Protein AF-0000000080770010 (afdb_homodimer)

pLDDT: mean 90.07, std 11.76, range [33.62, 98.44]

Sequence (430 aa):
MRSVLIANPKGGSGKSTLATNLAAYYAASGKKVMLGDVDRQQTSLHWLARRDHALPGISGWEVAANEPRRPPRGTEVVVLDSPASLHGKKLTALLSQVEHVIVPIQPSPFDMWASEAFFEQMLEEKAIRKNKAYMAVVGMRVDPRTRSARELEQFLARHEVPVLSWLRDTQLYVQAASAGMSLFDLPASRTARDREAWLPILRWLGEDPAAWCDKMRSVLIANPKGGSGKSTLATNLAAYYAASGKKVMLGDVDRQQTSLHWLARRDHALPGISGWEVAANEPRRPPRGTEVVVLDSPASLHGKKLTALLSQVEHVIVPIQPSPFDMWASEAFFEQMLEEKAIRKNKAYMAVVGMRVDPRTRSARELEQFLARHEVPVLSWLRDTQLYVQAASAGMSLFDLPASRTARDREAWLPILRWLGEDPAAWCDK

Structure (mmCIF, N/CA/C/O backbone):
data_AF-0000000080770010-model_v1
#
loop_
_entity.id
_entity.type
_entity.pdbx_description
1 polymer 'Probable partition-related protein'
#
loop_
_atom_site.group_PDB
_atom_site.id
_atom_site.type_symbol
_atom_site.label_atom_id
_atom_site.label_alt_id
_atom_site.label_comp_id
_atom_site.label_asym_id
_atom_site.label_entity_id
_atom_site.label_seq_id
_atom_site.pdbx_PDB_ins_code
_atom_site.Cartn_x
_atom_site.Cartn_y
_atom_site.Cartn_z
_atom_site.occupancy
_atom_site.B_iso_or_equiv
_atom_site.auth_seq_id
_atom_site.auth_comp_id
_atom_site.auth_asym_id
_atom_site.auth_atom_id
_atom_site.pdbx_PDB_model_num
ATOM 1 N N . MET A 1 1 ? -2.803 22.625 20.812 1 88.56 1 MET A N 1
ATOM 2 C CA . MET A 1 1 ? -2.002 21.688 20.016 1 88.56 1 MET A CA 1
ATOM 3 C C . MET A 1 1 ? -2.887 20.859 19.094 1 88.56 1 MET A C 1
ATOM 5 O O . MET A 1 1 ? -3.91 20.328 19.516 1 88.56 1 MET A O 1
ATOM 9 N N . ARG A 1 2 ? -2.596 20.938 17.844 1 92.69 2 ARG A N 1
ATOM 10 C CA . ARG A 1 2 ? -3.318 20.125 16.875 1 92.69 2 ARG A CA 1
ATOM 11 C C . ARG A 1 2 ? -2.664 18.766 16.703 1 92.69 2 ARG A C 1
ATOM 13 O O . ARG A 1 2 ? -1.438 18.656 16.641 1 92.69 2 ARG A O 1
ATOM 20 N N . SER A 1 3 ? -3.504 17.719 16.703 1 94.88 3 SER A N 1
ATOM 21 C CA . SER A 1 3 ? -2.99 16.359 16.562 1 94.88 3 SER A CA 1
ATOM 22 C C . SER A 1 3 ? -3.779 15.562 15.523 1 94.88 3 SER A C 1
ATOM 24 O O . SER A 1 3 ? -5.008 15.492 15.594 1 94.88 3 SER A O 1
ATOM 26 N N . VAL A 1 4 ? -3.057 15 14.555 1 96.94 4 VAL A N 1
ATOM 27 C CA . VAL A 1 4 ? -3.678 14.281 13.445 1 96.94 4 VAL A CA 1
ATOM 28 C C . VAL A 1 4 ? -3.059 12.898 13.32 1 96.94 4 VAL A C 1
ATOM 30 O O . VAL A 1 4 ? -1.834 12.758 13.273 1 96.94 4 VAL A O 1
ATOM 33 N N . LEU A 1 5 ? -3.863 11.914 13.32 1 95.88 5 LEU A N 1
ATOM 34 C CA . LEU A 1 5 ? -3.447 10.539 13.039 1 95.88 5 LEU A CA 1
ATOM 35 C C . LEU A 1 5 ? -3.836 10.133 11.625 1 95.88 5 LEU A C 1
ATOM 37 O O . LEU A 1 5 ? -4.996 10.258 11.234 1 95.88 5 LEU A O 1
ATOM 41 N N . ILE A 1 6 ? -2.814 9.766 10.844 1 97.06 6 ILE A N 1
ATOM 42 C CA . ILE A 1 6 ? -3.098 9.125 9.57 1 97.06 6 ILE A CA 1
ATOM 43 C C . ILE A 1 6 ? -3.189 7.609 9.758 1 97.06 6 ILE A C 1
ATOM 45 O O . ILE A 1 6 ? -2.199 6.957 10.086 1 97.06 6 ILE A O 1
ATOM 49 N N . ALA A 1 7 ? -4.395 7.094 9.484 1 93 7 ALA A N 1
ATOM 50 C CA . ALA A 1 7 ? -4.59 5.684 9.82 1 93 7 ALA A CA 1
ATOM 51 C C . ALA A 1 7 ? -5.363 4.965 8.719 1 93 7 ALA A C 1
ATOM 53 O O . ALA A 1 7 ? -6.336 5.504 8.18 1 93 7 ALA A O 1
ATOM 54 N N . ASN A 1 8 ? -4.93 3.83 8.43 1 87.62 8 ASN A N 1
ATOM 55 C CA . ASN A 1 8 ? -5.559 2.875 7.527 1 87.62 8 ASN A CA 1
ATOM 56 C C . ASN A 1 8 ? -4.988 1.472 7.707 1 87.62 8 ASN A C 1
ATOM 58 O O . ASN A 1 8 ? -3.777 1.302 7.844 1 87.62 8 ASN A O 1
ATOM 62 N N . PRO A 1 9 ? -5.875 0.522 7.777 1 80.81 9 PRO A N 1
ATOM 63 C CA . PRO A 1 9 ? -5.367 -0.838 7.965 1 80.81 9 PRO A CA 1
ATOM 64 C C . PRO A 1 9 ? -4.633 -1.368 6.734 1 80.81 9 PRO A C 1
ATOM 66 O O . PRO A 1 9 ? -3.812 -2.281 6.848 1 80.81 9 PRO A O 1
ATOM 69 N N . LYS A 1 10 ? -5.016 -0.87 5.633 1 79.31 10 LYS A N 1
ATOM 70 C CA . LYS A 1 10 ? -4.422 -1.365 4.395 1 79.31 10 LYS A CA 1
ATOM 71 C C . LYS A 1 10 ? -3.062 -0.723 4.141 1 79.31 10 LYS A C 1
ATOM 73 O O . LYS A 1 10 ? -2.908 0.493 4.277 1 79.31 10 LYS A O 1
ATOM 78 N N . GLY A 1 11 ? -2.121 -1.562 3.824 1 76 11 GLY A N 1
ATOM 79 C CA . GLY A 1 11 ? -0.823 -1.058 3.404 1 76 11 GLY A CA 1
ATOM 80 C C . GLY A 1 11 ? -0.854 -0.392 2.041 1 76 11 GLY A C 1
ATOM 81 O O . GLY A 1 11 ? -1.624 -0.792 1.166 1 76 11 GLY A O 1
ATOM 82 N N . GLY A 1 12 ? -0.073 0.684 1.887 1 78.19 12 GLY A N 1
ATOM 83 C CA . GLY A 1 12 ? 0.065 1.325 0.589 1 78.19 12 GLY A CA 1
ATOM 84 C C . GLY A 1 12 ? -1.075 2.273 0.268 1 78.19 12 GLY A C 1
ATOM 85 O O . GLY A 1 12 ? -1.205 2.734 -0.868 1 78.19 12 GLY A O 1
ATOM 86 N N . SER A 1 13 ? -1.826 2.578 1.206 1 81.12 13 SER A N 1
ATOM 87 C CA . SER A 1 13 ? -3.004 3.418 1.014 1 81.12 13 SER A CA 1
ATOM 88 C C . SER A 1 13 ? -2.619 4.887 0.863 1 81.12 13 SER A C 1
ATOM 90 O O . SER A 1 13 ? -3.445 5.711 0.47 1 81.12 13 SER A O 1
ATOM 92 N N . GLY A 1 14 ? -1.357 5.195 1.241 1 90.31 14 GLY A N 1
ATOM 93 C CA . GLY A 1 14 ? -0.924 6.578 1.135 1 90.31 14 GLY A CA 1
ATOM 94 C C . GLY A 1 14 ? -0.738 7.25 2.482 1 90.31 14 GLY A C 1
ATOM 95 O O . GLY A 1 14 ? -0.692 8.477 2.566 1 90.31 14 GLY A O 1
ATOM 96 N N . LYS A 1 15 ? -0.66 6.5 3.527 1 94.06 15 LYS A N 1
ATOM 97 C CA . LYS A 1 15 ? -0.523 7.039 4.879 1 94.06 15 LYS A CA 1
ATOM 98 C C . LYS A 1 15 ? 0.712 7.926 4.992 1 94.06 15 LYS A C 1
ATOM 100 O O . LYS A 1 15 ? 0.611 9.094 5.387 1 94.06 15 LYS A O 1
ATOM 105 N N . SER A 1 16 ? 1.866 7.418 4.578 1 95 16 SER A N 1
ATOM 106 C CA . SER A 1 16 ? 3.111 8.164 4.719 1 95 16 SER A CA 1
ATOM 107 C C . SER A 1 16 ? 3.129 9.383 3.801 1 95 16 SER A C 1
ATOM 109 O O . SER A 1 16 ? 3.646 10.438 4.172 1 95 16 SER A O 1
ATOM 111 N N . THR A 1 17 ? 2.547 9.203 2.625 1 95.94 17 THR A N 1
ATOM 112 C CA . THR A 1 17 ? 2.453 10.336 1.712 1 95.94 17 THR A CA 1
ATOM 113 C C . THR A 1 17 ? 1.636 11.469 2.336 1 95.94 17 THR A C 1
ATOM 115 O O . THR A 1 17 ? 2.068 12.617 2.344 1 95.94 17 THR A O 1
ATOM 118 N N . LEU A 1 18 ? 0.527 11.148 2.914 1 97.38 18 LEU A N 1
ATOM 119 C CA . LEU A 1 18 ? -0.34 12.148 3.529 1 97.38 18 LEU A CA 1
ATOM 120 C C . LEU A 1 18 ? 0.322 12.758 4.762 1 97.38 18 LEU A C 1
ATOM 122 O O . LEU A 1 18 ? 0.293 13.977 4.945 1 97.38 18 LEU A O 1
ATOM 126 N N . ALA A 1 19 ? 0.917 11.938 5.555 1 97.5 19 ALA A N 1
ATOM 127 C CA . ALA A 1 19 ? 1.522 12.383 6.805 1 97.5 19 ALA A CA 1
ATOM 128 C C . ALA A 1 19 ? 2.664 13.367 6.543 1 97.5 19 ALA A C 1
ATOM 130 O O . ALA A 1 19 ? 2.727 14.43 7.156 1 97.5 19 ALA A O 1
ATOM 131 N N . THR A 1 20 ? 3.531 13.047 5.629 1 97.94 20 THR A N 1
ATOM 132 C CA . THR A 1 20 ? 4.707 13.875 5.367 1 97.94 20 THR A CA 1
ATOM 133 C C . THR A 1 20 ? 4.309 15.188 4.707 1 97.94 20 THR A C 1
ATOM 135 O O . THR A 1 20 ? 4.848 16.25 5.043 1 97.94 20 THR A O 1
ATOM 138 N N . ASN A 1 21 ? 3.371 15.141 3.814 1 98.38 21 ASN A N 1
ATOM 139 C CA . ASN A 1 21 ? 2.936 16.375 3.164 1 98.38 21 ASN A CA 1
ATOM 140 C C . ASN A 1 21 ? 2.193 17.297 4.133 1 98.38 21 ASN A C 1
ATOM 142 O O . ASN A 1 21 ? 2.369 18.516 4.105 1 98.38 21 ASN A O 1
ATOM 146 N N . LEU A 1 22 ? 1.397 16.688 5.004 1 98.12 22 LEU A N 1
ATOM 147 C CA . LEU A 1 22 ? 0.697 17.484 6.012 1 98.12 22 LEU A CA 1
ATOM 148 C C . LEU A 1 22 ? 1.685 18.141 6.965 1 98.12 22 LEU A C 1
ATOM 150 O O . LEU A 1 22 ? 1.568 19.344 7.254 1 98.12 22 LEU A O 1
ATOM 154 N N . ALA A 1 23 ? 2.627 17.375 7.41 1 97.81 23 ALA A N 1
ATOM 155 C CA . ALA A 1 23 ? 3.66 17.906 8.289 1 97.81 23 ALA A CA 1
ATOM 156 C C . ALA A 1 23 ? 4.406 19.062 7.621 1 97.81 23 ALA A C 1
ATOM 158 O O . ALA A 1 23 ? 4.637 20.109 8.242 1 97.81 23 ALA A O 1
ATOM 159 N N . ALA A 1 24 ? 4.746 18.875 6.391 1 97.81 24 ALA A N 1
ATOM 160 C CA . ALA A 1 24 ? 5.488 19.891 5.648 1 97.81 24 ALA A CA 1
ATOM 161 C C . ALA A 1 24 ? 4.656 21.141 5.461 1 97.81 24 ALA A C 1
ATOM 163 O O . ALA A 1 24 ? 5.184 22.266 5.52 1 97.81 24 ALA A O 1
ATOM 164 N N . TYR A 1 25 ? 3.395 20.969 5.215 1 97.38 25 TYR A N 1
ATOM 165 C CA . TYR A 1 25 ? 2.518 22.125 5.094 1 97.38 25 TYR A CA 1
ATOM 166 C C . TYR A 1 25 ? 2.547 22.969 6.363 1 97.38 25 TYR A C 1
ATOM 168 O O . TYR A 1 25 ? 2.736 24.188 6.301 1 97.38 25 TYR A O 1
ATOM 176 N N . TYR A 1 26 ? 2.354 22.344 7.477 1 97.25 26 TYR A N 1
ATOM 177 C CA . TYR A 1 26 ? 2.318 23.062 8.742 1 97.25 26 TYR A CA 1
ATOM 178 C C . TYR A 1 26 ? 3.664 23.719 9.031 1 97.25 26 TYR A C 1
ATOM 180 O O . TYR A 1 26 ? 3.721 24.844 9.531 1 97.25 26 TYR A O 1
ATOM 188 N N . ALA A 1 27 ? 4.699 23 8.727 1 97 27 ALA A N 1
ATOM 189 C CA . ALA A 1 27 ? 6.027 23.578 8.898 1 97 27 ALA A CA 1
ATOM 190 C C . ALA A 1 27 ? 6.195 24.828 8.047 1 97 27 ALA A C 1
ATOM 192 O O . ALA A 1 27 ? 6.684 25.859 8.516 1 97 27 ALA A O 1
ATOM 193 N N . ALA A 1 28 ? 5.801 24.703 6.836 1 95.25 28 ALA A N 1
ATOM 194 C CA . ALA A 1 28 ? 5.898 25.828 5.906 1 95.25 28 ALA A CA 1
ATOM 195 C C . ALA A 1 28 ? 5.047 27 6.375 1 95.25 28 ALA A C 1
ATOM 197 O O . ALA A 1 28 ? 5.34 28.156 6.055 1 95.25 28 ALA A O 1
ATOM 198 N N . SER A 1 29 ? 4.035 26.719 7.141 1 94.31 29 SER A N 1
ATOM 199 C CA . SER A 1 29 ? 3.143 27.75 7.668 1 94.31 29 SER A CA 1
ATOM 200 C C . SER A 1 29 ? 3.697 28.344 8.953 1 94.31 29 SER A C 1
ATOM 202 O O . SER A 1 29 ? 3.002 29.094 9.648 1 94.31 29 SER A O 1
ATOM 204 N N . GLY A 1 30 ? 4.828 27.906 9.391 1 94.25 30 GLY A N 1
ATOM 205 C CA . GLY A 1 30 ? 5.52 28.531 10.508 1 94.25 30 GLY A CA 1
ATOM 206 C C . GLY A 1 30 ? 5.227 27.844 11.836 1 94.25 30 GLY A C 1
ATOM 207 O O . GLY A 1 30 ? 5.582 28.359 12.898 1 94.25 30 GLY A O 1
ATOM 208 N N . LYS A 1 31 ? 4.602 26.734 11.734 1 95.88 31 LYS A N 1
ATOM 209 C CA . LYS A 1 31 ? 4.242 26.031 12.961 1 95.88 31 LYS A CA 1
ATOM 210 C C . LYS A 1 31 ? 5.363 25.109 13.414 1 95.88 31 LYS A C 1
ATOM 212 O O . LYS A 1 31 ? 6.152 24.625 12.594 1 95.88 31 LYS A O 1
ATOM 217 N N . LYS A 1 32 ? 5.418 24.906 14.727 1 96.5 32 LYS A N 1
ATOM 218 C CA . LYS A 1 32 ? 6.293 23.875 15.281 1 96.5 32 LYS A CA 1
ATOM 219 C C . LYS A 1 32 ? 5.66 22.484 15.164 1 96.5 32 LYS A C 1
ATOM 221 O O . LYS A 1 32 ? 4.727 22.172 15.891 1 96.5 32 LYS A O 1
ATOM 226 N N . VAL A 1 33 ? 6.246 21.719 14.258 1 96.75 33 VAL A N 1
ATOM 227 C CA . VAL A 1 33 ? 5.598 20.469 13.875 1 96.75 33 VAL A CA 1
ATOM 228 C C . VAL A 1 33 ? 6.441 19.281 14.336 1 96.75 33 VAL A C 1
ATOM 230 O O . VAL A 1 33 ? 7.668 19.297 14.234 1 96.75 33 VAL A O 1
ATOM 233 N N . MET A 1 34 ? 5.754 18.297 14.867 1 95.88 34 MET A N 1
ATOM 234 C CA . MET A 1 34 ? 6.352 17 15.148 1 95.88 34 MET A CA 1
ATOM 235 C C . MET A 1 34 ? 5.719 15.906 14.297 1 95.88 34 MET A C 1
ATOM 237 O O . MET A 1 34 ? 4.492 15.789 14.234 1 95.88 34 MET A O 1
ATOM 241 N N . LEU A 1 35 ? 6.586 15.203 13.609 1 95.88 35 LEU A N 1
ATOM 242 C CA . LEU A 1 35 ? 6.168 14.055 12.805 1 95.88 35 LEU A CA 1
ATOM 243 C C . LEU A 1 35 ? 6.52 12.75 13.508 1 95.88 35 LEU A C 1
ATOM 245 O O . LEU A 1 35 ? 7.699 12.438 13.688 1 95.88 35 LEU A O 1
ATOM 249 N N . GLY A 1 36 ? 5.477 12.047 13.93 1 92.81 36 GLY A N 1
ATOM 250 C CA . GLY A 1 36 ? 5.656 10.766 14.586 1 92.81 36 GLY A CA 1
ATOM 251 C C . GLY A 1 36 ? 5.477 9.578 13.656 1 92.81 36 GLY A C 1
ATOM 252 O O . GLY A 1 36 ? 4.543 9.555 12.852 1 92.81 36 GLY A O 1
ATOM 253 N N . ASP A 1 37 ? 6.363 8.688 13.766 1 90.94 37 ASP A N 1
ATOM 254 C CA . ASP A 1 37 ? 6.316 7.457 12.977 1 90.94 37 ASP A CA 1
ATOM 255 C C . ASP A 1 37 ? 6.117 6.238 13.867 1 90.94 37 ASP A C 1
ATOM 257 O O . ASP A 1 37 ? 7.027 5.848 14.609 1 90.94 37 ASP A O 1
ATOM 261 N N . VAL A 1 38 ? 4.91 5.672 13.734 1 86.56 38 VAL A N 1
ATOM 262 C CA . VAL A 1 38 ? 4.547 4.539 14.586 1 86.56 38 VAL A CA 1
ATOM 263 C C . VAL A 1 38 ? 4.895 3.232 13.875 1 86.56 38 VAL A C 1
ATOM 265 O O . VAL A 1 38 ? 4.926 2.17 14.5 1 86.56 38 VAL A O 1
ATOM 268 N N . ASP A 1 39 ? 5.211 3.281 12.633 1 81.62 39 ASP A N 1
ATOM 269 C CA . ASP A 1 39 ? 5.516 2.104 11.828 1 81.62 39 ASP A CA 1
ATOM 270 C C . ASP A 1 39 ? 6.93 1.6 12.102 1 81.62 39 ASP A C 1
ATOM 272 O O . ASP A 1 39 ? 7.855 2.395 12.273 1 81.62 39 ASP A O 1
ATOM 276 N N . ARG A 1 40 ? 7.094 0.295 12.055 1 77.06 40 ARG A N 1
ATOM 277 C CA . ARG A 1 40 ? 8.398 -0.324 12.266 1 77.06 40 ARG A CA 1
ATOM 278 C C . ARG A 1 40 ? 9.398 0.129 11.203 1 77.06 40 ARG A C 1
ATOM 280 O O . ARG A 1 40 ? 10.586 0.288 11.492 1 77.06 40 ARG A O 1
ATOM 287 N N . GLN A 1 41 ? 8.945 0.333 10.023 1 78.25 41 GLN A N 1
ATOM 288 C CA . GLN A 1 41 ? 9.812 0.688 8.906 1 78.25 41 GLN A CA 1
ATOM 289 C C . GLN A 1 41 ? 10.273 2.139 9.008 1 78.25 41 GLN A C 1
ATOM 291 O O . GLN A 1 41 ? 11.234 2.539 8.344 1 78.25 41 GLN A O 1
ATOM 296 N N . GLN A 1 42 ? 9.586 2.912 9.758 1 86.06 42 GLN A N 1
ATOM 297 C CA . GLN A 1 42 ? 9.914 4.312 10.008 1 86.06 42 GLN A CA 1
ATOM 298 C C . GLN A 1 42 ? 10.109 5.074 8.703 1 86.06 42 GLN A C 1
ATOM 300 O O . GLN A 1 42 ? 11.086 5.805 8.539 1 86.06 42 GLN A O 1
ATOM 305 N N . THR A 1 43 ? 9.195 4.945 7.84 1 89.31 43 THR A N 1
ATOM 306 C CA . THR A 1 43 ? 9.242 5.527 6.5 1 89.31 43 THR A CA 1
ATOM 307 C C . THR A 1 43 ? 9.242 7.051 6.574 1 89.31 43 THR A C 1
ATOM 309 O O . THR A 1 43 ? 10.031 7.707 5.898 1 89.31 43 THR A O 1
ATOM 312 N N . SER A 1 44 ? 8.414 7.594 7.41 1 93.44 44 SER A N 1
ATOM 313 C CA . SER A 1 44 ? 8.305 9.047 7.516 1 93.44 44 SER A CA 1
ATOM 314 C C . SER A 1 44 ? 9.562 9.648 8.133 1 93.44 44 SER A C 1
ATOM 316 O O . SER A 1 44 ? 9.969 10.75 7.766 1 93.44 44 SER A O 1
ATOM 318 N N . LEU A 1 45 ? 10.141 8.938 9.031 1 92.44 45 LEU A N 1
ATOM 319 C CA . LEU A 1 45 ? 11.375 9.438 9.633 1 92.44 45 LEU A CA 1
ATOM 320 C C . LEU A 1 45 ? 12.531 9.367 8.641 1 92.44 45 LEU A C 1
ATOM 322 O O . LEU A 1 45 ? 13.414 10.227 8.648 1 92.44 45 LEU A O 1
ATOM 326 N N . HIS A 1 46 ? 12.539 8.352 7.812 1 92.75 46 HIS A N 1
ATOM 327 C CA . HIS A 1 46 ? 13.523 8.289 6.738 1 92.75 46 HIS A CA 1
ATOM 328 C C . HIS A 1 46 ? 13.375 9.469 5.781 1 92.75 46 HIS A C 1
ATOM 330 O O . HIS A 1 46 ? 14.367 10.062 5.359 1 92.75 46 HIS A O 1
ATOM 336 N N . TRP A 1 47 ? 12.172 9.727 5.5 1 96.69 47 TRP A N 1
ATOM 337 C CA . TRP A 1 47 ? 11.859 10.898 4.684 1 96.69 47 TRP A CA 1
ATOM 338 C C . TRP A 1 47 ? 12.406 12.172 5.324 1 96.69 47 TRP A C 1
ATOM 340 O O . TRP A 1 47 ? 13.062 12.977 4.664 1 96.69 47 TRP A O 1
ATOM 350 N N . LEU A 1 48 ? 12.18 12.305 6.59 1 96.75 48 LEU A N 1
ATOM 351 C CA . LEU A 1 48 ? 12.609 13.484 7.336 1 96.75 48 LEU A CA 1
ATOM 352 C C . LEU A 1 48 ? 14.133 13.602 7.328 1 96.75 48 LEU A C 1
ATOM 354 O O . LEU A 1 48 ? 14.672 14.703 7.23 1 96.75 48 LEU A O 1
ATOM 358 N N . ALA A 1 49 ? 14.773 12.5 7.398 1 94.94 49 ALA A N 1
ATOM 359 C CA . ALA A 1 49 ? 16.234 12.477 7.422 1 94.94 49 ALA A CA 1
ATOM 360 C C . ALA A 1 49 ? 16.812 13 6.105 1 94.94 49 ALA A C 1
ATOM 362 O O . ALA A 1 49 ? 17.953 13.461 6.062 1 94.94 49 ALA A O 1
ATOM 363 N N . ARG A 1 50 ? 16.062 12.961 5.066 1 95.81 50 ARG A N 1
ATOM 364 C CA . ARG A 1 50 ? 16.5 13.398 3.746 1 95.81 50 ARG A CA 1
ATOM 365 C C . ARG A 1 50 ? 16.156 14.867 3.508 1 95.81 50 ARG A C 1
ATOM 367 O O . ARG A 1 50 ? 16.625 15.469 2.539 1 95.81 50 ARG A O 1
ATOM 374 N N . ARG A 1 51 ? 15.352 15.406 4.387 1 97.44 51 ARG A N 1
ATOM 375 C CA . ARG A 1 51 ? 14.844 16.766 4.203 1 97.44 51 ARG A CA 1
ATOM 376 C C . ARG A 1 51 ? 15.953 17.781 4.406 1 97.44 51 ARG A C 1
ATOM 378 O O . ARG A 1 51 ? 16.625 17.781 5.434 1 97.44 51 ARG A O 1
ATOM 385 N N . ASP A 1 52 ? 16.109 18.625 3.412 1 96.88 52 ASP A N 1
ATOM 386 C CA . ASP A 1 52 ? 17.141 19.656 3.443 1 96.88 52 ASP A CA 1
ATOM 387 C C . ASP A 1 52 ? 16.891 20.641 4.598 1 96.88 52 ASP A C 1
ATOM 389 O O . ASP A 1 52 ? 15.758 21.016 4.871 1 96.88 52 ASP A O 1
ATOM 393 N N . HIS A 1 53 ? 17.922 21.078 5.227 1 94.69 53 HIS A N 1
ATOM 394 C CA 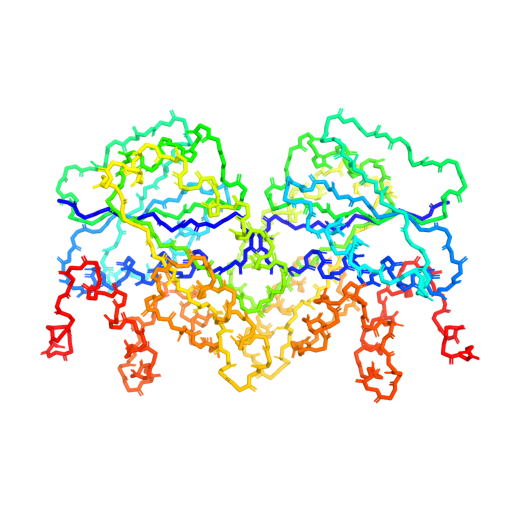. HIS A 1 53 ? 17.844 21.969 6.375 1 94.69 53 HIS A CA 1
ATOM 395 C C . HIS A 1 53 ? 17.359 23.359 5.957 1 94.69 53 HIS A C 1
ATOM 397 O O . HIS A 1 53 ? 16.953 24.156 6.801 1 94.69 53 HIS A O 1
ATOM 403 N N . ALA A 1 54 ? 17.422 23.625 4.68 1 96.44 54 ALA A N 1
ATOM 404 C CA . ALA A 1 54 ? 16.984 24.922 4.18 1 96.44 54 ALA A CA 1
ATOM 405 C C . ALA A 1 54 ? 15.461 25 4.133 1 96.44 54 ALA A C 1
ATOM 407 O O . ALA A 1 54 ? 14.898 26.094 4.012 1 96.44 54 ALA A O 1
ATOM 408 N N . LEU A 1 55 ? 14.859 23.891 4.211 1 97.31 55 LEU A N 1
ATOM 409 C CA . LEU A 1 55 ? 13.398 23.844 4.199 1 97.31 55 LEU A CA 1
ATOM 410 C C . LEU A 1 55 ? 12.844 24.016 5.605 1 97.31 55 LEU A C 1
ATOM 412 O O . LEU A 1 55 ? 13.555 23.828 6.59 1 97.31 55 LEU A O 1
ATOM 416 N N . PRO A 1 56 ? 11.586 24.391 5.699 1 96.62 56 PRO A N 1
ATOM 417 C CA . PRO A 1 56 ? 11 24.531 7.035 1 96.62 56 PRO A CA 1
ATOM 418 C C . PRO A 1 56 ? 11.164 23.266 7.887 1 96.62 56 PRO A C 1
ATOM 420 O O . PRO A 1 56 ? 10.883 22.172 7.422 1 96.62 56 PRO A O 1
ATOM 423 N N . GLY A 1 57 ? 11.547 23.438 9.109 1 96 57 GLY A N 1
ATOM 424 C CA . GLY A 1 57 ? 11.953 22.328 9.953 1 96 57 GLY A CA 1
ATOM 425 C C . GLY A 1 57 ? 10.781 21.531 10.5 1 96 57 GLY A C 1
ATOM 426 O O . GLY A 1 57 ? 9.742 22.094 10.836 1 96 57 GLY A O 1
ATOM 427 N N . ILE A 1 58 ? 10.93 20.266 10.523 1 97.12 58 ILE A N 1
ATOM 428 C CA . ILE A 1 58 ? 10.016 19.328 11.148 1 97.12 58 ILE A CA 1
ATOM 429 C C . ILE A 1 58 ? 10.781 18.422 12.125 1 97.12 58 ILE A C 1
ATOM 431 O O . ILE A 1 58 ? 11.844 17.906 11.789 1 97.12 58 ILE A O 1
ATOM 435 N N . SER A 1 59 ? 10.281 18.312 13.328 1 95.44 59 SER A N 1
ATOM 436 C CA . SER A 1 59 ? 10.938 17.438 14.289 1 95.44 59 SER A CA 1
ATOM 437 C C . SER A 1 59 ? 10.398 16.016 14.203 1 95.44 59 SER A C 1
ATOM 439 O O . SER A 1 59 ? 9.195 15.812 14.016 1 95.44 59 SER A O 1
ATOM 441 N N . GLY A 1 60 ? 11.32 15.094 14.258 1 93.62 60 GLY A N 1
ATOM 442 C CA . GLY A 1 60 ? 10.93 13.695 14.25 1 93.62 60 GLY A CA 1
ATOM 443 C C . GLY A 1 60 ? 10.625 13.156 15.633 1 93.62 60 GLY A C 1
ATOM 444 O O . GLY A 1 60 ? 11.25 13.555 16.609 1 93.62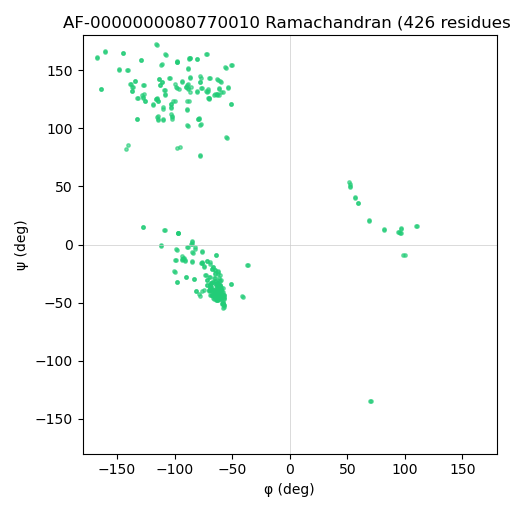 60 GLY A O 1
ATOM 445 N N . TRP A 1 61 ? 9.664 12.305 15.641 1 86.31 61 TRP A N 1
ATOM 446 C CA . TRP A 1 61 ? 9.258 11.656 16.891 1 86.31 61 TRP A CA 1
ATOM 447 C C . TRP A 1 61 ? 9.102 10.156 16.688 1 86.31 61 TRP A C 1
ATOM 449 O O . TRP A 1 61 ? 8.203 9.703 15.969 1 86.31 61 TRP A O 1
ATOM 459 N N . GLU A 1 62 ? 10.078 9.375 17.266 1 79 62 GLU A N 1
ATOM 460 C CA . GLU A 1 62 ? 9.922 7.926 17.25 1 79 62 GLU A CA 1
ATOM 461 C C . GLU A 1 62 ? 8.922 7.457 18.297 1 79 62 GLU A C 1
ATOM 463 O O . GLU A 1 62 ? 9.211 7.508 19.5 1 79 62 GLU A O 1
ATOM 468 N N . VAL A 1 63 ? 7.797 7.141 17.859 1 70.69 63 VAL A N 1
ATOM 469 C CA . VAL A 1 63 ? 6.746 6.773 18.797 1 70.69 63 VAL A CA 1
ATOM 470 C C . VAL A 1 63 ? 6.805 5.273 19.078 1 70.69 63 VAL A C 1
ATOM 472 O O . VAL A 1 63 ? 6.688 4.461 18.156 1 70.69 63 VAL A O 1
ATOM 475 N N . ALA A 1 64 ? 7.34 4.965 20.234 1 62.62 64 ALA A N 1
ATOM 476 C CA . ALA A 1 64 ? 7.27 3.549 20.578 1 62.62 64 ALA A CA 1
ATOM 477 C C . ALA A 1 64 ? 5.82 3.104 20.781 1 62.62 64 ALA A C 1
ATOM 479 O O . ALA A 1 64 ? 4.984 3.881 21.25 1 62.62 64 ALA A O 1
ATOM 480 N N . ALA A 1 65 ? 5.438 2.037 20.125 1 54.31 65 ALA A N 1
ATOM 481 C CA . ALA A 1 65 ? 4.078 1.505 20.141 1 54.31 65 ALA A CA 1
ATOM 482 C C . ALA A 1 65 ? 3.48 1.556 21.531 1 54.31 65 ALA A C 1
ATOM 484 O O . ALA A 1 65 ? 2.283 1.798 21.703 1 54.31 65 ALA A O 1
ATOM 485 N N . ASN A 1 66 ? 4.16 1.195 22.5 1 53.94 66 ASN A N 1
ATOM 486 C CA . ASN A 1 66 ? 3.629 0.954 23.828 1 53.94 66 ASN A CA 1
ATOM 487 C C . ASN A 1 66 ? 3.818 2.166 24.734 1 53.94 66 ASN A C 1
ATOM 489 O O . ASN A 1 66 ? 3.604 2.08 25.953 1 53.94 66 ASN A O 1
ATOM 493 N N . GLU A 1 67 ? 4.234 3.312 24.141 1 56.62 67 GLU A N 1
ATOM 494 C CA . GLU A 1 67 ? 4.465 4.414 25.062 1 56.62 67 GLU A CA 1
ATOM 495 C C . GLU A 1 67 ? 3.996 5.742 24.484 1 56.62 67 GLU A C 1
ATOM 497 O O . GLU A 1 67 ? 4.738 6.402 23.75 1 56.62 67 GLU A O 1
ATOM 502 N N . PRO A 1 68 ? 2.738 5.91 24.719 1 55.16 68 PRO A N 1
ATOM 503 C CA . PRO A 1 68 ? 2.328 7.258 24.312 1 55.16 68 PRO A CA 1
ATOM 504 C C . PRO A 1 68 ? 3.176 8.352 24.969 1 55.16 68 PRO A C 1
ATOM 506 O O . PRO A 1 68 ? 3.316 8.383 26.188 1 55.16 68 PRO A O 1
ATOM 509 N N . ARG A 1 69 ? 4.18 8.703 24.297 1 63.66 69 ARG A N 1
ATOM 510 C CA . ARG A 1 69 ? 4.922 9.812 24.891 1 63.66 69 ARG A CA 1
ATOM 511 C C . ARG A 1 69 ? 4.344 11.148 24.453 1 63.66 69 ARG A C 1
ATOM 513 O O . ARG A 1 69 ? 3.729 11.25 23.375 1 63.66 69 ARG A O 1
ATOM 520 N N . ARG A 1 70 ? 4.121 12.008 25.406 1 72.69 70 ARG A N 1
ATOM 521 C CA . ARG A 1 70 ? 3.725 13.383 25.125 1 72.69 70 ARG A CA 1
ATOM 522 C C . ARG A 1 70 ? 4.766 14.078 24.25 1 72.69 70 ARG A C 1
ATOM 524 O O . ARG A 1 70 ? 5.969 13.867 24.422 1 72.69 70 ARG A O 1
ATOM 531 N N . PRO A 1 71 ? 4.145 14.734 23.141 1 77.69 71 PRO A N 1
ATOM 532 C CA . PRO A 1 71 ? 5.09 15.508 22.328 1 77.69 71 PRO A CA 1
ATOM 533 C C . PRO A 1 71 ? 5.852 16.547 23.156 1 77.69 71 PRO A C 1
ATOM 535 O O . PRO A 1 71 ? 5.398 16.938 24.234 1 77.69 71 PRO A O 1
ATOM 538 N N . PRO A 1 72 ? 7.02 16.875 22.719 1 76.56 72 PRO A N 1
ATOM 539 C CA . PRO A 1 72 ? 7.797 17.906 23.406 1 76.56 72 PRO A CA 1
ATOM 540 C C . PRO A 1 72 ? 6.996 19.188 23.641 1 76.56 72 PRO A C 1
ATOM 542 O O . PRO A 1 72 ? 6.07 19.484 22.891 1 76.56 72 PRO A O 1
ATOM 545 N N . ARG A 1 73 ? 7.449 19.859 24.672 1 84.06 73 ARG A N 1
ATOM 546 C CA . ARG A 1 73 ? 6.824 21.141 24.984 1 84.06 73 ARG A CA 1
ATOM 547 C C . ARG A 1 73 ? 6.996 22.125 23.828 1 84.06 73 ARG A C 1
ATOM 549 O O . ARG A 1 73 ? 8.062 22.203 23.219 1 84.06 73 ARG A O 1
ATOM 556 N N . GLY A 1 74 ? 5.906 22.781 23.516 1 89.81 74 GLY A N 1
ATOM 557 C CA . GLY A 1 74 ? 5.973 23.797 22.469 1 89.81 74 GLY A CA 1
ATOM 558 C C . GLY A 1 74 ? 5.496 23.312 21.125 1 89.81 74 GLY A C 1
ATOM 559 O O . GLY A 1 74 ? 5.305 24.109 20.203 1 89.81 74 GLY A O 1
ATOM 560 N N . THR A 1 75 ? 5.277 22.031 21.031 1 93.31 75 THR A N 1
ATOM 561 C CA . THR A 1 75 ? 4.754 21.5 19.781 1 93.31 75 THR A CA 1
ATOM 562 C C . THR A 1 75 ? 3.365 22.062 19.484 1 93.31 75 THR A C 1
ATOM 564 O O . THR A 1 75 ? 2.504 22.078 20.359 1 93.31 75 THR A O 1
ATOM 567 N N . GLU A 1 76 ? 3.24 22.562 18.266 1 95.75 76 GLU A N 1
ATOM 568 C CA . GLU A 1 76 ? 1.953 23.125 17.875 1 95.75 76 GLU A CA 1
ATOM 569 C C . GLU A 1 76 ? 1.121 22.125 17.078 1 95.75 76 GLU A C 1
ATOM 571 O O . GLU A 1 76 ? -0.11 22.172 17.125 1 95.75 76 GLU A O 1
ATOM 576 N N . VAL A 1 77 ? 1.808 21.312 16.344 1 96.44 77 VAL A N 1
ATOM 577 C CA . VAL A 1 77 ? 1.112 20.328 15.516 1 96.44 77 VAL A CA 1
ATOM 578 C C . VAL A 1 77 ? 1.825 18.984 15.609 1 96.44 77 VAL A C 1
ATOM 580 O O . VAL A 1 77 ? 3.053 18.906 15.508 1 96.44 77 VAL A O 1
ATOM 583 N N . VAL A 1 78 ? 1.047 17.906 15.836 1 95.88 78 VAL A N 1
ATOM 584 C CA . VAL A 1 78 ? 1.553 16.547 15.781 1 95.88 78 VAL A CA 1
ATOM 585 C C . VAL A 1 78 ? 0.863 15.781 14.656 1 95.88 78 VAL A C 1
ATOM 587 O O . VAL A 1 78 ? -0.367 15.773 14.562 1 95.88 78 VAL A O 1
ATOM 590 N N . VAL A 1 79 ? 1.676 15.227 13.797 1 96.69 79 VAL A N 1
ATOM 591 C CA . VAL A 1 79 ? 1.188 14.32 12.758 1 96.69 79 VAL A CA 1
ATOM 592 C C . VAL A 1 79 ? 1.734 12.914 13.008 1 96.69 79 VAL A C 1
ATOM 594 O O . VAL A 1 79 ? 2.949 12.719 13.078 1 96.69 79 VAL A O 1
ATOM 597 N N . LEU A 1 80 ? 0.847 11.945 13.125 1 94.81 80 LEU A N 1
ATOM 598 C CA . LEU A 1 80 ? 1.246 10.57 13.406 1 94.81 80 LEU A CA 1
ATOM 599 C C . LEU A 1 80 ? 1.013 9.68 12.195 1 94.81 80 LEU A C 1
ATOM 601 O O . LEU A 1 80 ? -0.119 9.547 11.719 1 94.81 80 LEU A O 1
ATOM 605 N N . ASP A 1 81 ? 2.066 9.117 11.672 1 94.12 81 ASP A N 1
ATOM 606 C CA . ASP A 1 81 ? 2.027 8.094 10.633 1 94.12 81 ASP A CA 1
ATOM 607 C C . ASP A 1 81 ? 1.94 6.699 11.242 1 94.12 81 ASP A C 1
ATOM 609 O O . ASP A 1 81 ? 2.801 6.305 12.031 1 94.12 81 ASP A O 1
ATOM 613 N N . SER A 1 82 ? 0.951 5.953 10.898 1 91.19 82 SER A N 1
ATOM 614 C CA . SER A 1 82 ? 0.698 4.684 11.57 1 91.19 82 SER A CA 1
ATOM 615 C C . SER A 1 82 ? 0.966 3.502 10.648 1 91.19 82 SER A C 1
ATOM 617 O O . SER A 1 82 ? 0.979 3.656 9.422 1 91.19 82 SER A O 1
ATOM 619 N N . PRO A 1 83 ? 1.272 2.334 11.18 1 86.81 83 PRO A N 1
ATOM 620 C CA . PRO A 1 83 ? 1.533 1.145 10.367 1 86.81 83 PRO A CA 1
ATOM 621 C C . PRO A 1 83 ? 0.265 0.568 9.742 1 86.81 83 PRO A C 1
ATOM 623 O O . PRO A 1 83 ? -0.844 0.896 10.172 1 86.81 83 PRO A O 1
ATOM 626 N N . ALA A 1 84 ? 0.786 -0.322 8.703 1 80.56 84 ALA A N 1
ATOM 627 C CA . ALA A 1 84 ? -0.294 -1.155 8.18 1 80.56 84 ALA A CA 1
ATOM 628 C C . ALA A 1 84 ? -0.726 -2.199 9.203 1 80.56 84 ALA A C 1
ATOM 630 O O . ALA A 1 84 ? 0.016 -2.504 10.141 1 80.56 84 ALA A O 1
ATOM 631 N N . SER A 1 85 ? -1.961 -2.469 9.555 1 75.81 85 SER A N 1
ATOM 632 C CA . SER A 1 85 ? -2.504 -3.48 10.453 1 75.81 85 SER A CA 1
ATOM 633 C C . SER A 1 85 ? -2.752 -2.908 11.844 1 75.81 85 SER A C 1
ATOM 635 O O . SER A 1 85 ? -2.742 -3.645 12.836 1 75.81 85 SER A O 1
ATOM 637 N N . LEU A 1 86 ? -2.639 -1.606 11.953 1 80.12 86 LEU A N 1
ATOM 638 C CA . LEU A 1 86 ? -2.996 -0.974 13.219 1 80.12 86 LEU A CA 1
ATOM 639 C C . LEU A 1 86 ? -4.379 -1.422 13.68 1 80.12 86 LEU A C 1
ATOM 641 O O . LEU A 1 86 ? -5.363 -1.26 12.953 1 80.12 86 LEU A O 1
ATOM 645 N N . HIS A 1 87 ? -4.379 -2.006 14.859 1 81.88 87 HIS A N 1
ATOM 646 C CA . HIS A 1 87 ? -5.648 -2.496 15.383 1 81.88 87 HIS A CA 1
ATOM 647 C C . HIS A 1 87 ? -5.582 -2.689 16.891 1 81.88 87 HIS A C 1
ATOM 649 O O . HIS A 1 87 ? -4.527 -2.49 17.5 1 81.88 87 HIS A O 1
ATOM 655 N N . GLY A 1 88 ? -6.758 -2.857 17.5 1 85.62 88 GLY A N 1
ATOM 656 C CA . GLY A 1 88 ? -6.855 -3.232 18.891 1 85.62 88 GLY A CA 1
ATOM 657 C C . GLY A 1 88 ? -6.426 -2.129 19.844 1 85.62 88 GLY A C 1
ATOM 658 O O . GLY A 1 88 ? -6.805 -0.969 19.672 1 85.62 88 GLY A O 1
ATOM 659 N N . LYS A 1 89 ? -5.613 -2.568 20.828 1 86.06 89 LYS A N 1
ATOM 660 C CA . LYS A 1 89 ? -5.234 -1.668 21.906 1 86.06 89 LYS A CA 1
ATOM 661 C C . LYS A 1 89 ? -4.355 -0.532 21.406 1 86.06 89 LYS A C 1
ATOM 663 O O . LYS A 1 89 ? -4.445 0.598 21.891 1 86.06 89 LYS A O 1
ATOM 668 N N . LYS A 1 90 ? -3.611 -0.842 20.453 1 86.12 90 LYS A N 1
ATOM 669 C CA . LYS A 1 90 ? -2.721 0.18 19.906 1 86.12 90 LYS A CA 1
ATOM 670 C C . LYS A 1 90 ? -3.51 1.27 19.188 1 86.12 90 LYS A C 1
ATOM 672 O O . LYS A 1 90 ? -3.225 2.459 19.344 1 86.12 90 LYS A O 1
ATOM 677 N N . LEU A 1 91 ? -4.418 0.843 18.469 1 89.44 91 LEU A N 1
ATOM 678 C CA . LEU A 1 91 ? -5.289 1.796 17.797 1 89.44 91 LEU A CA 1
ATOM 679 C C . LEU A 1 91 ? -6.051 2.648 18.812 1 89.44 91 LEU A C 1
ATOM 681 O O . LEU A 1 91 ? -6.102 3.873 18.672 1 89.44 91 LEU A O 1
ATOM 685 N N . THR A 1 92 ? -6.574 1.994 19.812 1 91.31 92 THR A N 1
ATOM 686 C CA . THR A 1 92 ? -7.328 2.68 20.844 1 91.31 92 THR A CA 1
ATOM 687 C C . THR A 1 92 ? -6.461 3.73 21.531 1 91.31 92 THR A C 1
ATOM 689 O O . THR A 1 92 ? -6.902 4.863 21.75 1 91.31 92 THR A O 1
ATOM 692 N N . ALA A 1 93 ? -5.297 3.322 21.781 1 89.69 93 ALA A N 1
ATOM 693 C CA . ALA A 1 93 ? -4.375 4.223 22.469 1 89.69 93 ALA A CA 1
ATOM 694 C C . ALA A 1 93 ? -4.059 5.445 21.609 1 89.69 93 ALA A C 1
ATOM 696 O O . ALA A 1 93 ? -4.059 6.574 22.094 1 89.69 93 ALA A O 1
ATOM 697 N N . LEU A 1 94 ? -3.861 5.246 20.391 1 90 94 LEU A N 1
ATOM 698 C CA . LEU A 1 94 ? -3.52 6.34 19.5 1 90 94 LEU A CA 1
ATOM 699 C C . LEU A 1 94 ? -4.711 7.273 19.297 1 90 94 LEU A C 1
ATOM 701 O O . LEU A 1 94 ? -4.551 8.5 19.281 1 90 94 LEU A O 1
ATOM 705 N N . LEU A 1 95 ? -5.848 6.691 19.203 1 91.94 95 LEU A N 1
ATOM 706 C CA . LEU A 1 95 ? -7.062 7.477 18.984 1 91.94 95 LEU A CA 1
ATOM 707 C C . LEU A 1 95 ? -7.348 8.375 20.188 1 91.94 95 LEU A C 1
ATOM 709 O O . LEU A 1 95 ? -7.902 9.461 20.031 1 91.94 95 LEU A O 1
ATOM 713 N N . SER A 1 96 ? -6.934 7.926 21.297 1 90.44 96 SER A N 1
ATOM 714 C CA . SER A 1 96 ? -7.199 8.688 22.516 1 90.44 96 SER A CA 1
ATOM 715 C C . SER A 1 96 ? -6.266 9.891 22.625 1 90.44 96 SER A C 1
ATOM 717 O O . SER A 1 96 ? -6.477 10.773 23.453 1 90.44 96 SER A O 1
ATOM 719 N N . GLN A 1 97 ? -5.324 9.969 21.688 1 89.06 97 GLN A N 1
ATOM 720 C CA . GLN A 1 97 ? -4.301 10.992 21.797 1 89.06 97 GLN A CA 1
ATOM 721 C C . GLN A 1 97 ? -4.449 12.039 20.703 1 89.06 97 GLN A C 1
ATOM 723 O O . GLN A 1 97 ? -3.688 13.008 20.641 1 89.06 97 GLN A O 1
ATOM 728 N N . VAL A 1 98 ? -5.402 11.836 19.891 1 93.31 98 VAL A N 1
ATOM 729 C CA . VAL A 1 98 ? -5.484 12.742 18.75 1 93.31 98 VAL A CA 1
ATOM 730 C C . VAL A 1 98 ? -6.898 13.312 18.641 1 93.31 98 VAL A C 1
ATOM 732 O O . VAL A 1 98 ? -7.852 12.727 19.156 1 93.31 98 VAL A O 1
ATOM 735 N N . GLU A 1 99 ? -6.957 14.477 17.922 1 95 99 GLU A N 1
ATOM 736 C CA . GLU A 1 99 ? -8.242 15.141 17.719 1 95 99 GLU A CA 1
ATOM 737 C C . GLU A 1 99 ? -8.812 14.828 16.344 1 95 99 GLU A C 1
ATOM 739 O O . GLU A 1 99 ? -10.016 14.961 16.125 1 95 99 GLU A O 1
ATOM 744 N N . HIS A 1 100 ? -7.949 14.477 15.461 1 96.62 100 HIS A N 1
ATOM 745 C CA . HIS A 1 100 ? -8.367 14.227 14.086 1 96.62 100 HIS A CA 1
ATOM 746 C C . HIS A 1 100 ? -7.742 12.945 13.547 1 96.62 100 HIS A C 1
ATOM 748 O O . HIS A 1 100 ? -6.586 12.641 13.844 1 96.62 100 HIS A O 1
ATOM 754 N N . VAL A 1 101 ? -8.539 12.242 12.82 1 96.5 101 VAL A N 1
ATOM 755 C CA . VAL A 1 101 ? -8.07 11.055 12.125 1 96.5 101 VAL A CA 1
ATOM 756 C C . VAL A 1 101 ? -8.398 11.164 10.641 1 96.5 101 VAL A C 1
ATOM 758 O O . VAL A 1 101 ? -9.547 11.406 10.266 1 96.5 101 VAL A O 1
ATOM 761 N N . ILE A 1 102 ? -7.375 11.062 9.828 1 97.88 102 ILE A N 1
ATOM 762 C CA . ILE A 1 102 ? -7.578 11.016 8.383 1 97.88 102 ILE A CA 1
ATOM 763 C C . ILE A 1 102 ? -7.289 9.602 7.875 1 97.88 102 ILE A C 1
ATOM 765 O O . ILE A 1 102 ? -6.238 9.031 8.172 1 97.88 102 ILE A O 1
ATOM 769 N N . VAL A 1 103 ? -8.18 9.086 7.152 1 96.94 103 VAL A N 1
ATOM 770 C CA . VAL A 1 103 ? -8.055 7.746 6.586 1 96.94 103 VAL A CA 1
ATOM 771 C C . VAL A 1 103 ? -7.871 7.84 5.07 1 96.94 103 VAL A C 1
ATOM 773 O O . VAL A 1 103 ? -8.82 8.125 4.34 1 96.94 103 VAL A O 1
ATOM 776 N N . PRO A 1 104 ? -6.695 7.582 4.598 1 97.5 104 PRO A N 1
ATOM 777 C CA . PRO A 1 104 ? -6.504 7.516 3.146 1 97.5 104 PRO A CA 1
ATOM 778 C C . PRO A 1 104 ? -7.027 6.219 2.541 1 97.5 104 PRO A C 1
ATOM 780 O O . PRO A 1 104 ? -6.801 5.137 3.09 1 97.5 104 PRO A O 1
ATOM 783 N N . ILE A 1 105 ? -7.734 6.289 1.448 1 96.44 105 ILE A N 1
ATOM 784 C CA . ILE A 1 105 ? -8.273 5.117 0.77 1 96.44 105 ILE A CA 1
ATOM 785 C C . ILE A 1 105 ? -8.062 5.246 -0.736 1 96.44 105 ILE A C 1
ATOM 787 O O . ILE A 1 105 ? -8.273 6.312 -1.311 1 96.44 105 ILE A O 1
ATOM 791 N N . GLN A 1 106 ? -7.633 4.227 -1.372 1 95.88 106 GLN A N 1
ATOM 792 C CA . GLN A 1 106 ? -7.453 4.199 -2.82 1 95.88 106 GLN A CA 1
ATOM 793 C C . GLN A 1 106 ? -8.648 3.549 -3.512 1 95.88 106 GLN A C 1
ATOM 795 O O . GLN A 1 106 ? -9.383 2.773 -2.895 1 95.88 106 GLN A O 1
ATOM 800 N N . PRO A 1 107 ? -8.82 3.9 -4.805 1 95.31 107 PRO A N 1
ATOM 801 C CA . PRO A 1 107 ? -9.922 3.303 -5.559 1 95.31 107 PRO A CA 1
ATOM 802 C C . PRO A 1 107 ? -9.625 1.875 -6.008 1 95.31 107 PRO A C 1
ATOM 804 O O . PRO A 1 107 ? -9.414 1.631 -7.199 1 95.31 107 PRO A O 1
ATOM 807 N N . SER A 1 108 ? -9.711 0.982 -5.113 1 93.81 108 SER A N 1
ATOM 808 C CA . SER A 1 108 ? -9.531 -0.442 -5.379 1 93.81 108 SER A CA 1
ATOM 809 C C . SER A 1 108 ? -10.398 -1.291 -4.449 1 93.81 108 SER A C 1
ATOM 811 O O . SER A 1 108 ? -10.68 -0.89 -3.318 1 93.81 108 SER A O 1
ATOM 813 N N . PRO A 1 109 ? -10.812 -2.477 -4.898 1 94.19 109 PRO A N 1
ATOM 814 C CA . PRO A 1 109 ? -11.625 -3.336 -4.035 1 94.19 109 PRO A CA 1
ATOM 815 C C . PRO A 1 109 ? -10.898 -3.762 -2.766 1 94.19 109 PRO A C 1
ATOM 817 O O . PRO A 1 109 ? -11.5 -3.814 -1.69 1 94.19 109 PRO A O 1
ATOM 820 N N . PHE A 1 110 ? -9.617 -4.055 -2.908 1 92.62 110 PHE A N 1
ATOM 821 C CA . PHE A 1 110 ? -8.844 -4.469 -1.744 1 92.62 110 PHE A CA 1
ATOM 822 C C . PHE A 1 110 ? -8.844 -3.381 -0.677 1 92.62 110 PHE A C 1
ATOM 824 O O . PHE A 1 110 ? -8.984 -3.67 0.513 1 92.62 110 PHE A O 1
ATOM 831 N N . ASP A 1 111 ? -8.703 -2.129 -1.108 1 92.69 111 ASP A N 1
ATOM 832 C CA . ASP A 1 111 ? -8.742 -0.994 -0.191 1 92.69 111 ASP A CA 1
ATOM 833 C C . ASP A 1 111 ? -10.125 -0.854 0.442 1 92.69 111 ASP A C 1
ATOM 835 O O . ASP A 1 111 ? -10.242 -0.616 1.646 1 92.69 111 ASP A O 1
ATOM 839 N N . MET A 1 112 ? -11.109 -0.993 -0.39 1 93.88 112 MET A N 1
ATOM 840 C CA . MET A 1 112 ? -12.484 -0.807 0.084 1 93.88 112 MET A CA 1
ATOM 841 C C . MET A 1 112 ? -12.875 -1.908 1.064 1 93.88 112 MET A C 1
ATOM 843 O O . MET A 1 112 ? -13.5 -1.638 2.092 1 93.88 112 MET A O 1
ATOM 847 N N . TRP A 1 113 ? -12.477 -3.139 0.822 1 92 113 TRP A N 1
ATOM 848 C CA . TRP A 1 113 ? -12.766 -4.242 1.733 1 92 113 TRP A CA 1
ATOM 849 C C . TRP A 1 113 ? -12.078 -4.027 3.078 1 92 113 TRP A C 1
ATOM 851 O O . TRP A 1 113 ? -12.703 -4.188 4.133 1 92 113 TRP A O 1
ATOM 861 N N . ALA A 1 114 ? -10.852 -3.695 3.025 1 89.19 114 ALA A N 1
ATOM 862 C CA . ALA A 1 114 ? -10.094 -3.441 4.246 1 89.19 114 ALA A CA 1
ATOM 863 C C . ALA A 1 114 ? -10.703 -2.291 5.043 1 89.19 114 ALA A C 1
ATOM 865 O O . ALA A 1 114 ? -10.703 -2.311 6.277 1 89.19 114 ALA A O 1
ATOM 866 N N . SER A 1 115 ? -11.227 -1.291 4.332 1 91.88 115 SER A N 1
ATOM 867 C CA . SER A 1 115 ? -11.781 -0.105 4.973 1 91.88 115 SER A CA 1
ATOM 868 C C . SER A 1 115 ? -13.109 -0.419 5.66 1 91.88 115 SER A C 1
ATOM 870 O O . SER A 1 115 ? -13.453 0.203 6.668 1 91.88 115 SER A O 1
ATOM 872 N N . GLU A 1 116 ? -13.805 -1.358 5.094 1 90.56 116 GLU A N 1
ATOM 873 C CA . GLU A 1 116 ? -15.102 -1.71 5.676 1 90.56 116 GLU A CA 1
ATOM 874 C C . GLU A 1 116 ? -14.945 -2.131 7.137 1 90.56 116 GLU A C 1
ATOM 876 O O . GLU A 1 116 ? -15.586 -1.562 8.023 1 90.56 116 GLU A O 1
ATOM 881 N N . ALA A 1 117 ? -14.109 -3.064 7.359 1 85.12 117 ALA A N 1
ATOM 882 C CA . ALA A 1 117 ? -13.859 -3.539 8.719 1 85.12 117 ALA A CA 1
ATOM 883 C C . ALA A 1 117 ? -13.281 -2.43 9.586 1 85.12 117 ALA A C 1
ATOM 885 O O . ALA A 1 117 ? -13.586 -2.346 10.781 1 85.12 117 ALA A O 1
ATOM 886 N N . PHE A 1 118 ? -12.516 -1.673 9.023 1 91 118 PHE A N 1
ATOM 887 C CA . PHE A 1 118 ? -11.867 -0.583 9.75 1 91 118 PHE A CA 1
ATOM 888 C C . PHE A 1 118 ? -12.898 0.433 10.227 1 91 118 PHE A C 1
ATOM 890 O O . PHE A 1 118 ? -12.828 0.908 11.359 1 91 118 PHE A O 1
ATOM 897 N N . PHE A 1 119 ? -13.867 0.81 9.352 1 91.5 119 PHE A N 1
ATOM 898 C CA . PHE A 1 119 ? -14.914 1.754 9.711 1 91.5 119 PHE A CA 1
ATOM 899 C C . PHE A 1 119 ? -15.742 1.22 10.875 1 91.5 119 PHE A C 1
ATOM 901 O O . PHE A 1 119 ? -16.062 1.958 11.812 1 91.5 119 PHE A O 1
ATOM 908 N N . GLU A 1 120 ? -15.992 -0.014 10.836 1 89 120 GLU A N 1
ATOM 909 C CA . GLU A 1 120 ? -16.75 -0.631 11.914 1 89 120 GLU A CA 1
ATOM 910 C C . GLU A 1 120 ? -15.992 -0.546 13.242 1 89 120 GLU A C 1
ATOM 912 O O . GLU A 1 120 ? -16.578 -0.214 14.273 1 89 120 GLU A O 1
ATOM 917 N N . GLN A 1 121 ? -14.789 -0.816 13.148 1 90.12 121 GLN A N 1
ATOM 918 C CA . GLN A 1 121 ? -13.953 -0.729 14.336 1 90.12 121 GLN A CA 1
ATOM 919 C C . GLN A 1 121 ? -13.883 0.704 14.859 1 90.12 121 GLN A C 1
ATOM 921 O O . GLN A 1 121 ? -13.961 0.935 16.062 1 90.12 121 GLN A O 1
ATOM 926 N N . MET A 1 122 ? -13.719 1.623 14 1 91.56 122 MET A N 1
ATOM 927 C CA . MET A 1 122 ? -13.578 3.031 14.359 1 91.56 122 MET A CA 1
ATOM 928 C C . MET A 1 122 ? -14.844 3.541 15.047 1 91.56 122 MET A C 1
ATOM 930 O O . MET A 1 122 ? -14.758 4.301 16.016 1 91.56 122 MET A O 1
ATOM 934 N N . LEU A 1 123 ? -15.977 3.088 14.578 1 87.31 123 LEU A N 1
ATOM 935 C CA . LEU A 1 123 ? -17.25 3.514 15.141 1 87.31 123 LEU A CA 1
ATOM 936 C C . LEU A 1 123 ? -17.406 3.002 16.578 1 87.31 123 LEU A C 1
ATOM 938 O O . LEU A 1 123 ? -18.172 3.57 17.359 1 87.31 123 LEU A O 1
ATOM 942 N N . GLU A 1 124 ? -16.641 2.012 16.891 1 90.62 124 GLU A N 1
ATOM 943 C CA . GLU A 1 124 ? -16.719 1.429 18.219 1 90.62 124 GLU A CA 1
ATOM 944 C C . GLU A 1 124 ? -15.742 2.1 19.188 1 90.62 124 GLU A C 1
ATOM 946 O O . GLU A 1 124 ? -15.852 1.956 20.406 1 90.62 124 GLU A O 1
ATOM 951 N N . GLU A 1 125 ? -14.891 2.803 18.672 1 92.81 125 GLU A N 1
ATOM 952 C CA . GLU A 1 125 ? -13.867 3.445 19.484 1 92.81 125 GLU A CA 1
ATOM 953 C C . GLU A 1 125 ? -14.461 4.582 20.312 1 92.81 125 GLU A C 1
ATOM 955 O O . GLU A 1 125 ? -15.141 5.461 19.781 1 92.81 125 GLU A O 1
ATOM 960 N N . LYS A 1 126 ? -14.164 4.613 21.609 1 90.25 126 LYS A N 1
ATOM 961 C CA . LYS A 1 126 ? -14.695 5.598 22.547 1 90.25 126 LYS A CA 1
ATOM 962 C C . LYS A 1 126 ? -14.375 7.02 22.094 1 90.25 126 LYS A C 1
ATOM 964 O O . LYS A 1 126 ? -15.234 7.906 22.172 1 90.25 126 LYS A O 1
ATOM 969 N N . ALA A 1 127 ? -13.203 7.246 21.656 1 89.94 127 ALA A N 1
ATOM 970 C CA . ALA A 1 127 ? -12.773 8.578 21.25 1 89.94 127 ALA A CA 1
ATOM 971 C C . ALA A 1 127 ? -13.648 9.102 20.109 1 89.94 127 ALA A C 1
ATOM 973 O O . ALA A 1 127 ? -13.977 10.297 20.062 1 89.94 127 ALA A O 1
ATOM 974 N N . ILE A 1 128 ? -14.031 8.227 19.234 1 90.5 128 ILE A N 1
ATOM 975 C CA . ILE A 1 128 ? -14.859 8.594 18.094 1 90.5 128 ILE A CA 1
ATOM 976 C C . ILE A 1 128 ? -16.312 8.75 18.547 1 90.5 128 ILE A C 1
ATOM 978 O O . ILE A 1 128 ? -16.969 9.75 18.234 1 90.5 128 ILE A O 1
ATOM 982 N N . ARG A 1 129 ? -16.766 7.859 19.328 1 89.25 129 ARG A N 1
ATOM 983 C CA . ARG A 1 129 ? -18.141 7.836 19.797 1 89.25 129 ARG A CA 1
ATOM 984 C C . ARG A 1 129 ? -18.453 9.07 20.641 1 89.25 129 ARG A C 1
ATOM 986 O O . ARG A 1 129 ? -19.562 9.602 20.578 1 89.25 129 ARG A O 1
ATOM 993 N N . LYS A 1 130 ? -17.5 9.477 21.328 1 92.38 130 LYS A N 1
ATOM 994 C CA . LYS A 1 130 ? -17.719 10.586 22.266 1 92.38 130 LYS A CA 1
ATOM 995 C C . LYS A 1 130 ? -17.297 11.914 21.641 1 92.38 130 LYS A C 1
ATOM 997 O O . LYS A 1 130 ? -17.141 12.914 22.344 1 92.38 130 LYS A O 1
ATOM 1002 N N . ASN A 1 131 ? -17.016 11.891 20.391 1 89.5 131 ASN A N 1
ATOM 1003 C CA . ASN A 1 131 ? -16.656 13.086 19.625 1 89.5 131 ASN A CA 1
ATOM 1004 C C . ASN A 1 131 ? -15.422 13.758 20.203 1 89.5 131 ASN A C 1
ATOM 1006 O O . ASN A 1 131 ? -15.375 14.984 20.328 1 89.5 131 ASN A O 1
ATOM 1010 N N . LYS A 1 132 ? -14.562 12.93 20.656 1 91.75 132 LYS A N 1
ATOM 1011 C CA . LYS A 1 132 ? -13.25 13.414 21.094 1 91.75 132 LYS A CA 1
ATOM 1012 C C . LYS A 1 132 ? -12.25 13.398 19.938 1 91.75 132 LYS A C 1
ATOM 1014 O O . LYS A 1 132 ? -11.258 14.125 19.953 1 91.75 132 LYS A O 1
ATOM 1019 N N . ALA A 1 133 ? -12.492 12.516 19.047 1 93.12 133 ALA A N 1
ATOM 1020 C CA . ALA A 1 133 ? -11.742 12.445 17.797 1 93.12 133 ALA A CA 1
ATOM 1021 C C . ALA A 1 133 ? -12.68 12.438 16.594 1 93.12 133 ALA A C 1
ATOM 1023 O O . ALA A 1 133 ? -13.719 11.766 16.609 1 93.12 133 ALA A O 1
ATOM 1024 N N . TYR A 1 134 ? -12.297 13.227 15.555 1 94.75 134 TYR A N 1
ATOM 1025 C CA . TYR A 1 134 ? -13.086 13.297 14.328 1 94.75 134 TYR A CA 1
ATOM 1026 C C . TYR A 1 134 ? -12.375 12.594 13.18 1 94.75 134 TYR A C 1
ATOM 1028 O O . TYR A 1 134 ? -11.172 12.781 12.984 1 94.75 134 TYR A O 1
ATOM 1036 N N . MET A 1 135 ? -13.117 11.805 12.516 1 95.31 135 MET A N 1
ATOM 1037 C CA . MET A 1 135 ? -12.531 11.023 11.438 1 95.31 135 MET A CA 1
ATOM 1038 C C . MET A 1 135 ? -13.047 11.492 10.078 1 95.31 135 MET A C 1
ATOM 1040 O O . MET A 1 135 ? -14.234 11.805 9.938 1 95.31 135 MET A O 1
ATOM 1044 N N . ALA A 1 136 ? -12.172 11.555 9.086 1 97 136 ALA A N 1
ATOM 1045 C CA . ALA A 1 136 ? -12.547 11.836 7.699 1 97 136 ALA A CA 1
ATOM 1046 C C . ALA A 1 136 ? -11.664 11.047 6.73 1 97 136 ALA A C 1
ATOM 1048 O O . ALA A 1 136 ? -10.648 10.484 7.125 1 97 136 ALA A O 1
ATOM 1049 N N . VAL A 1 137 ? -12.125 10.992 5.496 1 97.69 137 VAL A N 1
ATOM 1050 C CA . VAL A 1 137 ? -11.461 10.172 4.488 1 97.69 137 VAL A CA 1
ATOM 1051 C C . VAL A 1 137 ? -10.852 11.07 3.414 1 97.69 137 VAL A C 1
ATOM 1053 O O . VAL A 1 137 ? -11.406 12.117 3.08 1 97.69 137 VAL A O 1
ATOM 1056 N N . VAL A 1 138 ? -9.688 10.672 2.949 1 98.38 138 VAL A N 1
ATOM 1057 C CA . VAL A 1 138 ? -9.094 11.242 1.748 1 98.38 138 VAL A CA 1
ATOM 1058 C C . VAL A 1 138 ? -8.906 10.156 0.693 1 98.38 138 VAL A C 1
ATOM 1060 O O . VAL A 1 138 ? -8.266 9.133 0.953 1 98.38 138 VAL A O 1
ATOM 1063 N N . GLY A 1 139 ? -9.555 10.344 -0.51 1 97.88 139 GLY A N 1
ATOM 1064 C CA . GLY A 1 139 ? -9.258 9.461 -1.627 1 97.88 139 GLY A CA 1
ATOM 1065 C C . GLY A 1 139 ? -7.875 9.672 -2.205 1 97.88 139 GLY A C 1
ATOM 1066 O O . GLY A 1 139 ? -7.508 10.797 -2.549 1 97.88 139 GLY A O 1
ATOM 1067 N N . MET A 1 140 ? -7.156 8.609 -2.262 1 97.44 140 MET A N 1
ATOM 1068 C CA . MET A 1 140 ? -5.781 8.68 -2.736 1 97.44 140 MET A CA 1
ATOM 1069 C C . MET A 1 140 ? -5.664 8.125 -4.156 1 97.44 140 MET A C 1
ATOM 1071 O O . MET A 1 140 ? -6.348 7.168 -4.508 1 97.44 140 MET A O 1
ATOM 1075 N N . ARG A 1 141 ? -4.797 8.766 -4.953 1 95.5 141 ARG A N 1
ATOM 1076 C CA . ARG A 1 141 ? -4.492 8.32 -6.309 1 95.5 141 ARG A CA 1
ATOM 1077 C C . ARG A 1 141 ? -5.773 8.109 -7.113 1 95.5 141 ARG A C 1
ATOM 1079 O O . ARG A 1 141 ? -5.961 7.059 -7.727 1 95.5 141 ARG A O 1
ATOM 1086 N N . VAL A 1 142 ? -6.559 9.094 -7.137 1 97.06 142 VAL A N 1
ATOM 1087 C CA . VAL A 1 142 ? -7.867 8.969 -7.773 1 97.06 142 VAL A CA 1
ATOM 1088 C C . VAL A 1 142 ? -7.824 9.602 -9.164 1 97.06 142 VAL A C 1
ATOM 1090 O O . VAL A 1 142 ? -7.402 10.75 -9.32 1 97.06 142 VAL A O 1
ATOM 1093 N N . ASP A 1 143 ? -8.156 8.836 -10.141 1 94.62 143 ASP A N 1
ATOM 1094 C CA . ASP A 1 143 ? -8.523 9.32 -11.469 1 94.62 143 ASP A CA 1
ATOM 1095 C C . ASP A 1 143 ? -10.039 9.289 -11.672 1 94.62 143 ASP A C 1
ATOM 1097 O O . ASP A 1 143 ? -10.625 8.219 -11.828 1 94.62 143 ASP A O 1
ATOM 1101 N N . PRO A 1 144 ? -10.578 10.477 -11.703 1 94.06 144 PRO A N 1
ATOM 1102 C CA . PRO A 1 144 ? -12.047 10.539 -11.68 1 94.06 144 PRO A CA 1
ATOM 1103 C C . PRO A 1 144 ? -12.68 9.906 -12.914 1 94.06 144 PRO A C 1
ATOM 1105 O O . PRO A 1 144 ? -13.891 9.656 -12.938 1 94.06 144 PRO A O 1
ATOM 1108 N N . ARG A 1 145 ? -11.961 9.555 -13.906 1 93.75 145 ARG A N 1
ATOM 1109 C CA . ARG A 1 145 ? -12.5 9 -15.148 1 93.75 145 ARG A CA 1
ATOM 1110 C C . ARG A 1 145 ? -12.625 7.484 -15.062 1 93.75 145 ARG A C 1
ATOM 1112 O O . ARG A 1 145 ? -13.164 6.852 -15.977 1 93.75 145 ARG A O 1
ATOM 1119 N N . THR A 1 146 ? -12.211 6.918 -13.961 1 93.69 146 THR A N 1
ATOM 1120 C CA . THR A 1 146 ? -12.172 5.461 -13.891 1 93.69 146 THR A CA 1
ATOM 1121 C C . THR A 1 146 ? -13.414 4.922 -13.188 1 93.69 146 THR A C 1
ATOM 1123 O O . THR A 1 146 ? -14.039 5.625 -12.391 1 93.69 146 THR A O 1
ATOM 1126 N N . ARG A 1 147 ? -13.711 3.691 -13.461 1 94 147 ARG A N 1
ATOM 1127 C CA . ARG A 1 147 ? -14.797 2.986 -12.789 1 94 147 ARG A CA 1
ATOM 1128 C C . ARG A 1 147 ? -14.5 2.816 -11.297 1 94 147 ARG A C 1
ATOM 1130 O O . ARG A 1 147 ? -15.391 2.943 -10.461 1 94 147 ARG A O 1
ATOM 1137 N N . SER A 1 148 ? -13.281 2.535 -11.023 1 94.38 148 SER A N 1
ATOM 1138 C CA . SER A 1 148 ? -12.891 2.311 -9.641 1 94.38 148 SER A CA 1
ATOM 1139 C C . SER A 1 148 ? -13.086 3.566 -8.797 1 94.38 148 SER A C 1
ATOM 1141 O O . SER A 1 148 ? -13.406 3.48 -7.609 1 94.38 148 SER A O 1
ATOM 1143 N N . ALA A 1 149 ? -12.891 4.719 -9.422 1 96.5 149 ALA A N 1
ATOM 1144 C CA . ALA A 1 149 ? -13.148 5.969 -8.711 1 96.5 149 ALA A CA 1
ATOM 1145 C C . ALA A 1 149 ? -14.625 6.094 -8.344 1 96.5 149 ALA A C 1
ATOM 1147 O O . ALA A 1 149 ? -14.961 6.465 -7.215 1 96.5 149 ALA A O 1
ATOM 1148 N N . ARG A 1 150 ? -15.438 5.758 -9.273 1 96.69 150 ARG A N 1
ATOM 1149 C CA . ARG A 1 150 ? -16.875 5.801 -9.031 1 96.69 150 ARG A CA 1
ATOM 1150 C C . ARG A 1 150 ? -17.281 4.801 -7.957 1 96.69 150 ARG A C 1
ATOM 1152 O O . ARG A 1 150 ? -18.109 5.109 -7.094 1 96.69 150 ARG A O 1
ATOM 1159 N N . GLU A 1 151 ? -16.734 3.691 -8.023 1 96.44 151 GLU A N 1
ATOM 1160 C CA . GLU A 1 151 ? -17 2.66 -7.031 1 96.44 151 GLU A CA 1
ATOM 1161 C C . GLU A 1 151 ? -16.594 3.111 -5.633 1 96.44 151 GLU A C 1
ATOM 1163 O O . GLU A 1 151 ? -17.297 2.859 -4.656 1 96.44 151 GLU A O 1
ATOM 1168 N N . LEU A 1 152 ? -15.469 3.699 -5.594 1 96.69 152 LEU A N 1
ATOM 1169 C CA . LEU A 1 152 ? -15.008 4.207 -4.305 1 96.69 152 LEU A CA 1
ATOM 1170 C C . LEU A 1 152 ? -15.961 5.266 -3.768 1 96.69 152 LEU A C 1
ATOM 1172 O O . LEU A 1 152 ? -16.297 5.262 -2.58 1 96.69 152 LEU A O 1
ATOM 1176 N N . GLU A 1 153 ? -16.375 6.18 -4.637 1 97.31 153 GLU A N 1
ATOM 1177 C CA . GLU A 1 153 ? -17.312 7.211 -4.234 1 97.31 153 GLU A CA 1
ATOM 1178 C C . GLU A 1 153 ? -18.609 6.598 -3.682 1 97.31 153 GLU A C 1
ATOM 1180 O O . GLU A 1 153 ? -19.109 7.027 -2.641 1 97.31 153 GLU A O 1
ATOM 1185 N N . GLN A 1 154 ? -19.094 5.613 -4.34 1 96.81 154 GLN A N 1
ATOM 1186 C CA . GLN A 1 154 ? -20.312 4.934 -3.912 1 96.81 154 GLN A CA 1
ATOM 1187 C C . GLN A 1 154 ? -20.109 4.211 -2.584 1 96.81 154 GLN A C 1
ATOM 1189 O O . GLN A 1 154 ? -20.969 4.25 -1.704 1 96.81 154 GLN A O 1
ATOM 1194 N N . PHE A 1 155 ? -19.047 3.604 -2.479 1 96.31 155 PHE A N 1
ATOM 1195 C CA . PHE A 1 155 ? -18.688 2.893 -1.256 1 96.31 155 PHE A CA 1
ATOM 1196 C C . PHE A 1 155 ? -18.672 3.842 -0.064 1 96.31 155 PHE A C 1
ATOM 1198 O O . PHE A 1 155 ? -19.266 3.557 0.976 1 96.31 155 PHE A O 1
ATOM 1205 N N . LEU A 1 156 ? -17.969 4.953 -0.209 1 97 156 LEU A N 1
ATOM 1206 C CA . LEU A 1 156 ? -17.828 5.902 0.887 1 97 156 LEU A CA 1
ATOM 1207 C C . LEU A 1 156 ? -19.156 6.582 1.207 1 97 156 LEU A C 1
ATOM 1209 O O . LEU A 1 156 ? -19.422 6.895 2.367 1 97 156 LEU A O 1
ATOM 1213 N N . ALA A 1 157 ? -20 6.797 0.188 1 95.69 157 ALA A N 1
ATOM 1214 C CA . ALA A 1 157 ? -21.328 7.371 0.39 1 95.69 157 ALA A CA 1
ATOM 1215 C C . ALA A 1 157 ? -22.188 6.461 1.258 1 95.69 157 ALA A C 1
ATOM 1217 O O . ALA A 1 157 ? -22.969 6.941 2.09 1 95.69 157 ALA A O 1
ATOM 1218 N N . ARG A 1 158 ? -22.016 5.23 1.162 1 94.25 158 ARG A N 1
ATOM 1219 C CA . ARG A 1 158 ? -22.797 4.238 1.895 1 94.25 158 ARG A CA 1
ATOM 1220 C C . ARG A 1 158 ? -22.406 4.211 3.367 1 94.25 158 ARG A C 1
ATOM 1222 O O . ARG A 1 158 ? -23.219 3.848 4.223 1 94.25 158 ARG A O 1
ATOM 1229 N N . HIS A 1 159 ? -21.281 4.57 3.66 1 91.94 159 HIS A N 1
ATOM 1230 C CA . HIS A 1 159 ? -20.797 4.492 5.035 1 91.94 159 HIS A CA 1
ATOM 1231 C C . HIS A 1 159 ? -20.906 5.844 5.734 1 91.94 159 HIS A C 1
ATOM 1233 O O . HIS A 1 159 ? -20.562 5.969 6.91 1 91.94 159 HIS A O 1
ATOM 1239 N N . GLU A 1 160 ? -21.312 6.859 5.051 1 88.31 160 GLU A N 1
ATOM 1240 C CA . GLU A 1 160 ? -21.594 8.188 5.594 1 88.31 160 GLU A CA 1
ATOM 1241 C C . GLU A 1 160 ? -20.391 8.766 6.305 1 88.31 160 GLU A C 1
ATOM 1243 O O . GLU A 1 160 ? -20.5 9.297 7.414 1 88.31 160 GLU A O 1
ATOM 1248 N N . VAL A 1 161 ? -19.297 8.562 5.754 1 90.12 161 VAL A N 1
ATOM 1249 C CA . VAL A 1 161 ? -18.062 9.164 6.27 1 90.12 161 VAL A CA 1
ATOM 1250 C C . VAL A 1 161 ? -17.719 10.406 5.457 1 90.12 161 VAL A C 1
ATOM 1252 O O . VAL A 1 161 ? -17.922 10.438 4.242 1 90.12 161 VAL A O 1
ATOM 1255 N N . PRO A 1 162 ? -17.344 11.477 6.137 1 94.94 162 PRO A N 1
ATOM 1256 C CA . PRO A 1 162 ? -16.938 12.656 5.375 1 94.94 162 PRO A CA 1
ATOM 1257 C C . PRO A 1 162 ? -15.719 12.406 4.488 1 94.94 162 PRO A C 1
ATOM 1259 O O . PRO A 1 162 ? -14.734 11.828 4.945 1 94.94 162 PRO A O 1
ATOM 1262 N N . VAL A 1 163 ? -15.859 12.758 3.242 1 97.56 163 VAL A N 1
ATOM 1263 C CA . VAL A 1 163 ? -14.742 12.711 2.307 1 97.56 163 VAL A CA 1
ATOM 1264 C C . VAL A 1 163 ? -14.203 14.125 2.08 1 97.56 163 VAL A C 1
ATOM 1266 O O . VAL A 1 163 ? -14.914 14.992 1.561 1 97.56 163 VAL A O 1
ATOM 1269 N N . LEU A 1 164 ? -12.945 14.281 2.465 1 97.94 164 LEU A N 1
ATOM 1270 C CA . LEU A 1 164 ? -12.391 15.625 2.453 1 97.94 164 LEU A CA 1
ATOM 1271 C C . LEU A 1 164 ? -11.93 16.016 1.051 1 97.94 164 LEU A C 1
ATOM 1273 O O . LEU A 1 164 ? -12.031 17.172 0.655 1 97.94 164 LEU A O 1
ATOM 1277 N N . SER A 1 165 ? -11.344 15.102 0.358 1 98.19 165 SER A N 1
ATOM 1278 C CA . SER A 1 165 ? -10.75 15.414 -0.94 1 98.19 165 SER A CA 1
ATOM 1279 C C . SER A 1 165 ? -10.391 14.148 -1.705 1 98.19 165 SER A C 1
ATOM 1281 O O . SER A 1 165 ? -10.367 13.055 -1.134 1 98.19 165 SER A O 1
ATOM 1283 N N . TRP A 1 166 ? -10.234 14.305 -2.982 1 98.19 166 TRP A N 1
ATOM 1284 C CA . TRP A 1 166 ? -9.711 13.297 -3.898 1 98.19 166 TRP A CA 1
ATOM 1285 C C . TRP A 1 166 ? -8.375 13.742 -4.496 1 98.19 166 TRP A C 1
ATOM 1287 O O . TRP A 1 166 ? -8.336 14.648 -5.328 1 98.19 166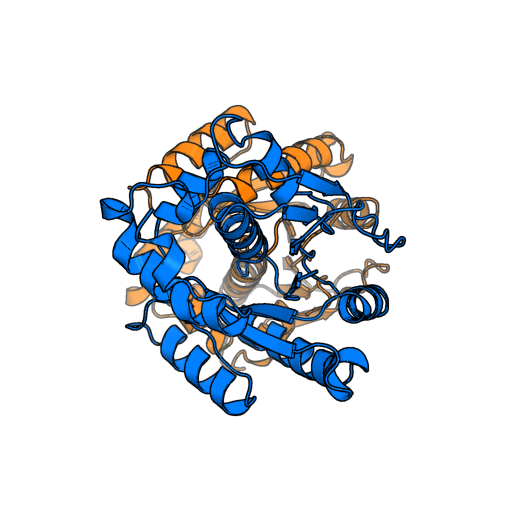 TRP A O 1
ATOM 1297 N N . LEU A 1 167 ? -7.316 13.102 -4.035 1 98.06 167 LEU A N 1
ATOM 1298 C CA . LEU A 1 167 ? -5.996 13.469 -4.543 1 98.06 167 LEU A CA 1
ATOM 1299 C C . LEU A 1 167 ? -5.641 12.641 -5.773 1 98.06 167 LEU A C 1
ATOM 1301 O O . LEU A 1 167 ? -5.859 11.422 -5.793 1 98.06 167 LEU A O 1
ATOM 1305 N N . ARG A 1 168 ? -5.137 13.258 -6.758 1 96.38 168 ARG A N 1
ATOM 1306 C CA . ARG A 1 168 ? -4.859 12.57 -8.016 1 96.38 168 ARG A CA 1
ATOM 1307 C C . ARG A 1 168 ? -3.553 11.789 -7.941 1 96.38 168 ARG A C 1
ATOM 1309 O O . ARG A 1 168 ? -2.699 12.078 -7.098 1 96.38 168 ARG A O 1
ATOM 1316 N N . ASP A 1 169 ? -3.471 10.844 -8.852 1 92.56 169 ASP A N 1
ATOM 1317 C CA . ASP A 1 169 ? -2.221 10.117 -9.039 1 92.56 169 ASP A CA 1
ATOM 1318 C C . ASP A 1 169 ? -1.22 10.938 -9.852 1 92.56 169 ASP A C 1
ATOM 1320 O O . ASP A 1 169 ? -1.438 11.203 -11.031 1 92.56 169 ASP A O 1
ATOM 1324 N N . THR A 1 170 ? -0.16 11.445 -9.227 1 93.75 170 THR A N 1
ATOM 1325 C CA . THR A 1 170 ? 0.831 12.266 -9.914 1 93.75 170 THR A CA 1
ATOM 1326 C C . THR A 1 170 ? 2.238 11.938 -9.422 1 93.75 170 THR A C 1
ATOM 1328 O O . THR A 1 170 ? 2.426 11.57 -8.266 1 93.75 170 THR A O 1
ATOM 1331 N N . GLN A 1 171 ? 3.164 12.117 -10.32 1 93.19 171 GLN A N 1
ATOM 1332 C CA . GLN A 1 171 ? 4.566 11.844 -10.016 1 93.19 171 GLN A CA 1
ATOM 1333 C C . GLN A 1 171 ? 5.133 12.898 -9.062 1 93.19 171 GLN A C 1
ATOM 1335 O O . GLN A 1 171 ? 6.211 12.703 -8.492 1 93.19 171 GLN A O 1
ATOM 1340 N N . LEU A 1 172 ? 4.469 13.961 -8.883 1 95.44 172 LEU A N 1
ATOM 1341 C CA . LEU A 1 172 ? 4.957 15.055 -8.047 1 95.44 172 LEU A CA 1
ATOM 1342 C C . LEU A 1 172 ? 5.188 14.594 -6.613 1 95.44 172 LEU A C 1
ATOM 1344 O O . LEU A 1 172 ? 6.191 14.945 -5.996 1 95.44 172 LEU A O 1
ATOM 1348 N N . TYR A 1 173 ? 4.285 13.742 -6.098 1 96.5 173 TYR A N 1
ATOM 1349 C CA . TYR A 1 173 ? 4.441 13.227 -4.738 1 96.5 173 TYR A CA 1
ATOM 1350 C C . TYR A 1 173 ? 5.672 12.328 -4.637 1 96.5 173 TYR A C 1
ATOM 1352 O O . TYR A 1 173 ? 6.438 12.43 -3.676 1 96.5 173 TYR A O 1
ATOM 1360 N N . VAL A 1 174 ? 5.805 11.5 -5.605 1 94.44 174 VAL A N 1
ATOM 1361 C CA . VAL A 1 174 ? 6.887 10.516 -5.617 1 94.44 174 VAL A CA 1
ATOM 1362 C C . VAL A 1 174 ? 8.227 11.234 -5.738 1 94.44 174 VAL A C 1
ATOM 1364 O O . VAL A 1 174 ? 9.164 10.953 -4.984 1 94.44 174 VAL A O 1
ATOM 1367 N N . GLN A 1 175 ? 8.305 12.148 -6.637 1 93.75 175 GLN A N 1
ATOM 1368 C CA . GLN A 1 175 ? 9.539 12.891 -6.875 1 93.75 175 GLN A CA 1
ATOM 1369 C C . GLN A 1 175 ? 9.922 13.727 -5.66 1 93.75 175 GLN A C 1
ATOM 1371 O O . GLN A 1 175 ? 11.094 13.781 -5.273 1 93.75 175 GLN A O 1
ATOM 1376 N N . ALA A 1 176 ? 8.961 14.375 -5.098 1 96.62 176 ALA A N 1
ATOM 1377 C CA . ALA A 1 176 ? 9.219 15.18 -3.906 1 96.62 176 ALA A CA 1
ATOM 1378 C C . ALA A 1 176 ? 9.711 14.312 -2.754 1 96.62 176 ALA A C 1
ATOM 1380 O O . ALA A 1 176 ? 10.672 14.664 -2.066 1 96.62 176 ALA A O 1
ATOM 1381 N N . ALA A 1 177 ? 9.117 13.188 -2.59 1 96.25 177 ALA A N 1
ATOM 1382 C CA . ALA A 1 177 ? 9.438 12.305 -1.472 1 96.25 177 ALA A CA 1
ATOM 1383 C C . ALA A 1 177 ? 10.891 11.836 -1.548 1 96.25 177 ALA A C 1
ATOM 1385 O O . ALA A 1 177 ? 11.555 11.695 -0.521 1 96.25 177 ALA A O 1
ATOM 1386 N N . SER A 1 178 ? 11.375 11.625 -2.713 1 93.5 178 SER A N 1
ATOM 1387 C CA . SER A 1 178 ? 12.734 11.125 -2.9 1 93.5 178 SER A CA 1
ATOM 1388 C C . SER A 1 178 ? 13.758 12.109 -2.348 1 93.5 178 SER A C 1
ATOM 1390 O O . SER A 1 178 ? 14.844 11.703 -1.912 1 93.5 178 SER A O 1
ATOM 1392 N N . ALA A 1 179 ? 13.352 13.336 -2.266 1 94.81 179 ALA A N 1
ATOM 1393 C CA . ALA A 1 179 ? 14.266 14.391 -1.838 1 94.81 179 ALA A CA 1
ATOM 1394 C C . ALA A 1 179 ? 13.922 14.891 -0.439 1 94.81 179 ALA A C 1
ATOM 1396 O O . ALA A 1 179 ? 14.367 15.961 -0.026 1 94.81 179 ALA A O 1
ATOM 1397 N N . GLY A 1 180 ? 13.047 14.156 0.28 1 96.75 180 GLY A N 1
ATOM 1398 C CA . GLY A 1 180 ? 12.609 14.617 1.588 1 96.75 180 GLY A CA 1
ATOM 1399 C C . GLY A 1 180 ? 11.727 15.852 1.522 1 96.75 180 GLY A C 1
ATOM 1400 O O . GLY A 1 180 ? 11.656 16.625 2.48 1 96.75 180 GLY A O 1
ATOM 1401 N N . MET A 1 181 ? 11.18 16 0.338 1 97.75 181 MET A N 1
ATOM 1402 C CA . MET A 1 181 ? 10.32 17.156 0.119 1 97.75 181 MET A CA 1
ATOM 1403 C C . MET A 1 181 ? 8.859 16.75 0.022 1 97.75 181 MET A C 1
ATOM 1405 O O . MET A 1 181 ? 8.547 15.555 -0.021 1 97.75 181 MET A O 1
ATOM 1409 N N . SER A 1 182 ? 8.023 17.734 0.161 1 97.69 182 SER A N 1
ATOM 1410 C CA . SER A 1 182 ? 6.586 17.578 -0.053 1 97.69 182 SER A CA 1
ATOM 1411 C C . SER A 1 182 ? 6.109 18.422 -1.23 1 97.69 182 SER A C 1
ATOM 1413 O O . SER A 1 182 ? 6.887 19.188 -1.812 1 97.69 182 SER A O 1
ATOM 1415 N N . LEU A 1 183 ? 4.875 18.188 -1.554 1 96.75 183 LEU A N 1
ATOM 1416 C CA . LEU A 1 183 ? 4.207 19.031 -2.551 1 96.75 183 LEU A CA 1
ATOM 1417 C C . LEU A 1 183 ? 4.355 20.5 -2.215 1 96.75 183 LEU A C 1
ATOM 1419 O O . LEU A 1 183 ? 4.504 21.344 -3.111 1 96.75 183 LEU A O 1
ATOM 1423 N N . PHE A 1 184 ? 4.379 20.844 -0.949 1 96.56 184 PHE A N 1
ATOM 1424 C CA . PHE A 1 184 ? 4.34 22.219 -0.47 1 96.56 184 PHE A CA 1
ATOM 1425 C C . PHE A 1 184 ? 5.734 22.844 -0.477 1 96.56 184 PHE A C 1
ATOM 1427 O O . PHE A 1 184 ? 5.891 24.047 -0.221 1 96.56 184 PHE A O 1
ATOM 1434 N N . ASP A 1 185 ? 6.676 22.047 -0.747 1 96.69 185 ASP A N 1
ATOM 1435 C CA . ASP A 1 185 ? 8.047 22.547 -0.885 1 96.69 185 ASP A CA 1
ATOM 1436 C C . ASP A 1 185 ? 8.375 22.859 -2.344 1 96.69 185 ASP A C 1
ATOM 1438 O O . ASP A 1 185 ? 9.414 23.453 -2.639 1 96.69 185 ASP A O 1
ATOM 1442 N N . LEU A 1 186 ? 7.527 22.422 -3.266 1 95.31 186 LEU A N 1
ATOM 1443 C CA . LEU A 1 186 ? 7.723 22.625 -4.695 1 95.31 186 LEU A CA 1
ATOM 1444 C C . LEU A 1 186 ? 7.125 23.953 -5.141 1 95.31 186 LEU A C 1
ATOM 1446 O O . LEU A 1 186 ? 6.242 24.5 -4.473 1 95.31 186 LEU A O 1
ATOM 1450 N N . PRO A 1 187 ? 7.602 24.453 -6.316 1 93.94 187 PRO A N 1
ATOM 1451 C CA . PRO A 1 187 ? 7.051 25.719 -6.809 1 93.94 187 PRO A CA 1
ATOM 1452 C C . PRO A 1 187 ? 5.543 25.656 -7.047 1 93.94 187 PRO A C 1
ATOM 1454 O O . PRO A 1 187 ? 5.035 24.656 -7.551 1 93.94 187 PRO A O 1
ATOM 1457 N N . ALA A 1 188 ? 4.902 26.719 -6.688 1 91.5 188 ALA A N 1
ATOM 1458 C CA . ALA A 1 188 ? 3.449 26.797 -6.805 1 91.5 188 ALA A CA 1
ATOM 1459 C C . ALA A 1 188 ? 3.006 26.625 -8.25 1 91.5 188 ALA A C 1
ATOM 1461 O O . ALA A 1 188 ? 1.939 26.078 -8.523 1 91.5 188 ALA A O 1
ATOM 1462 N N . SER A 1 189 ? 3.811 27.031 -9.117 1 93.12 189 SER A N 1
ATOM 1463 C CA . SER A 1 189 ? 3.486 26.969 -10.539 1 93.12 189 SER A CA 1
ATOM 1464 C C . SER A 1 189 ? 3.342 25.516 -11.008 1 93.12 189 SER A C 1
ATOM 1466 O O . SER A 1 189 ? 2.561 25.234 -11.914 1 93.12 189 SER A O 1
ATOM 1468 N N . ARG A 1 190 ? 3.961 24.641 -10.328 1 92.69 190 ARG A N 1
ATOM 1469 C CA . ARG A 1 190 ? 3.961 23.234 -10.734 1 92.69 190 ARG A CA 1
ATOM 1470 C C . ARG A 1 190 ? 2.939 22.438 -9.938 1 92.69 190 ARG A C 1
ATOM 1472 O O . ARG A 1 190 ? 2.607 21.312 -10.305 1 92.69 190 ARG A O 1
ATOM 1479 N N . THR A 1 191 ? 2.455 23.094 -8.836 1 95.81 191 THR A N 1
ATOM 1480 C CA . THR A 1 191 ? 1.703 22.266 -7.91 1 95.81 191 THR A CA 1
ATOM 1481 C C . THR A 1 191 ? 0.337 22.875 -7.613 1 95.81 191 THR A C 1
ATOM 1483 O O . THR A 1 191 ? -0.329 22.484 -6.652 1 95.81 191 THR A O 1
ATOM 1486 N N . ALA A 1 192 ? -0.082 23.812 -8.391 1 95.19 192 ALA A N 1
ATOM 1487 C CA . ALA A 1 192 ? -1.297 24.578 -8.117 1 95.19 192 ALA A CA 1
ATOM 1488 C C . ALA A 1 192 ? -2.51 23.656 -8.008 1 95.19 192 ALA A C 1
ATOM 1490 O O . ALA A 1 192 ? -3.277 23.734 -7.047 1 95.19 192 ALA A O 1
ATOM 1491 N N . ARG A 1 193 ? -2.645 22.812 -8.977 1 95.5 193 ARG A N 1
ATOM 1492 C CA . ARG A 1 193 ? -3.781 21.891 -9.008 1 95.5 193 ARG A CA 1
ATOM 1493 C C . ARG A 1 193 ? -3.791 20.984 -7.789 1 95.5 193 ARG A C 1
ATOM 1495 O O . ARG A 1 193 ? -4.832 20.797 -7.156 1 95.5 193 ARG A O 1
ATOM 1502 N N . ASP A 1 194 ? -2.682 20.453 -7.449 1 97.06 194 ASP A N 1
ATOM 1503 C CA . ASP A 1 194 ? -2.562 19.531 -6.32 1 97.06 194 ASP A CA 1
ATOM 1504 C C . ASP A 1 194 ? -2.768 20.266 -4.992 1 97.06 194 ASP A C 1
ATOM 1506 O O . ASP A 1 194 ? -3.385 19.734 -4.07 1 97.06 194 ASP A O 1
ATOM 1510 N N . ARG A 1 195 ? -2.283 21.469 -4.941 1 96.31 195 ARG A N 1
ATOM 1511 C CA . ARG A 1 195 ? -2.482 22.281 -3.74 1 96.31 195 ARG A CA 1
ATOM 1512 C C . ARG A 1 195 ? -3.957 22.594 -3.535 1 96.31 195 ARG A C 1
ATOM 1514 O O . ARG A 1 195 ? -4.445 22.594 -2.402 1 96.31 195 ARG A O 1
ATOM 1521 N N . GLU A 1 196 ? -4.602 22.875 -4.605 1 96.62 196 GLU A N 1
ATOM 1522 C CA . GLU A 1 196 ? -6.035 23.141 -4.523 1 96.62 196 GLU A CA 1
ATOM 1523 C C . GLU A 1 196 ? -6.785 21.938 -3.947 1 96.62 196 GLU A C 1
ATOM 1525 O O . GLU A 1 196 ? -7.707 22.109 -3.146 1 96.62 196 GLU A O 1
ATOM 1530 N N . ALA A 1 197 ? -6.383 20.781 -4.301 1 97.38 197 ALA A N 1
ATOM 1531 C CA . ALA A 1 197 ? -7.031 19.562 -3.824 1 97.38 197 ALA A CA 1
ATOM 1532 C C . ALA A 1 197 ? -6.812 19.375 -2.326 1 97.38 197 ALA A C 1
ATOM 1534 O O . ALA A 1 197 ? -7.59 18.688 -1.661 1 97.38 197 ALA A O 1
ATOM 1535 N N . TRP A 1 198 ? -5.758 20.031 -1.78 1 97.81 198 TRP A N 1
ATOM 1536 C CA . TRP A 1 198 ? -5.445 19.875 -0.363 1 97.81 198 TRP A CA 1
ATOM 1537 C C . TRP A 1 198 ? -6.266 20.844 0.48 1 97.81 198 TRP A C 1
ATOM 1539 O O . TRP A 1 198 ? -6.363 20.688 1.699 1 97.81 198 TRP A O 1
ATOM 1549 N N . LEU A 1 199 ? -6.887 21.844 -0.098 1 97 199 LEU A N 1
ATOM 1550 C CA . LEU A 1 199 ? -7.527 22.938 0.629 1 97 199 LEU A CA 1
ATOM 1551 C C . LEU A 1 199 ? -8.633 22.422 1.534 1 97 199 LEU A C 1
ATOM 1553 O O . LEU A 1 199 ? -8.711 22.781 2.711 1 97 199 LEU A O 1
ATOM 1557 N N . PRO A 1 200 ? -9.492 21.516 1.066 1 97.56 200 PRO A N 1
ATOM 1558 C CA . PRO A 1 200 ? -10.547 21.031 1.959 1 97.56 200 PRO A CA 1
ATOM 1559 C C . PRO A 1 200 ? -9.992 20.266 3.162 1 97.56 200 PRO A C 1
ATOM 1561 O O . PRO A 1 200 ? -10.578 20.297 4.246 1 97.56 200 PRO A O 1
ATOM 1564 N N . ILE A 1 201 ? -8.898 19.547 2.992 1 97.94 201 ILE A N 1
ATOM 1565 C CA . ILE A 1 201 ? -8.25 18.828 4.086 1 97.94 201 ILE A CA 1
ATOM 1566 C C . ILE A 1 201 ? -7.773 19.828 5.145 1 97.94 201 ILE A C 1
ATOM 1568 O O . ILE A 1 201 ? -8.062 19.656 6.332 1 97.94 201 ILE A O 1
ATOM 1572 N N . LEU A 1 202 ? -7.121 20.859 4.656 1 96.88 202 LEU A N 1
ATOM 1573 C CA . LEU A 1 202 ? -6.543 21.859 5.543 1 96.88 202 LEU A CA 1
ATOM 1574 C C . LEU A 1 202 ? -7.641 22.656 6.25 1 96.88 202 LEU A C 1
ATOM 1576 O O . LEU A 1 202 ? -7.52 22.953 7.441 1 96.88 202 LEU A O 1
ATOM 1580 N N . ARG A 1 203 ? -8.711 22.953 5.52 1 95.56 203 ARG A N 1
ATOM 1581 C CA . ARG A 1 203 ? -9.844 23.656 6.125 1 95.56 203 ARG A CA 1
ATOM 1582 C C . ARG A 1 203 ? -10.492 22.812 7.215 1 95.56 203 ARG A C 1
ATOM 1584 O O . ARG A 1 203 ? -10.836 23.328 8.281 1 95.56 203 ARG A O 1
ATOM 1591 N N . TRP A 1 204 ? -10.609 21.547 6.973 1 95.75 204 TRP A N 1
ATOM 1592 C CA . TRP A 1 204 ? -11.211 20.641 7.938 1 95.75 204 TRP A CA 1
ATOM 1593 C C . TRP A 1 204 ? -10.367 20.562 9.203 1 95.75 204 TRP A C 1
ATOM 1595 O O . TRP A 1 204 ? -10.906 20.375 10.305 1 95.75 204 TRP A O 1
ATOM 1605 N N . LEU A 1 205 ? -9.094 20.719 9.055 1 95.75 205 LEU A N 1
ATOM 1606 C CA . LEU A 1 205 ? -8.18 20.656 10.188 1 95.75 205 LEU A CA 1
ATOM 1607 C C . LEU A 1 205 ? -8.078 22.016 10.883 1 95.75 205 LEU A C 1
ATOM 1609 O O . LEU A 1 205 ? -7.297 22.172 11.828 1 95.75 205 LEU A O 1
ATOM 1613 N N . GLY A 1 206 ? -8.789 22.953 10.469 1 87.06 206 GLY A N 1
ATOM 1614 C CA . GLY A 1 206 ? -8.898 24.234 11.164 1 87.06 206 GLY A CA 1
ATOM 1615 C C . GLY A 1 206 ? -7.965 25.297 10.602 1 87.06 206 GLY A C 1
ATOM 1616 O O . GLY A 1 206 ? -7.742 26.328 11.234 1 87.06 206 GLY A O 1
ATOM 1617 N N . GLU A 1 207 ? -7.441 24.953 9.398 1 79.69 207 GLU A N 1
ATOM 1618 C CA . GLU A 1 207 ? -6.551 25.922 8.773 1 79.69 207 GLU A CA 1
ATOM 1619 C C . GLU A 1 207 ? -7.312 26.844 7.816 1 79.69 207 GLU A C 1
ATOM 1621 O O . GLU A 1 207 ? -8.383 26.484 7.332 1 79.69 207 GLU A O 1
ATOM 1626 N N . ASP A 1 208 ? -6.965 28.047 7.809 1 68.06 208 ASP A N 1
ATOM 1627 C CA . ASP A 1 208 ? -7.387 28.984 6.773 1 68.06 208 ASP A CA 1
ATOM 1628 C C . ASP A 1 208 ? -6.301 29.141 5.711 1 68.06 208 ASP A C 1
ATOM 1630 O O . ASP A 1 208 ? -5.414 30 5.852 1 68.06 208 ASP A O 1
ATOM 1634 N N . PRO A 1 209 ? -6.242 28.188 4.711 1 58.62 209 PRO A N 1
ATOM 1635 C CA . PRO A 1 209 ? -5.105 28.188 3.785 1 58.62 209 PRO A CA 1
ATOM 1636 C C . PRO A 1 209 ? -4.988 29.484 2.984 1 58.62 209 PRO A C 1
ATOM 1638 O O . PRO A 1 209 ? -3.977 29.719 2.322 1 58.62 209 PRO A O 1
ATOM 1641 N N . ALA A 1 210 ? -6.074 30.25 2.617 1 53.62 210 ALA A N 1
ATOM 1642 C CA . ALA A 1 210 ? -5.879 31.562 1.988 1 53.62 210 ALA A CA 1
ATOM 1643 C C . ALA A 1 210 ? -4.664 32.281 2.576 1 53.62 210 ALA A C 1
ATOM 1645 O O . ALA A 1 210 ? -4.035 33.094 1.903 1 53.62 210 ALA A O 1
ATOM 1646 N N . ALA A 1 211 ? -4.203 31.922 3.639 1 45.59 211 ALA A N 1
ATOM 1647 C CA . ALA A 1 211 ? -3.072 32.594 4.277 1 45.59 211 ALA A CA 1
ATOM 1648 C C . ALA A 1 211 ? -1.747 32.094 3.717 1 45.59 211 ALA A C 1
ATOM 1650 O O . ALA A 1 211 ? -0.717 32.75 3.842 1 45.59 211 ALA A O 1
ATOM 1651 N N . TRP A 1 212 ? -1.6 30.922 3.277 1 44.22 212 TRP A N 1
ATOM 1652 C CA . TRP A 1 212 ? -0.341 30.328 2.83 1 44.22 212 TRP A CA 1
ATOM 1653 C C . TRP A 1 212 ? 0.062 30.875 1.467 1 44.22 212 TRP A C 1
ATOM 1655 O O . TRP A 1 212 ? 1.251 30.984 1.155 1 44.22 212 TRP A O 1
ATOM 1665 N N . CYS A 1 213 ? -0.866 31.094 0.505 1 38.97 213 CYS A N 1
ATOM 1666 C CA . CYS A 1 213 ? -0.544 31.562 -0.842 1 38.97 213 CYS A CA 1
ATOM 1667 C C . CYS A 1 213 ? 0.184 32.906 -0.805 1 38.97 213 CYS A C 1
ATOM 1669 O O . CYS A 1 213 ? 0.809 33.281 -1.79 1 38.97 213 CYS A O 1
ATOM 1671 N N . ASP A 1 214 ? -0.177 33.844 0.016 1 33.62 214 ASP A N 1
ATOM 1672 C CA . ASP A 1 214 ? 0.268 35.219 -0.106 1 33.62 214 ASP A CA 1
ATOM 1673 C C . ASP A 1 214 ? 1.65 35.406 0.512 1 33.62 214 ASP A C 1
ATOM 1675 O O . ASP A 1 214 ? 2.133 36.531 0.635 1 33.62 214 ASP A O 1
ATOM 1679 N N . LYS A 1 215 ? 2.242 34.344 1.103 1 35.44 215 LYS A N 1
ATOM 1680 C CA . LYS A 1 215 ? 3.572 34.781 1.535 1 35.44 215 LYS A CA 1
ATOM 1681 C C . LYS A 1 215 ? 4.621 34.438 0.478 1 35.44 215 LYS A C 1
ATOM 1683 O O . LYS A 1 215 ? 4.527 33.438 -0.203 1 35.44 215 LYS A O 1
ATOM 1688 N N . MET B 1 1 ? 5.172 -30.406 -4.945 1 88.69 1 MET B N 1
ATOM 1689 C CA . MET B 1 1 ? 4.32 -29.281 -4.562 1 88.69 1 MET B CA 1
ATOM 1690 C C . MET B 1 1 ? 5.078 -27.969 -4.691 1 88.69 1 MET B C 1
ATOM 1692 O O . MET B 1 1 ? 6.219 -27.859 -4.238 1 88.69 1 MET B O 1
ATOM 1696 N N . ARG B 1 2 ? 4.535 -27.109 -5.453 1 92.88 2 ARG B N 1
ATOM 1697 C CA . ARG B 1 2 ? 5.117 -25.766 -5.594 1 92.88 2 ARG B CA 1
ATOM 1698 C C . ARG B 1 2 ? 4.574 -24.812 -4.535 1 92.88 2 ARG B C 1
ATOM 1700 O O . ARG B 1 2 ? 3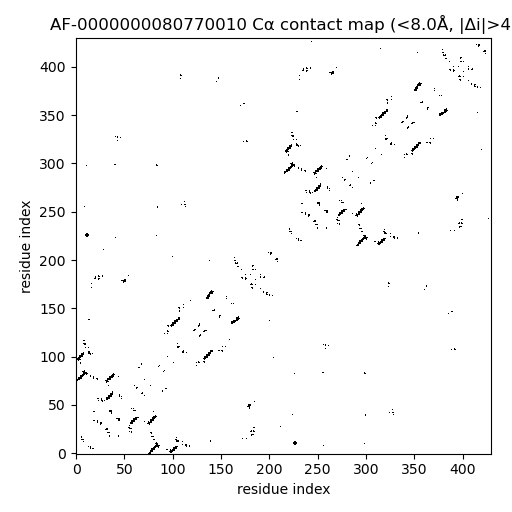.375 -24.812 -4.25 1 92.88 2 ARG B O 1
ATOM 1707 N N . SER B 1 3 ? 5.492 -24.062 -3.904 1 94.94 3 SER B N 1
ATOM 1708 C CA . SER B 1 3 ? 5.094 -23.125 -2.852 1 94.94 3 SER B CA 1
ATOM 1709 C C . SER B 1 3 ? 5.73 -21.75 -3.057 1 94.94 3 SER B C 1
ATOM 1711 O O . SER B 1 3 ? 6.949 -21.641 -3.213 1 94.94 3 SER B O 1
ATOM 1713 N N . VAL B 1 4 ? 4.883 -20.734 -3.09 1 97 4 VAL B N 1
ATOM 1714 C CA . VAL B 1 4 ? 5.332 -19.375 -3.361 1 97 4 VAL B CA 1
ATOM 1715 C C . VAL B 1 4 ? 4.836 -18.438 -2.262 1 97 4 VAL B C 1
ATOM 1717 O O . VAL B 1 4 ? 3.646 -18.422 -1.937 1 97 4 VAL B O 1
ATOM 1720 N N . LEU B 1 5 ? 5.711 -17.719 -1.683 1 95.88 5 LEU B N 1
ATOM 1721 C CA . LEU B 1 5 ? 5.379 -16.656 -0.735 1 95.88 5 LEU B CA 1
ATOM 1722 C C . LEU B 1 5 ? 5.504 -15.289 -1.387 1 95.88 5 LEU B C 1
ATOM 1724 O O . LEU B 1 5 ? 6.543 -14.961 -1.965 1 95.88 5 LEU B O 1
ATOM 1728 N N . ILE B 1 6 ? 4.383 -14.555 -1.386 1 97.06 6 ILE B N 1
ATOM 1729 C CA . ILE B 1 6 ? 4.453 -13.148 -1.759 1 97.06 6 ILE B CA 1
ATOM 1730 C C . ILE B 1 6 ? 4.727 -12.297 -0.519 1 97.06 6 ILE B C 1
ATOM 1732 O O . ILE B 1 6 ? 3.893 -12.227 0.387 1 97.06 6 ILE B O 1
ATOM 1736 N N . ALA B 1 7 ? 5.898 -11.648 -0.541 1 92.94 7 ALA B N 1
ATOM 1737 C CA . ALA B 1 7 ? 6.293 -10.961 0.689 1 92.94 7 ALA B CA 1
ATOM 1738 C C . ALA B 1 7 ? 6.887 -9.594 0.388 1 92.94 7 ALA B C 1
ATOM 1740 O O . ALA B 1 7 ? 7.668 -9.438 -0.555 1 92.94 7 ALA B O 1
ATOM 1741 N N . ASN B 1 8 ? 6.512 -8.68 1.159 1 87.75 8 ASN B N 1
ATOM 1742 C CA . ASN B 1 8 ? 7.027 -7.316 1.188 1 87.75 8 ASN B CA 1
ATOM 1743 C C . ASN B 1 8 ? 6.641 -6.598 2.477 1 87.75 8 ASN B C 1
ATOM 1745 O O . ASN B 1 8 ? 5.504 -6.711 2.936 1 87.75 8 ASN B O 1
ATOM 1749 N N . PRO B 1 9 ? 7.602 -5.945 3.057 1 80.75 9 PRO B N 1
ATOM 1750 C CA . PRO B 1 9 ? 7.27 -5.258 4.305 1 80.75 9 PRO B CA 1
ATOM 1751 C C . PRO B 1 9 ? 6.359 -4.051 4.09 1 80.75 9 PRO B C 1
ATOM 1753 O O . PRO B 1 9 ? 5.668 -3.619 5.016 1 80.75 9 PRO B O 1
ATOM 1756 N N . LYS B 1 10 ? 6.465 -3.492 2.953 1 79.38 10 LYS B N 1
ATOM 1757 C CA . LYS B 1 10 ? 5.688 -2.289 2.678 1 79.38 10 LYS B CA 1
ATOM 1758 C C . LYS B 1 10 ? 4.25 -2.641 2.295 1 79.38 10 LYS B C 1
ATOM 1760 O O . LYS B 1 10 ? 4.02 -3.537 1.481 1 79.38 10 LYS B O 1
ATOM 1765 N N . GLY B 1 11 ? 3.342 -1.96 2.932 1 76.12 11 GLY B N 1
ATOM 1766 C CA . GLY B 1 11 ? 1.945 -2.092 2.547 1 76.12 11 GLY B CA 1
ATOM 1767 C C . GLY B 1 11 ? 1.642 -1.489 1.188 1 76.12 11 GLY B C 1
ATOM 1768 O O . GLY B 1 11 ? 2.256 -0.496 0.792 1 76.12 11 GLY B O 1
ATOM 1769 N N . GLY B 1 12 ? 0.752 -2.141 0.43 1 78.31 12 GLY B N 1
ATOM 1770 C CA . GLY B 1 12 ? 0.298 -1.59 -0.837 1 78.31 12 GLY B CA 1
ATOM 1771 C C . GLY B 1 12 ? 1.254 -1.863 -1.982 1 78.31 12 GLY B C 1
ATOM 1772 O O . GLY B 1 12 ? 1.104 -1.303 -3.07 1 78.31 12 GLY B O 1
ATOM 1773 N N . SER B 1 13 ? 2.146 -2.689 -1.771 1 80.94 13 SER B N 1
ATOM 1774 C CA . SER B 1 13 ? 3.178 -2.984 -2.76 1 80.94 13 SER B CA 1
ATOM 1775 C C . SER B 1 13 ? 2.631 -3.859 -3.885 1 80.94 13 SER B C 1
ATOM 1777 O O . SER B 1 13 ? 3.273 -4.016 -4.922 1 80.94 13 SER B O 1
ATOM 1779 N N . GLY B 1 14 ? 1.453 -4.469 -3.629 1 90.19 14 GLY B N 1
ATOM 1780 C CA . GLY B 1 14 ? 0.876 -5.328 -4.652 1 90.19 14 GLY B CA 1
ATOM 1781 C C . GLY B 1 14 ? 0.904 -6.797 -4.281 1 90.19 14 GLY B C 1
ATOM 1782 O O . GLY B 1 14 ? 0.757 -7.664 -5.148 1 90.19 14 GLY B O 1
ATOM 1783 N N . LYS B 1 15 ? 1.116 -7.102 -3.051 1 94 15 LYS B N 1
ATOM 1784 C CA . LYS B 1 15 ? 1.205 -8.484 -2.586 1 94 15 LYS B CA 1
ATOM 1785 C C . LYS B 1 15 ? -0.061 -9.266 -2.936 1 94 15 LYS B C 1
ATOM 1787 O O . LYS B 1 15 ? 0.006 -10.305 -3.592 1 94 15 LYS B O 1
ATOM 1792 N N . SER B 1 16 ? -1.226 -8.727 -2.57 1 95 16 SER B N 1
ATOM 1793 C CA . SER B 1 16 ? -2.482 -9.438 -2.797 1 95 16 SER B CA 1
ATOM 1794 C C . SER B 1 16 ? -2.799 -9.539 -4.285 1 95 16 SER B C 1
ATOM 1796 O O . SER B 1 16 ? -3.326 -10.555 -4.746 1 95 16 SER B O 1
ATOM 1798 N N . THR B 1 17 ? -2.455 -8.477 -5 1 95.94 17 THR B N 1
ATOM 1799 C CA . THR B 1 17 ? -2.654 -8.516 -6.441 1 95.94 17 THR B CA 1
ATOM 1800 C C . THR B 1 17 ? -1.841 -9.641 -7.07 1 95.94 17 THR B C 1
ATOM 1802 O O . THR B 1 17 ? -2.371 -10.438 -7.848 1 95.94 17 THR B O 1
ATOM 1805 N N . LEU B 1 18 ? -0.605 -9.773 -6.711 1 97.31 18 LEU B N 1
ATOM 1806 C CA . LEU B 1 18 ? 0.267 -10.805 -7.258 1 97.31 18 LEU B CA 1
ATOM 1807 C C . LEU B 1 18 ? -0.19 -12.188 -6.816 1 97.31 18 LEU B C 1
ATOM 1809 O O . LEU B 1 18 ? -0.243 -13.117 -7.625 1 97.31 18 LEU B O 1
ATOM 1813 N N . ALA B 1 19 ? -0.528 -12.312 -5.57 1 97.44 19 ALA B N 1
ATOM 1814 C CA . ALA B 1 19 ? -0.907 -13.609 -5.004 1 97.44 19 ALA B CA 1
ATOM 1815 C C . ALA B 1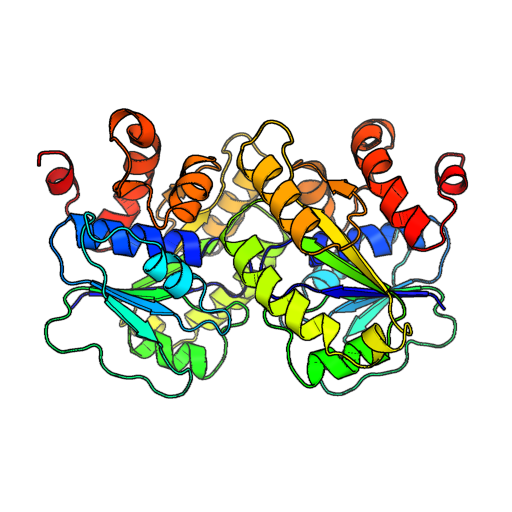 19 ? -2.166 -14.148 -5.672 1 97.44 19 ALA B C 1
ATOM 1817 O O . ALA B 1 19 ? -2.203 -15.312 -6.086 1 97.44 19 ALA B O 1
ATOM 1818 N N . THR B 1 20 ? -3.172 -13.336 -5.828 1 97.88 20 THR B N 1
ATOM 1819 C CA . THR B 1 20 ? -4.445 -13.781 -6.379 1 97.88 20 THR B CA 1
ATOM 1820 C C . THR B 1 20 ? -4.316 -14.102 -7.863 1 97.88 20 THR B C 1
ATOM 1822 O O . THR B 1 20 ? -4.875 -15.086 -8.344 1 97.88 20 THR B O 1
ATOM 1825 N N . ASN B 1 21 ? -3.578 -13.305 -8.578 1 98.38 21 ASN B N 1
ATOM 1826 C CA . ASN B 1 21 ? -3.4 -13.57 -10 1 98.38 21 ASN B CA 1
ATOM 1827 C C . ASN B 1 21 ? -2.57 -14.828 -10.234 1 98.38 21 ASN B C 1
ATOM 1829 O O . ASN B 1 21 ? -2.865 -15.609 -11.141 1 98.38 21 ASN B O 1
ATOM 1833 N N . LEU B 1 22 ? -1.559 -15.023 -9.414 1 98.12 22 LEU B N 1
ATOM 1834 C CA . LEU B 1 22 ? -0.748 -16.234 -9.523 1 98.12 22 LEU B CA 1
ATOM 1835 C C . LEU B 1 22 ? -1.58 -17.469 -9.234 1 98.12 22 LEU B C 1
ATOM 1837 O O . LEU B 1 22 ? -1.522 -18.453 -9.977 1 98.12 22 LEU B O 1
ATOM 1841 N N . ALA B 1 23 ? -2.328 -17.406 -8.18 1 97.81 23 ALA B N 1
ATOM 1842 C CA . ALA B 1 23 ? -3.207 -18.516 -7.824 1 97.81 23 ALA B CA 1
ATOM 1843 C C . ALA B 1 23 ? -4.184 -18.828 -8.961 1 97.81 23 ALA B C 1
ATOM 1845 O O . ALA B 1 23 ? -4.379 -19.984 -9.32 1 97.81 23 ALA B O 1
ATOM 1846 N N . ALA B 1 24 ? -4.754 -17.797 -9.508 1 97.81 24 ALA B N 1
ATOM 1847 C CA . ALA B 1 24 ? -5.727 -17.969 -10.586 1 97.81 24 ALA B CA 1
ATOM 1848 C C . ALA B 1 24 ? -5.07 -18.562 -11.828 1 97.81 24 ALA B C 1
ATOM 1850 O O . ALA B 1 24 ? -5.68 -19.375 -12.523 1 97.81 24 ALA B O 1
ATOM 1851 N N . TYR B 1 25 ? -3.873 -18.141 -12.094 1 97.38 25 TYR B N 1
ATOM 1852 C CA . TYR B 1 25 ? -3.152 -18.703 -13.227 1 97.38 25 TYR B CA 1
ATOM 1853 C C . TYR B 1 25 ? -3.004 -20.219 -13.07 1 97.38 25 TYR B C 1
ATOM 1855 O O . TYR B 1 25 ? -3.318 -20.984 -13.992 1 97.38 25 TYR B O 1
ATOM 1863 N N . TYR B 1 26 ? -2.529 -20.641 -11.945 1 97.31 26 TYR B N 1
ATOM 1864 C CA . TYR B 1 26 ? -2.307 -22.062 -11.711 1 97.31 26 TYR B CA 1
ATOM 1865 C C . TYR B 1 26 ? -3.619 -22.828 -11.75 1 97.31 26 TYR B C 1
ATOM 1867 O O . TYR B 1 26 ? -3.68 -23.938 -12.273 1 97.31 26 TYR B O 1
ATOM 1875 N N . ALA B 1 27 ? -4.633 -22.234 -11.18 1 97.06 27 ALA B N 1
ATOM 1876 C CA . ALA B 1 27 ? -5.945 -22.875 -11.242 1 97.06 27 ALA B CA 1
ATOM 1877 C C . ALA B 1 27 ? -6.402 -23.047 -12.688 1 97.06 27 ALA B C 1
ATOM 1879 O O . ALA B 1 27 ? -6.879 -24.109 -13.062 1 97.06 27 ALA B O 1
ATOM 1880 N N . ALA B 1 28 ? -6.266 -22 -13.43 1 95.31 28 ALA B N 1
ATOM 1881 C CA . ALA B 1 28 ? -6.652 -22.031 -14.836 1 95.31 28 ALA B CA 1
ATOM 1882 C C . ALA B 1 28 ? -5.84 -23.078 -15.602 1 95.31 28 ALA B C 1
ATOM 1884 O O . ALA B 1 28 ? -6.305 -23.609 -16.609 1 95.31 28 ALA B O 1
ATOM 1885 N N . SER B 1 29 ? -4.66 -23.375 -15.117 1 94.44 29 SER B N 1
ATOM 1886 C CA . SER B 1 29 ? -3.783 -24.359 -15.742 1 94.44 29 SER B CA 1
ATOM 1887 C C . SER B 1 29 ? -4.125 -25.766 -15.281 1 94.44 29 SER B C 1
ATOM 1889 O O . SER B 1 29 ? -3.379 -26.719 -15.562 1 94.44 29 SER B O 1
ATOM 1891 N N . GLY B 1 30 ? -5.094 -25.922 -14.453 1 94.31 30 GLY B N 1
ATOM 1892 C CA . GLY B 1 30 ? -5.602 -27.234 -14.07 1 94.31 30 GLY B CA 1
ATOM 1893 C C . GLY B 1 30 ? -4.977 -27.766 -12.797 1 94.31 30 GLY B C 1
ATOM 1894 O O . GLY B 1 30 ? -5.148 -28.938 -12.461 1 94.31 30 GLY B O 1
ATOM 1895 N N . LYS B 1 31 ? -4.273 -26.906 -12.148 1 95.94 31 LYS B N 1
ATOM 1896 C CA . LYS B 1 31 ? -3.604 -27.359 -10.93 1 95.94 31 LYS B CA 1
ATOM 1897 C C . LYS B 1 31 ? -4.512 -27.203 -9.719 1 95.94 31 LYS B C 1
ATOM 1899 O O . LYS B 1 31 ? -5.398 -26.344 -9.703 1 95.94 31 LYS B O 1
ATOM 1904 N N . LYS B 1 32 ? -4.293 -28.062 -8.742 1 96.5 32 LYS B N 1
ATOM 1905 C CA . LYS B 1 32 ? -4.934 -27.906 -7.441 1 96.5 32 LYS B CA 1
ATOM 1906 C C . LYS B 1 32 ? -4.211 -26.859 -6.602 1 96.5 32 LYS B C 1
ATOM 1908 O O . LYS B 1 32 ? -3.121 -27.109 -6.09 1 96.5 32 LYS B O 1
ATOM 1913 N N . VAL B 1 33 ? -4.895 -25.719 -6.461 1 96.75 33 VAL B N 1
ATOM 1914 C CA . VAL B 1 33 ? -4.219 -24.562 -5.891 1 96.75 33 VAL B CA 1
ATOM 1915 C C . VAL B 1 33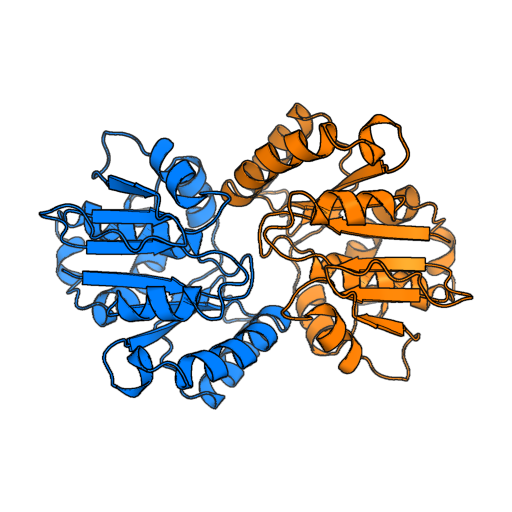 ? -4.832 -24.234 -4.531 1 96.75 33 VAL B C 1
ATOM 1917 O O . VAL B 1 33 ? -6.051 -24.281 -4.359 1 96.75 33 VAL B O 1
ATOM 1920 N N . MET B 1 34 ? -3.953 -23.922 -3.586 1 95.81 34 MET B N 1
ATOM 1921 C CA . MET B 1 34 ? -4.352 -23.344 -2.303 1 95.81 34 MET B CA 1
ATOM 1922 C C . MET B 1 34 ? -3.807 -21.938 -2.139 1 95.81 34 MET B C 1
ATOM 1924 O O . MET B 1 34 ? -2.613 -21.703 -2.34 1 95.81 34 MET B O 1
ATOM 1928 N N . LEU B 1 35 ? -4.715 -21.047 -1.878 1 95.81 35 LEU B N 1
ATOM 1929 C CA . LEU B 1 35 ? -4.367 -19.656 -1.593 1 95.81 35 LEU B CA 1
ATOM 1930 C C . LEU B 1 35 ? -4.438 -19.375 -0.095 1 95.81 35 LEU B C 1
ATOM 1932 O O . LEU B 1 35 ? -5.52 -19.438 0.498 1 95.81 35 LEU B O 1
ATOM 1936 N N . GLY B 1 36 ? -3.264 -19.156 0.489 1 92.75 36 GLY B N 1
ATOM 1937 C CA . GLY B 1 36 ? -3.182 -18.828 1.907 1 92.75 36 GLY B CA 1
ATOM 1938 C C . GLY B 1 36 ? -3.088 -17.344 2.184 1 92.75 36 GLY B C 1
ATOM 1939 O O . GLY B 1 36 ? -2.35 -16.625 1.508 1 92.75 36 GLY B O 1
ATOM 1940 N N . ASP B 1 37 ? -3.854 -16.938 3.094 1 91 37 ASP B N 1
ATOM 1941 C CA . ASP B 1 37 ? -3.857 -15.539 3.523 1 91 37 ASP B CA 1
ATOM 1942 C C . ASP B 1 37 ? -3.369 -15.406 4.965 1 91 37 ASP B C 1
ATOM 1944 O O . ASP B 1 37 ? -4.07 -15.797 5.902 1 91 37 ASP B O 1
ATOM 1948 N N . VAL B 1 38 ? -2.166 -14.82 5.07 1 86.38 38 VAL B N 1
ATOM 1949 C CA . VAL B 1 38 ? -1.535 -14.695 6.379 1 86.38 38 VAL B CA 1
ATOM 1950 C C . VAL B 1 38 ? -1.896 -13.344 7 1 86.38 38 VAL B C 1
ATOM 1952 O O . VAL B 1 38 ? -1.713 -13.133 8.203 1 86.38 38 VAL B O 1
ATOM 1955 N N . ASP B 1 39 ? -2.451 -12.469 6.234 1 81.38 39 ASP B N 1
ATOM 1956 C CA . ASP B 1 39 ? -2.803 -11.125 6.68 1 81.38 39 ASP B CA 1
ATOM 1957 C C . ASP B 1 39 ? -4.078 -11.141 7.52 1 81.38 39 ASP B C 1
ATOM 1959 O O . ASP B 1 39 ? -5.027 -11.859 7.203 1 81.38 39 ASP B O 1
ATOM 1963 N N . ARG B 1 40 ? -4.098 -10.289 8.531 1 76.81 40 ARG B N 1
ATOM 1964 C CA . ARG B 1 40 ? -5.27 -10.172 9.398 1 76.81 40 ARG B CA 1
ATOM 1965 C C . ARG B 1 40 ? -6.496 -9.742 8.602 1 76.81 40 ARG B C 1
ATOM 1967 O O . ARG B 1 40 ? -7.613 -10.172 8.898 1 76.81 40 ARG B O 1
ATOM 1974 N N . GLN B 1 41 ? -6.316 -8.938 7.625 1 77.88 41 GLN B N 1
ATOM 1975 C CA . GLN B 1 41 ? -7.426 -8.391 6.844 1 77.88 41 GLN B CA 1
ATOM 1976 C C . GLN B 1 41 ? -8 -9.445 5.902 1 77.88 41 GLN B C 1
ATOM 1978 O O . GLN B 1 41 ? -9.109 -9.289 5.387 1 77.88 41 GLN B O 1
ATOM 1983 N N . GLN B 1 42 ? -7.281 -10.453 5.641 1 85.75 42 GLN B N 1
ATOM 1984 C CA . GLN B 1 42 ? -7.695 -11.578 4.809 1 85.75 42 GLN B CA 1
ATOM 1985 C C . GLN B 1 42 ? -8.211 -11.094 3.455 1 85.75 42 GLN B C 1
ATOM 1987 O O . GLN B 1 42 ? -9.273 -11.531 3 1 85.75 42 GLN B O 1
ATOM 1992 N N . THR B 1 43 ? -7.48 -10.289 2.836 1 89.12 43 THR B N 1
ATOM 1993 C CA . THR B 1 43 ? -7.84 -9.648 1.572 1 89.12 43 THR B CA 1
ATOM 1994 C C . THR B 1 43 ? -7.977 -10.695 0.465 1 89.12 43 THR B C 1
ATOM 1996 O O . THR B 1 43 ? -8.953 -10.688 -0.284 1 89.12 43 THR B O 1
ATOM 1999 N N . SER B 1 44 ? -7.055 -11.594 0.406 1 93.31 44 SER B N 1
ATOM 2000 C CA . SER B 1 44 ? -7.066 -12.609 -0.648 1 93.31 44 SER B CA 1
ATOM 2001 C C . SER B 1 44 ? -8.219 -13.586 -0.466 1 93.31 44 SER B C 1
ATOM 2003 O O . SER B 1 44 ? -8.805 -14.055 -1.445 1 93.31 44 SER B O 1
ATOM 2005 N N . LEU B 1 45 ? -8.539 -13.852 0.75 1 92.19 45 LEU B N 1
ATOM 2006 C CA . LEU B 1 45 ? -9.664 -14.742 0.99 1 92.19 45 LEU B CA 1
ATOM 2007 C C . LEU B 1 45 ? -10.984 -14.055 0.662 1 92.19 45 LEU B C 1
ATOM 2009 O O . LEU B 1 45 ? -11.93 -14.703 0.199 1 92.19 45 LEU B O 1
ATOM 2013 N N . HIS B 1 46 ? -11.07 -12.781 0.918 1 92.44 46 HIS B N 1
ATOM 2014 C CA . HIS B 1 46 ? -12.242 -12.016 0.495 1 92.44 46 HIS B CA 1
ATOM 2015 C C . HIS B 1 46 ? -12.398 -12.047 -1.021 1 92.44 46 HIS B C 1
ATOM 2017 O O . HIS B 1 46 ? -13.508 -12.195 -1.53 1 92.44 46 HIS B O 1
ATOM 2023 N N . TRP B 1 47 ? -11.305 -11.891 -1.638 1 96.69 47 TRP B N 1
ATOM 2024 C CA . TRP B 1 47 ? -11.273 -12.008 -3.092 1 96.69 47 TRP B CA 1
ATOM 2025 C C . TRP B 1 47 ? -11.797 -13.367 -3.543 1 96.69 47 TRP B C 1
ATOM 2027 O O . TRP B 1 47 ? -12.656 -13.445 -4.426 1 96.69 47 TRP B O 1
ATOM 2037 N N . LEU B 1 48 ? -11.32 -14.383 -2.9 1 96.69 48 LEU B N 1
ATOM 2038 C CA . LEU B 1 48 ? -11.703 -15.75 -3.236 1 96.69 48 LEU B CA 1
ATOM 2039 C C . LEU B 1 48 ? -13.203 -15.969 -3.023 1 96.69 48 LEU B C 1
ATOM 2041 O O . LEU B 1 48 ? -13.852 -16.656 -3.805 1 96.69 48 LEU B O 1
ATOM 2045 N N . ALA B 1 49 ? -13.719 -15.367 -2.023 1 94.81 49 ALA B N 1
ATOM 2046 C CA . ALA B 1 49 ? -15.133 -15.5 -1.696 1 94.81 49 ALA B CA 1
ATOM 2047 C C . ALA B 1 49 ? -16.016 -14.898 -2.795 1 94.81 49 ALA B C 1
ATOM 2049 O O . ALA B 1 49 ? -17.188 -15.273 -2.934 1 94.81 49 ALA B O 1
ATOM 2050 N N . ARG B 1 50 ? -15.484 -14.023 -3.57 1 95.75 50 ARG B N 1
ATOM 2051 C CA . ARG B 1 50 ? -16.234 -13.359 -4.633 1 95.75 50 ARG B CA 1
ATOM 2052 C C . ARG B 1 50 ? -16.078 -14.094 -5.957 1 95.75 50 ARG B C 1
ATOM 2054 O O . ARG B 1 50 ? -16.781 -13.805 -6.926 1 95.75 50 ARG B O 1
ATOM 2061 N N . ARG B 1 51 ? -15.164 -15.031 -5.969 1 97.38 51 ARG B N 1
ATOM 2062 C CA . ARG B 1 51 ? -14.836 -15.727 -7.211 1 97.38 51 ARG B CA 1
ATOM 2063 C C . ARG B 1 51 ? -15.977 -16.641 -7.637 1 97.38 51 ARG B C 1
ATOM 2065 O O . ARG B 1 51 ? -16.438 -17.484 -6.852 1 97.38 51 ARG B O 1
ATOM 2072 N N . ASP B 1 52 ? -16.406 -16.438 -8.867 1 96.81 52 ASP B N 1
ATOM 2073 C CA . ASP B 1 52 ? -17.5 -17.234 -9.422 1 96.81 52 ASP B CA 1
ATOM 2074 C C . ASP B 1 52 ? -17.125 -18.719 -9.484 1 96.81 52 ASP B C 1
ATOM 2076 O O . ASP B 1 52 ? -16 -19.062 -9.836 1 96.81 52 ASP B O 1
ATOM 2080 N N . HIS B 1 53 ? -18.047 -19.562 -9.203 1 94.69 53 HIS B N 1
ATOM 2081 C CA . HIS B 1 53 ? -17.812 -21.016 -9.188 1 94.69 53 HIS B CA 1
ATOM 2082 C C . HIS B 1 53 ? -17.578 -21.547 -10.594 1 94.69 53 HIS B C 1
ATOM 2084 O O . HIS B 1 53 ? -17.078 -22.656 -10.758 1 94.69 53 HIS B O 1
ATOM 2090 N N . ALA B 1 54 ? -17.906 -20.75 -11.578 1 96.44 54 ALA B N 1
ATOM 2091 C CA . ALA B 1 54 ? -17.719 -21.172 -12.961 1 96.44 54 ALA B CA 1
ATOM 2092 C C . ALA B 1 54 ? -16.25 -21.062 -13.367 1 96.44 54 ALA B C 1
ATOM 2094 O O . ALA B 1 54 ? -15.828 -21.609 -14.383 1 96.44 54 ALA B O 1
ATOM 2095 N N . LEU B 1 55 ? -15.531 -20.344 -12.594 1 97.31 55 LEU B N 1
ATOM 2096 C CA . LEU B 1 55 ? -14.109 -20.172 -12.867 1 97.31 55 LEU B CA 1
ATOM 2097 C C . LEU B 1 55 ? -13.297 -21.297 -12.234 1 97.31 55 LEU B C 1
ATOM 2099 O O . LEU B 1 55 ? -13.766 -21.984 -11.328 1 97.31 55 LEU B O 1
ATOM 2103 N N . PRO B 1 56 ? -12.086 -21.484 -12.719 1 96.62 56 PRO B N 1
ATOM 2104 C CA . PRO B 1 56 ? -11.258 -22.531 -12.117 1 96.62 56 PRO B CA 1
ATOM 2105 C C . PRO B 1 56 ? -11.133 -22.375 -10.602 1 96.62 56 PRO B C 1
ATOM 2107 O O . PRO B 1 56 ? -10.844 -21.281 -10.109 1 96.62 56 PRO B O 1
ATOM 2110 N N . GLY B 1 57 ? -11.266 -23.438 -9.883 1 95.94 57 GLY B N 1
ATOM 2111 C CA . GLY B 1 57 ? -11.383 -23.406 -8.438 1 95.94 57 GLY B CA 1
ATOM 2112 C C . GLY B 1 57 ? -10.055 -23.188 -7.734 1 95.94 57 GLY B C 1
ATOM 2113 O O . GLY B 1 57 ? -9.031 -23.703 -8.172 1 95.94 57 GLY B O 1
ATOM 2114 N N . ILE B 1 58 ? -10.078 -22.422 -6.727 1 97.12 58 ILE B N 1
ATOM 2115 C CA . ILE B 1 58 ? -8.961 -22.188 -5.812 1 97.12 58 ILE B CA 1
ATOM 2116 C C . ILE B 1 58 ? -9.422 -22.406 -4.371 1 97.12 58 ILE B C 1
ATOM 2118 O O . ILE B 1 58 ? -10.477 -21.922 -3.965 1 97.12 58 ILE B O 1
ATOM 2122 N N . SER B 1 59 ? -8.688 -23.203 -3.641 1 95.38 59 SER B N 1
ATOM 2123 C CA . SER B 1 59 ? -9.047 -23.422 -2.244 1 95.38 59 SER B CA 1
ATOM 2124 C C . SER B 1 59 ? -8.398 -22.375 -1.335 1 95.38 59 SER B C 1
ATOM 2126 O O . SER B 1 59 ? -7.246 -22 -1.544 1 95.38 59 SER B O 1
ATOM 2128 N N . GLY B 1 60 ? -9.188 -21.922 -0.416 1 93.56 60 GLY B N 1
ATOM 2129 C CA . GLY B 1 60 ? -8.68 -20.969 0.56 1 93.56 60 GLY B CA 1
ATOM 2130 C C . GLY B 1 60 ? -8.039 -21.641 1.765 1 93.56 60 GLY B C 1
ATOM 2131 O O . GLY B 1 60 ? -8.492 -22.688 2.207 1 93.56 60 GLY B O 1
ATOM 2132 N N . TRP B 1 61 ? -7.016 -21 2.209 1 86.06 61 TRP B N 1
ATOM 2133 C CA . TRP B 1 61 ? -6.305 -21.484 3.391 1 86.06 61 TRP B CA 1
ATOM 2134 C C . TRP B 1 61 ? -6.059 -20.344 4.379 1 86.06 61 TRP B C 1
ATOM 2136 O O . TRP B 1 61 ? -5.293 -19.422 4.094 1 86.06 61 TRP B O 1
ATOM 2146 N N . GLU B 1 62 ? -6.82 -20.391 5.516 1 78.31 62 GLU B N 1
ATOM 2147 C CA . GLU B 1 62 ? -6.551 -19.422 6.57 1 78.31 62 GLU B CA 1
ATOM 2148 C C . GLU B 1 62 ? -5.32 -19.812 7.383 1 78.31 62 GLU B C 1
ATOM 2150 O O . GLU B 1 62 ? -5.359 -20.781 8.148 1 78.31 62 GLU B O 1
ATOM 2155 N N . VAL B 1 63 ? -4.281 -19.172 7.117 1 70.25 63 VAL B N 1
ATOM 2156 C CA . VAL B 1 63 ? -3.033 -19.531 7.777 1 70.25 63 VAL B CA 1
ATOM 2157 C C . VAL B 1 63 ? -2.902 -18.781 9.094 1 70.25 63 VAL B C 1
ATOM 2159 O O . VAL B 1 63 ? -2.885 -17.547 9.109 1 70.25 63 VAL B O 1
ATOM 2162 N N . ALA B 1 64 ? -3.18 -19.5 10.156 1 62.34 64 ALA B N 1
ATOM 2163 C CA . ALA B 1 64 ? -2.926 -18.828 11.43 1 62.34 64 ALA B CA 1
ATOM 2164 C C . ALA B 1 64 ? -1.438 -18.547 11.617 1 62.34 64 ALA B C 1
ATOM 2166 O O . ALA B 1 64 ? -0.592 -19.312 11.164 1 62.34 64 ALA B O 1
ATOM 2167 N N . ALA B 1 65 ? -1.105 -17.328 11.938 1 54.22 65 ALA B N 1
ATOM 2168 C CA . ALA B 1 65 ? 0.266 -16.844 12.094 1 54.22 65 ALA B CA 1
ATOM 2169 C C . ALA B 1 65 ? 1.129 -17.891 12.805 1 54.22 65 ALA B C 1
ATOM 2171 O O . ALA B 1 65 ? 2.311 -18.047 12.484 1 54.22 65 ALA B O 1
ATOM 2172 N N . ASN B 1 66 ? 0.678 -18.453 13.797 1 53.91 66 ASN B N 1
ATOM 2173 C CA . ASN B 1 66 ? 1.486 -19.266 14.703 1 53.91 66 ASN B CA 1
ATOM 2174 C C . ASN B 1 66 ? 1.382 -20.75 14.375 1 53.91 66 ASN B C 1
ATOM 2176 O O . ASN B 1 66 ? 1.865 -21.594 15.133 1 53.91 66 ASN B O 1
ATOM 2180 N N . GLU B 1 67 ? 0.753 -21.062 13.219 1 56.56 67 GLU B N 1
ATOM 2181 C CA . GLU B 1 67 ? 0.617 -22.5 12.992 1 56.56 67 GLU B CA 1
ATOM 2182 C C . GLU B 1 67 ? 0.801 -22.844 11.516 1 56.56 67 GLU B C 1
ATOM 2184 O O . GLU B 1 67 ? -0.169 -22.891 10.758 1 56.56 67 GLU B O 1
ATOM 2189 N N . PRO B 1 68 ? 2.061 -22.922 11.234 1 55.12 68 PRO B N 1
ATOM 2190 C CA . PRO B 1 68 ? 2.223 -23.422 9.867 1 55.12 68 PRO B CA 1
ATOM 2191 C C . PRO B 1 68 ? 1.52 -24.766 9.641 1 55.12 68 PRO B C 1
ATOM 2193 O O . PRO B 1 68 ? 1.727 -25.703 10.406 1 55.12 68 PRO B O 1
ATOM 2196 N N . ARG B 1 69 ? 0.351 -24.641 9.203 1 63.75 69 ARG B N 1
ATOM 2197 C CA . ARG B 1 69 ? -0.305 -25.922 8.898 1 63.75 69 ARG B CA 1
ATOM 2198 C C . ARG B 1 69 ? 0.049 -26.391 7.496 1 63.75 69 ARG B C 1
ATOM 2200 O O . ARG B 1 69 ? 0.427 -25.594 6.637 1 63.75 69 ARG B O 1
ATOM 2207 N N . ARG B 1 70 ? 0.359 -27.656 7.395 1 72.44 70 ARG B N 1
ATOM 2208 C CA . ARG B 1 70 ? 0.563 -28.281 6.098 1 72.44 70 ARG B CA 1
ATOM 2209 C C . ARG B 1 70 ? -0.691 -28.188 5.234 1 72.44 70 ARG B C 1
ATOM 2211 O O . ARG B 1 70 ? -1.81 -28.297 5.742 1 72.44 70 ARG B O 1
ATOM 2218 N N . PRO B 1 71 ? -0.363 -27.703 3.92 1 77.56 71 PRO B N 1
ATOM 2219 C CA . PRO B 1 71 ? -1.518 -27.703 3.018 1 77.56 71 PRO B CA 1
ATOM 2220 C C . PRO B 1 71 ? -2.184 -29.062 2.902 1 77.56 71 PRO B C 1
ATOM 2222 O O . PRO B 1 71 ? -1.556 -30.094 3.186 1 77.56 71 PRO B O 1
ATOM 2225 N N . PRO B 1 72 ? -3.455 -29.062 2.621 1 76.38 72 PRO B N 1
ATOM 2226 C CA . PRO B 1 72 ? -4.164 -30.328 2.426 1 76.38 72 PRO B CA 1
ATOM 2227 C C . PRO B 1 72 ? -3.447 -31.266 1.447 1 76.38 72 PRO B C 1
ATOM 2229 O O . PRO B 1 72 ? -2.729 -30.797 0.56 1 76.38 72 PRO B O 1
ATOM 2232 N N . ARG B 1 73 ? -3.736 -32.531 1.657 1 83.81 73 ARG B N 1
ATOM 2233 C CA . ARG B 1 73 ? -3.182 -33.531 0.756 1 83.81 73 ARG B CA 1
ATOM 2234 C C . ARG B 1 73 ? -3.674 -33.312 -0.671 1 83.81 73 ARG B C 1
ATOM 2236 O O . ARG B 1 73 ? -4.848 -33 -0.889 1 83.81 73 ARG B O 1
ATOM 2243 N N . GLY B 1 74 ? -2.746 -33.375 -1.569 1 89.56 74 GLY B N 1
ATOM 2244 C CA . GLY B 1 74 ? -3.115 -33.281 -2.971 1 89.56 74 GLY B CA 1
ATOM 2245 C C . GLY B 1 74 ? -2.885 -31.875 -3.541 1 89.56 74 GLY B C 1
ATOM 2246 O O . GLY B 1 74 ? -2.965 -31.688 -4.754 1 89.56 74 GLY B O 1
ATOM 2247 N N . THR B 1 75 ? -2.578 -30.953 -2.688 1 93.19 75 THR B N 1
ATOM 2248 C CA . THR B 1 75 ? -2.275 -29.609 -3.166 1 93.19 75 THR B CA 1
ATOM 2249 C C . THR B 1 75 ? -1.037 -29.625 -4.055 1 93.19 75 THR B C 1
ATOM 2251 O O . THR B 1 75 ? -0.017 -30.219 -3.705 1 93.19 75 THR B O 1
ATOM 2254 N N . GLU B 1 76 ? -1.222 -29.016 -5.215 1 95.69 76 GLU B N 1
ATOM 2255 C CA . GLU B 1 76 ? -0.102 -28.969 -6.152 1 95.69 76 GLU B CA 1
ATOM 2256 C C . GLU B 1 76 ? 0.639 -27.641 -6.062 1 95.69 76 GLU B C 1
ATOM 2258 O O . GLU B 1 76 ? 1.842 -27.578 -6.324 1 95.69 76 GLU B O 1
ATOM 2263 N N . VAL B 1 77 ? -0.095 -26.609 -5.77 1 96.44 77 VAL B N 1
ATOM 2264 C CA . VAL B 1 77 ? 0.508 -25.281 -5.68 1 96.44 77 VAL B CA 1
ATOM 2265 C C . VAL B 1 77 ? -0.039 -24.547 -4.457 1 96.44 77 VAL B C 1
ATOM 2267 O O . VAL B 1 77 ? -1.249 -24.547 -4.215 1 96.44 77 VAL B O 1
ATOM 2270 N N . VAL B 1 78 ? 0.862 -23.969 -3.67 1 95.88 78 VAL B N 1
ATOM 2271 C CA . VAL B 1 78 ? 0.49 -23.094 -2.562 1 95.88 78 VAL B CA 1
ATOM 2272 C C . VAL B 1 78 ? 1.006 -21.672 -2.822 1 95.88 78 VAL B C 1
ATOM 2274 O O . VAL B 1 78 ? 2.186 -21.484 -3.125 1 95.88 78 VAL B O 1
ATOM 2277 N N . VAL B 1 79 ? 0.095 -20.75 -2.771 1 96.69 79 VAL B N 1
ATOM 2278 C CA . VAL B 1 79 ? 0.447 -19.328 -2.828 1 96.69 79 VAL B CA 1
ATOM 2279 C C . VAL B 1 79 ? 0.097 -18.656 -1.502 1 96.69 79 VAL B C 1
ATOM 2281 O O . VAL B 1 79 ? -1.054 -18.703 -1.062 1 96.69 79 VAL B O 1
ATOM 2284 N N . LEU B 1 80 ? 1.079 -18.031 -0.871 1 94.75 80 LEU B N 1
ATOM 2285 C CA . LEU B 1 80 ? 0.879 -17.391 0.426 1 94.75 80 LEU B CA 1
ATOM 2286 C C . LEU B 1 80 ? 0.944 -15.875 0.3 1 94.75 80 LEU B C 1
ATOM 2288 O O . LEU B 1 80 ? 1.967 -15.32 -0.115 1 94.75 80 LEU B O 1
ATOM 2292 N N . ASP B 1 81 ? -0.145 -15.227 0.594 1 94.06 81 ASP B N 1
ATOM 2293 C CA . ASP B 1 81 ? -0.223 -13.773 0.715 1 94.06 81 ASP B CA 1
ATOM 2294 C C . ASP B 1 81 ? 0.12 -13.32 2.133 1 94.06 81 ASP B C 1
ATOM 2296 O O . ASP B 1 81 ? -0.518 -13.75 3.098 1 94.06 81 ASP B O 1
ATOM 2300 N N . SER B 1 82 ? 1.085 -12.477 2.293 1 91.19 82 SER B N 1
ATOM 2301 C CA . SER B 1 82 ? 1.589 -12.141 3.621 1 91.19 82 SER B CA 1
ATOM 2302 C C . SER B 1 82 ? 1.256 -10.695 3.988 1 91.19 82 SER B C 1
ATOM 2304 O O . SER B 1 82 ? 0.98 -9.875 3.113 1 91.19 82 SER B O 1
ATOM 2306 N N . PRO B 1 83 ? 1.171 -10.375 5.266 1 86.69 83 PRO B N 1
ATOM 2307 C CA . PRO B 1 83 ? 0.863 -9.016 5.707 1 86.69 83 PRO B CA 1
ATOM 2308 C C . PRO B 1 83 ? 2.023 -8.047 5.488 1 86.69 83 PRO B C 1
ATOM 2310 O O . PRO B 1 83 ? 3.16 -8.477 5.277 1 86.69 83 PRO B O 1
ATOM 2313 N N . ALA B 1 84 ? 1.396 -6.746 5.617 1 80.69 84 ALA B N 1
ATOM 2314 C CA . ALA B 1 84 ? 2.42 -5.711 5.699 1 80.69 84 ALA B CA 1
ATOM 2315 C C . ALA B 1 84 ? 3.154 -5.77 7.035 1 80.69 84 ALA B C 1
ATOM 2317 O O . ALA B 1 84 ? 2.658 -6.359 7.996 1 80.69 84 ALA B O 1
ATOM 2318 N N . SER B 1 85 ? 4.449 -5.707 7.203 1 75.75 85 SER B N 1
ATOM 2319 C CA . SER B 1 85 ? 5.262 -5.68 8.414 1 75.75 85 SER B CA 1
ATOM 2320 C C . SER B 1 85 ? 5.73 -7.078 8.797 1 75.75 85 SER B C 1
ATOM 2322 O O . SER B 1 85 ? 5.988 -7.352 9.977 1 75.75 85 SER B O 1
ATOM 2324 N N . LEU B 1 86 ? 5.527 -8.031 7.898 1 80.12 86 LEU B N 1
ATOM 2325 C CA . LEU B 1 86 ? 6.07 -9.359 8.141 1 80.12 86 LEU B CA 1
ATOM 2326 C C . LEU B 1 86 ? 7.555 -9.289 8.492 1 80.12 86 LEU B C 1
ATOM 2328 O O . LEU B 1 86 ? 8.352 -8.75 7.719 1 80.12 86 LEU B O 1
ATOM 2332 N N . HIS B 1 87 ? 7.844 -9.805 9.68 1 81.69 87 HIS B N 1
ATOM 2333 C CA . HIS B 1 87 ? 9.234 -9.766 10.125 1 81.69 87 HIS B CA 1
ATOM 2334 C C . HIS B 1 87 ? 9.484 -10.789 11.227 1 81.69 87 HIS B C 1
ATOM 2336 O O . HIS B 1 87 ? 8.555 -11.477 11.672 1 81.69 87 HIS B O 1
ATOM 2342 N N . GLY B 1 88 ? 10.773 -11.031 11.492 1 85.5 88 GLY B N 1
ATOM 2343 C CA . GLY B 1 88 ? 11.18 -11.836 12.633 1 85.5 88 GLY B CA 1
ATOM 2344 C C . GLY B 1 88 ? 10.852 -13.305 12.469 1 85.5 88 GLY B C 1
ATOM 2345 O O . GLY B 1 88 ? 11.07 -13.891 11.406 1 85.5 88 GLY B O 1
ATOM 2346 N N . LYS B 1 89 ? 10.289 -13.836 13.578 1 86 89 LYS B N 1
ATOM 2347 C CA . LYS B 1 89 ? 10.055 -15.281 13.641 1 86 89 LYS B CA 1
ATOM 2348 C C . LYS B 1 89 ? 8.984 -15.711 12.648 1 86 89 LYS B C 1
ATOM 2350 O O . LYS B 1 89 ? 9.062 -16.797 12.078 1 86 89 LYS B O 1
ATOM 2355 N N . LYS B 1 90 ? 8.102 -14.859 12.438 1 86 90 LYS B N 1
ATOM 2356 C CA . LYS B 1 90 ? 7.023 -15.188 11.508 1 86 90 LYS B CA 1
ATOM 2357 C C . LYS B 1 90 ? 7.543 -15.273 10.078 1 86 90 LYS B C 1
ATOM 2359 O O . LYS B 1 90 ? 7.184 -16.188 9.336 1 86 90 LYS B O 1
ATOM 2364 N N . LEU B 1 91 ? 8.328 -14.375 9.766 1 89.31 91 LEU B N 1
ATOM 2365 C CA . LEU B 1 91 ? 8.953 -14.398 8.453 1 89.31 91 LEU B CA 1
ATOM 2366 C C . LEU B 1 91 ? 9.812 -15.648 8.281 1 89.31 91 LEU B C 1
ATOM 2368 O O . LEU B 1 91 ? 9.719 -16.344 7.27 1 89.31 91 LEU B O 1
ATOM 2372 N N . THR B 1 92 ? 10.586 -15.93 9.297 1 91.19 92 THR B N 1
ATOM 2373 C CA . THR B 1 92 ? 11.461 -17.094 9.273 1 91.19 92 THR B CA 1
ATOM 2374 C C . THR B 1 92 ? 10.656 -18.375 9.086 1 91.19 92 THR B C 1
ATOM 2376 O O . THR B 1 92 ? 11.016 -19.234 8.273 1 91.19 92 THR B O 1
ATOM 2379 N N . ALA B 1 93 ? 9.609 -18.406 9.781 1 89.56 93 ALA B N 1
ATOM 2380 C CA . ALA B 1 93 ? 8.758 -19.594 9.711 1 89.56 93 ALA B CA 1
ATOM 2381 C C . ALA B 1 93 ? 8.164 -19.766 8.32 1 89.56 93 ALA B C 1
ATOM 2383 O O . ALA B 1 93 ? 8.148 -20.875 7.773 1 89.56 93 ALA B O 1
ATOM 2384 N N . LEU B 1 94 ? 7.742 -18.75 7.754 1 89.94 94 LEU B N 1
ATOM 2385 C CA . LEU B 1 94 ? 7.125 -18.812 6.434 1 89.94 94 LEU B CA 1
ATOM 2386 C C . LEU B 1 94 ? 8.156 -19.156 5.367 1 89.94 94 LEU B C 1
ATOM 2388 O O . LEU B 1 94 ? 7.887 -19.953 4.465 1 89.94 94 LEU B O 1
ATOM 2392 N N . LEU B 1 95 ? 9.305 -18.594 5.52 1 91.94 95 LEU B N 1
ATOM 2393 C CA . LEU B 1 95 ? 10.367 -18.828 4.551 1 91.94 95 LEU B CA 1
ATOM 2394 C C . LEU B 1 95 ? 10.805 -20.281 4.559 1 91.94 95 LEU B C 1
ATOM 2396 O O . LEU B 1 95 ? 11.211 -20.828 3.527 1 91.94 95 LEU B O 1
ATOM 2400 N N . SER B 1 96 ? 10.672 -20.875 5.668 1 90.38 96 SER B N 1
ATOM 2401 C CA . SER B 1 96 ? 11.102 -22.266 5.797 1 90.38 96 SER B CA 1
ATOM 2402 C C . SER B 1 96 ? 10.102 -23.203 5.141 1 90.38 96 SER B C 1
ATOM 2404 O O . SER B 1 96 ? 10.391 -24.391 4.957 1 90.38 96 SER B O 1
ATOM 2406 N N . GLN B 1 97 ? 8.984 -22.641 4.691 1 89.06 97 GLN B N 1
ATOM 2407 C CA . GLN B 1 97 ? 7.91 -23.484 4.188 1 89.06 97 GLN B CA 1
ATOM 2408 C C . GLN B 1 97 ? 7.742 -23.312 2.68 1 89.06 97 GLN B C 1
ATOM 2410 O O . GLN B 1 97 ? 6.895 -23.969 2.068 1 89.06 97 GLN B O 1
ATOM 2415 N N . VAL B 1 98 ? 8.531 -22.484 2.143 1 93.38 98 VAL B N 1
ATOM 2416 C CA . VAL B 1 98 ? 8.297 -22.203 0.73 1 93.38 98 VAL B CA 1
ATOM 2417 C C . VAL B 1 98 ? 9.602 -22.359 -0.049 1 93.38 98 VAL B C 1
ATOM 2419 O O . VAL B 1 98 ? 10.688 -22.281 0.525 1 93.38 98 VAL B O 1
ATOM 2422 N N . GLU B 1 99 ? 9.406 -22.562 -1.386 1 95.19 99 GLU B N 1
ATOM 2423 C CA . GLU B 1 99 ? 10.562 -22.719 -2.268 1 95.19 99 GLU B CA 1
ATOM 2424 C C . GLU B 1 99 ? 10.867 -21.422 -3.016 1 95.19 99 GLU B C 1
ATOM 2426 O O . GLU B 1 99 ? 11.977 -21.234 -3.504 1 95.19 99 GLU B O 1
ATOM 2431 N N . HIS B 1 100 ? 9.875 -20.609 -3.131 1 96.88 100 HIS B N 1
ATOM 2432 C CA . HIS B 1 100 ? 10.023 -19.375 -3.883 1 96.88 100 HIS B CA 1
ATOM 2433 C C . HIS B 1 100 ? 9.43 -18.203 -3.123 1 96.88 100 HIS B C 1
ATOM 2435 O O . HIS B 1 100 ? 8.391 -18.328 -2.475 1 96.88 100 HIS B O 1
ATOM 2441 N N . VAL B 1 101 ? 10.125 -17.125 -3.213 1 96.62 101 VAL B N 1
ATOM 2442 C CA . VAL B 1 101 ? 9.641 -15.859 -2.65 1 96.62 101 VAL B CA 1
ATOM 2443 C C . VAL B 1 101 ? 9.648 -14.781 -3.727 1 96.62 101 VAL B C 1
ATOM 2445 O O . VAL B 1 101 ? 10.664 -14.547 -4.379 1 96.62 101 VAL B O 1
ATOM 2448 N N . ILE B 1 102 ? 8.492 -14.195 -3.945 1 97.94 102 ILE B N 1
ATOM 2449 C CA . ILE B 1 102 ? 8.398 -13.055 -4.848 1 97.94 102 ILE B CA 1
ATOM 2450 C C . ILE B 1 102 ? 8.148 -11.781 -4.043 1 97.94 102 ILE B C 1
ATOM 2452 O O . ILE B 1 102 ? 7.234 -11.734 -3.213 1 97.94 102 ILE B O 1
ATOM 2456 N N . VAL B 1 103 ? 8.914 -10.812 -4.273 1 97 103 VAL B N 1
ATOM 2457 C CA . VAL B 1 103 ? 8.805 -9.531 -3.586 1 97 103 VAL B CA 1
ATOM 2458 C C . VAL B 1 103 ? 8.312 -8.469 -4.559 1 97 103 VAL B C 1
ATOM 2460 O O . VAL B 1 103 ? 9.062 -8.008 -5.426 1 97 103 VAL B O 1
ATOM 2463 N N . PRO B 1 104 ? 7.094 -8.047 -4.414 1 97.5 104 PRO B N 1
ATOM 2464 C CA . PRO B 1 104 ? 6.617 -6.922 -5.227 1 97.5 104 PRO B CA 1
ATOM 2465 C C . PRO B 1 104 ? 7.133 -5.574 -4.727 1 97.5 104 PRO B C 1
ATOM 2467 O O . PRO B 1 104 ? 7.117 -5.312 -3.521 1 97.5 104 PRO B O 1
ATOM 2470 N N . ILE B 1 105 ? 7.594 -4.723 -5.609 1 96.44 105 ILE B N 1
ATOM 2471 C CA . ILE B 1 105 ? 8.094 -3.4 -5.246 1 96.44 105 ILE B CA 1
ATOM 2472 C C . ILE B 1 105 ? 7.57 -2.361 -6.238 1 96.44 105 ILE B C 1
ATOM 2474 O O . ILE B 1 105 ? 7.57 -2.596 -7.449 1 96.44 105 ILE B O 1
ATOM 2478 N N . GLN B 1 106 ? 7.121 -1.263 -5.781 1 95.88 106 GLN B N 1
ATOM 2479 C CA . GLN B 1 106 ? 6.66 -0.163 -6.621 1 95.88 106 GLN B CA 1
ATOM 2480 C C . GLN B 1 106 ? 7.75 0.889 -6.797 1 95.88 106 GLN B C 1
ATOM 2482 O O . GLN B 1 106 ? 8.664 0.991 -5.973 1 95.88 106 GLN B O 1
ATOM 2487 N N . PRO B 1 107 ? 7.625 1.648 -7.891 1 95.31 107 PRO B N 1
ATOM 2488 C CA . PRO B 1 107 ? 8.609 2.709 -8.125 1 95.31 107 PRO B CA 1
ATOM 2489 C C . PRO B 1 107 ? 8.359 3.945 -7.266 1 95.31 107 PRO B C 1
ATOM 2491 O O . PRO B 1 107 ? 7.926 4.98 -7.777 1 95.31 107 PRO B O 1
ATOM 2494 N N . SER B 1 108 ? 8.703 3.857 -6.059 1 93.94 108 SER B N 1
ATOM 2495 C CA . SER B 1 108 ? 8.609 4.961 -5.109 1 93.94 108 SER B CA 1
ATOM 2496 C C . SER B 1 108 ? 9.719 4.891 -4.066 1 93.94 108 SER B C 1
ATOM 2498 O O . SER B 1 108 ? 10.18 3.801 -3.719 1 93.94 108 SER B O 1
ATOM 2500 N N . PRO B 1 109 ? 10.156 6.039 -3.535 1 94.25 109 PRO B N 1
ATOM 2501 C CA . PRO B 1 109 ? 11.211 6.016 -2.516 1 94.25 109 PRO B CA 1
ATOM 2502 C C . PRO B 1 109 ? 10.789 5.266 -1.253 1 94.25 109 PRO B C 1
ATOM 2504 O O . PRO B 1 109 ? 11.602 4.543 -0.664 1 94.25 109 PRO B O 1
ATOM 2507 N N . PHE B 1 110 ? 9.531 5.441 -0.87 1 92.69 110 PHE B N 1
ATOM 2508 C CA . PHE B 1 110 ? 9.055 4.758 0.326 1 92.69 110 PHE B CA 1
ATOM 2509 C C . PHE B 1 110 ? 9.172 3.246 0.167 1 92.69 110 PHE B C 1
ATOM 2511 O O . PHE B 1 110 ? 9.57 2.549 1.1 1 92.69 110 PHE B O 1
ATOM 2518 N N . ASP B 1 111 ? 8.828 2.752 -1.014 1 92.81 111 ASP B N 1
ATOM 2519 C CA . ASP B 1 111 ? 8.953 1.327 -1.31 1 92.81 111 ASP B CA 1
ATOM 2520 C C . ASP B 1 111 ? 10.414 0.887 -1.3 1 92.81 111 ASP B C 1
ATOM 2522 O O . ASP B 1 111 ? 10.742 -0.167 -0.754 1 92.81 111 ASP B O 1
ATOM 2526 N N . MET B 1 112 ? 11.219 1.696 -1.912 1 94 112 MET B N 1
ATOM 2527 C CA . MET B 1 112 ? 12.633 1.344 -2.033 1 94 112 MET B CA 1
ATOM 2528 C C . MET B 1 112 ? 13.312 1.353 -0.669 1 94 112 MET B C 1
ATOM 2530 O O . MET B 1 112 ? 14.102 0.458 -0.359 1 94 112 MET B O 1
ATOM 2534 N N . TRP B 1 113 ? 13 2.307 0.187 1 92.12 113 TRP B N 1
ATOM 2535 C CA . TRP B 1 113 ? 13.57 2.357 1.53 1 92.12 113 TRP B CA 1
ATOM 2536 C C . TRP B 1 113 ? 13.148 1.14 2.346 1 92.12 113 TRP B C 1
ATOM 2538 O O . TRP B 1 113 ? 13.984 0.505 2.998 1 92.12 113 TRP B O 1
ATOM 2548 N N . ALA B 1 114 ? 11.906 0.849 2.309 1 89.19 114 ALA B N 1
ATOM 2549 C CA . ALA B 1 114 ? 11.391 -0.31 3.031 1 89.19 114 ALA B CA 1
ATOM 2550 C C . ALA B 1 114 ? 12.031 -1.601 2.533 1 89.19 114 ALA B C 1
ATOM 2552 O O . ALA B 1 114 ? 12.281 -2.521 3.316 1 89.19 114 ALA B O 1
ATOM 2553 N N . SER B 1 115 ? 12.312 -1.663 1.228 1 91.94 115 SER B N 1
ATOM 2554 C CA . SER B 1 115 ? 12.875 -2.865 0.618 1 91.94 115 SER B CA 1
ATOM 2555 C C . SER B 1 115 ? 14.336 -3.061 1.019 1 91.94 115 SER B C 1
ATOM 2557 O O . SER B 1 115 ? 14.812 -4.195 1.106 1 91.94 115 SER B O 1
ATOM 2559 N N . GLU B 1 116 ? 14.992 -1.957 1.24 1 90.75 116 GLU B N 1
ATOM 2560 C CA . GLU B 1 116 ? 16.406 -2.055 1.614 1 90.75 116 GLU B CA 1
ATOM 2561 C C . GLU B 1 116 ? 16.578 -2.906 2.867 1 90.75 116 GLU B C 1
ATOM 2563 O O . GLU B 1 116 ? 17.344 -3.883 2.857 1 90.75 116 GLU B O 1
ATOM 2568 N N . ALA B 1 117 ? 15.891 -2.557 3.873 1 85.19 117 ALA B N 1
ATOM 2569 C CA . ALA B 1 117 ? 15.961 -3.307 5.125 1 85.19 117 ALA B CA 1
ATOM 2570 C C . ALA B 1 117 ? 15.469 -4.738 4.938 1 85.19 117 ALA B C 1
ATOM 2572 O O . ALA B 1 117 ? 15.992 -5.668 5.551 1 85.19 117 ALA B O 1
ATOM 2573 N N . PHE B 1 118 ? 14.531 -4.859 4.168 1 90.94 118 PHE B N 1
ATOM 2574 C CA . PHE B 1 118 ? 13.945 -6.172 3.916 1 90.94 118 PHE B CA 1
ATOM 2575 C C . PHE B 1 118 ? 14.953 -7.094 3.238 1 90.94 118 PHE B C 1
ATOM 2577 O O . PHE B 1 118 ? 15.07 -8.266 3.598 1 90.94 118 PHE B O 1
ATOM 2584 N N . PHE B 1 119 ? 15.68 -6.59 2.217 1 91.5 119 PHE B N 1
ATOM 2585 C CA . PHE B 1 119 ? 16.688 -7.371 1.519 1 91.5 119 PHE B CA 1
ATOM 2586 C C . PHE B 1 119 ? 17.781 -7.828 2.479 1 91.5 119 PHE B C 1
ATOM 2588 O O . PHE B 1 119 ? 18.203 -8.984 2.439 1 91.5 119 PHE B O 1
ATOM 2595 N N . GLU B 1 120 ? 18.125 -6.973 3.346 1 88.94 120 GLU B N 1
ATOM 2596 C CA . GLU B 1 120 ? 19.141 -7.324 4.336 1 88.94 120 GLU B CA 1
ATOM 2597 C C . GLU B 1 120 ? 18.656 -8.453 5.242 1 88.94 120 GLU B C 1
ATOM 2599 O O . GLU B 1 120 ? 19.406 -9.391 5.52 1 88.94 120 GLU B O 1
ATOM 2604 N N . GLN B 1 121 ? 17.5 -8.328 5.625 1 90.06 121 GLN B N 1
ATOM 2605 C CA . GLN B 1 121 ? 16.906 -9.359 6.465 1 90.06 121 GLN B CA 1
ATOM 2606 C C . GLN B 1 121 ? 16.812 -10.688 5.715 1 90.06 121 GLN B C 1
ATOM 2608 O O . GLN B 1 121 ? 17.109 -11.742 6.277 1 90.06 121 GLN B O 1
ATOM 2613 N N . MET B 1 122 ? 16.391 -10.641 4.516 1 91.62 122 MET B N 1
ATOM 2614 C CA . MET B 1 122 ? 16.203 -11.844 3.703 1 91.62 122 MET B CA 1
ATOM 2615 C C . MET B 1 122 ? 17.531 -12.57 3.498 1 91.62 122 MET B C 1
ATOM 2617 O O . MET B 1 122 ? 17.578 -13.805 3.547 1 91.62 122 MET B O 1
ATOM 2621 N N . LEU B 1 123 ? 18.578 -11.82 3.32 1 87.31 123 LEU B N 1
ATOM 2622 C CA . LEU B 1 123 ? 19.906 -12.398 3.096 1 87.31 123 LEU B CA 1
ATOM 2623 C C . LEU B 1 123 ? 20.391 -13.133 4.34 1 87.31 123 LEU B C 1
ATOM 2625 O O . LEU B 1 123 ? 21.234 -14.023 4.246 1 87.31 123 LEU B O 1
ATOM 2629 N N . GLU B 1 124 ? 19.797 -12.805 5.453 1 90.69 124 GLU B N 1
ATOM 2630 C CA . GLU B 1 124 ? 20.188 -13.43 6.711 1 90.69 124 GLU B CA 1
ATOM 2631 C C . GLU B 1 124 ? 19.375 -14.68 6.996 1 90.69 124 GLU B C 1
ATOM 2633 O O . GLU B 1 124 ? 19.734 -15.492 7.84 1 90.69 124 GLU B O 1
ATOM 2638 N N . GLU B 1 125 ? 18.375 -14.828 6.297 1 92.81 125 GLU B N 1
ATOM 2639 C CA . GLU B 1 125 ? 17.484 -15.961 6.531 1 92.81 125 GLU B CA 1
ATOM 2640 C C . GLU B 1 125 ? 18.125 -17.266 6.062 1 92.81 125 GLU B C 1
ATOM 2642 O O . GLU B 1 125 ? 18.594 -17.359 4.93 1 92.81 125 GLU B O 1
ATOM 2647 N N . LYS B 1 126 ? 18.078 -18.281 6.906 1 90.5 126 LYS B N 1
ATOM 2648 C CA . LYS B 1 126 ? 18.703 -19.578 6.637 1 90.5 126 LYS B CA 1
ATOM 2649 C C . LYS B 1 126 ? 18.172 -20.188 5.344 1 90.5 126 LYS B C 1
ATOM 2651 O O . LYS B 1 126 ? 18.938 -20.734 4.547 1 90.5 126 LYS B O 1
ATOM 2656 N N . ALA B 1 127 ? 16.906 -20.125 5.145 1 90.06 127 ALA B N 1
ATOM 2657 C CA . ALA B 1 127 ? 16.281 -20.703 3.963 1 90.06 127 ALA B CA 1
ATOM 2658 C C . ALA B 1 127 ? 16.859 -20.109 2.682 1 90.06 127 ALA B C 1
ATOM 2660 O O . ALA B 1 127 ? 17.047 -20.812 1.69 1 90.06 127 ALA B O 1
ATOM 2661 N N . ILE B 1 128 ? 17.141 -18.844 2.723 1 90.62 128 ILE B N 1
ATOM 2662 C CA . ILE B 1 128 ? 17.688 -18.141 1.564 1 90.62 128 ILE B CA 1
ATOM 2663 C C . ILE B 1 128 ? 19.188 -18.438 1.437 1 90.62 128 ILE B C 1
ATOM 2665 O O . ILE B 1 128 ? 19.656 -18.797 0.356 1 90.62 128 ILE B O 1
ATOM 2669 N N . ARG B 1 129 ? 19.844 -18.422 2.514 1 89.31 129 ARG B N 1
ATOM 2670 C CA . ARG B 1 129 ? 21.297 -18.625 2.543 1 89.31 129 ARG B CA 1
ATOM 2671 C C . ARG B 1 129 ? 21.656 -20.031 2.076 1 89.31 129 ARG B C 1
ATOM 2673 O O . ARG B 1 129 ? 22.672 -20.219 1.407 1 89.31 129 ARG B O 1
ATOM 2680 N N . LYS B 1 130 ? 20.828 -20.906 2.381 1 92.25 130 LYS B N 1
ATOM 2681 C CA . LYS B 1 130 ? 21.125 -22.312 2.076 1 92.25 130 LYS B CA 1
ATOM 2682 C C . LYS B 1 130 ? 20.469 -22.734 0.767 1 92.25 130 LYS B C 1
ATOM 2684 O O . LYS B 1 130 ? 20.375 -23.922 0.474 1 92.25 130 LYS B O 1
ATOM 2689 N N . ASN B 1 131 ? 19.953 -21.797 0.062 1 89.56 131 ASN B N 1
ATOM 2690 C CA . ASN B 1 131 ? 19.344 -22.031 -1.244 1 89.56 131 ASN B CA 1
ATOM 2691 C C . ASN B 1 131 ? 18.188 -23.016 -1.155 1 89.56 131 ASN B C 1
ATOM 2693 O O . ASN B 1 131 ? 18.062 -23.906 -1.999 1 89.56 131 ASN B O 1
ATOM 2697 N N . LYS B 1 132 ? 17.516 -22.906 -0.077 1 91.62 132 LYS B N 1
ATOM 2698 C CA . LYS B 1 132 ? 16.281 -23.672 0.085 1 91.62 132 LYS B CA 1
ATOM 2699 C C . LYS B 1 132 ? 15.078 -22.875 -0.417 1 91.62 132 LYS B C 1
ATOM 2701 O O . LYS B 1 132 ? 14.047 -23.469 -0.771 1 91.62 132 LYS B O 1
ATOM 2706 N N . ALA B 1 133 ? 15.203 -21.609 -0.342 1 93.25 133 ALA B N 1
ATOM 2707 C CA . ALA B 1 133 ? 14.227 -20.703 -0.917 1 93.25 133 ALA B CA 1
ATOM 2708 C C . ALA B 1 133 ? 14.906 -19.688 -1.847 1 93.25 133 ALA B C 1
ATOM 2710 O O . ALA B 1 133 ? 15.984 -19.172 -1.539 1 93.25 133 ALA B O 1
ATOM 2711 N N . TYR B 1 134 ? 14.242 -19.453 -3.016 1 94.94 134 TYR B N 1
ATOM 2712 C CA . TYR B 1 134 ? 14.758 -18.5 -3.99 1 94.94 134 TYR B CA 1
ATOM 2713 C C . TYR B 1 134 ? 13.891 -17.25 -4.031 1 94.94 134 TYR B C 1
ATOM 2715 O O . TYR B 1 134 ? 12.664 -17.328 -4.043 1 94.94 134 TYR B O 1
ATOM 2723 N N . MET B 1 135 ? 14.57 -16.156 -3.998 1 95.56 135 MET B N 1
ATOM 2724 C CA . MET B 1 135 ? 13.852 -14.891 -3.961 1 95.56 135 MET B CA 1
ATOM 2725 C C . MET B 1 135 ? 14.031 -14.125 -5.266 1 95.56 135 MET B C 1
ATOM 2727 O O . MET B 1 135 ? 15.125 -14.102 -5.832 1 95.56 135 MET B O 1
ATOM 2731 N N . ALA B 1 136 ? 12.977 -13.492 -5.75 1 97.06 136 ALA B N 1
ATOM 2732 C CA . ALA B 1 136 ? 13.023 -12.586 -6.895 1 97.06 136 ALA B CA 1
ATOM 2733 C C . ALA B 1 136 ? 12.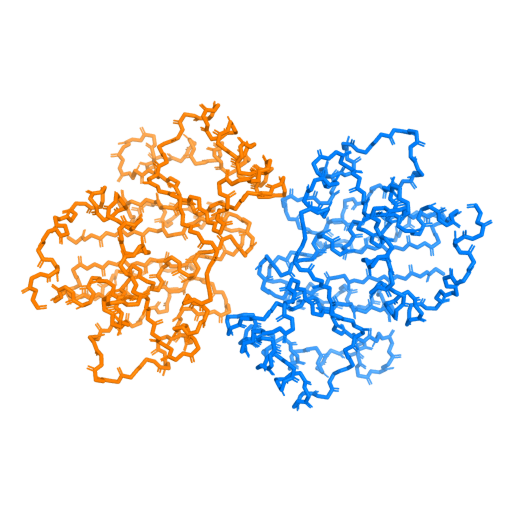047 -11.43 -6.723 1 97.06 136 ALA B C 1
ATOM 2735 O O . ALA B 1 136 ? 11.188 -11.461 -5.84 1 97.06 136 ALA B O 1
ATOM 2736 N N . VAL B 1 137 ? 12.25 -10.414 -7.539 1 97.75 137 VAL B N 1
ATOM 2737 C CA . VAL B 1 137 ? 11.477 -9.188 -7.41 1 97.75 137 VAL B CA 1
ATOM 2738 C C . VAL B 1 137 ? 10.578 -9.008 -8.633 1 97.75 137 VAL B C 1
ATOM 2740 O O . VAL B 1 137 ? 10.953 -9.383 -9.75 1 97.75 137 VAL B O 1
ATOM 2743 N N . VAL B 1 138 ? 9.383 -8.508 -8.391 1 98.44 138 VAL B N 1
ATOM 2744 C CA . VAL B 1 138 ? 8.508 -8.031 -9.445 1 98.44 138 VAL B CA 1
ATOM 2745 C C . VAL B 1 138 ? 8.211 -6.547 -9.242 1 98.44 138 VAL B C 1
ATOM 2747 O O . VAL B 1 138 ? 7.742 -6.141 -8.18 1 98.44 138 VAL B O 1
ATOM 2750 N N . GLY B 1 139 ? 8.586 -5.688 -10.266 1 97.88 139 GLY B N 1
ATOM 2751 C CA . GLY B 1 139 ? 8.156 -4.301 -10.227 1 97.88 139 GLY B CA 1
ATOM 2752 C C . GLY B 1 139 ? 6.672 -4.133 -10.469 1 97.88 139 GLY B C 1
ATOM 2753 O O . GLY B 1 139 ? 6.137 -4.633 -11.461 1 97.88 139 GLY B O 1
ATOM 2754 N N . MET B 1 140 ? 6.062 -3.471 -9.547 1 97.44 140 MET B N 1
ATOM 2755 C CA . MET B 1 140 ? 4.613 -3.285 -9.617 1 97.44 140 MET B CA 1
ATOM 2756 C C . MET B 1 140 ? 4.27 -1.866 -10.055 1 9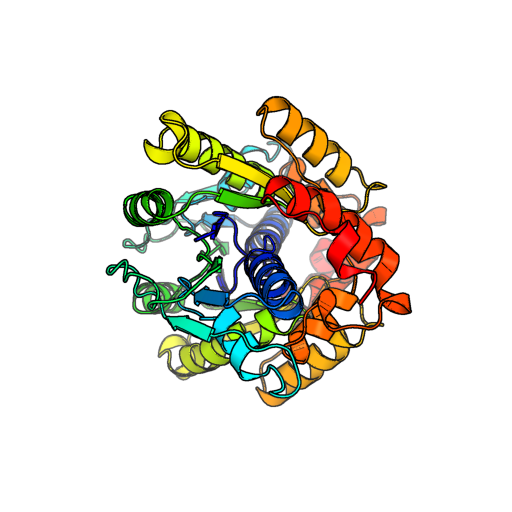7.44 140 MET B C 1
ATOM 2758 O O . MET B 1 140 ? 4.957 -0.912 -9.68 1 97.44 140 MET B O 1
ATOM 2762 N N . ARG B 1 141 ? 3.197 -1.752 -10.859 1 95.44 141 ARG B N 1
ATOM 2763 C CA . ARG B 1 141 ? 2.676 -0.461 -11.297 1 95.44 141 ARG B CA 1
ATOM 2764 C C . ARG B 1 141 ? 3.779 0.399 -11.906 1 95.44 141 ARG B C 1
ATOM 2766 O O . ARG B 1 141 ? 3.943 1.562 -11.531 1 95.44 141 ARG B O 1
ATOM 2773 N N . VAL B 1 142 ? 4.453 -0.156 -12.82 1 97.06 142 VAL B N 1
ATOM 2774 C CA . VAL B 1 142 ? 5.609 0.528 -13.391 1 97.06 142 VAL B CA 1
ATOM 2775 C C . VAL B 1 142 ? 5.227 1.168 -14.719 1 97.06 142 VAL B C 1
ATOM 2777 O O . VAL B 1 142 ? 4.68 0.501 -15.602 1 97.06 142 VAL B O 1
ATOM 2780 N N . ASP B 1 143 ? 5.422 2.432 -14.82 1 94.56 143 ASP B N 1
ATOM 2781 C CA . ASP B 1 143 ? 5.457 3.162 -16.078 1 94.56 143 ASP B CA 1
ATOM 2782 C C . ASP B 1 143 ? 6.895 3.473 -16.5 1 94.56 143 ASP B C 1
ATOM 2784 O O . ASP B 1 143 ? 7.539 4.344 -15.906 1 94.56 143 ASP B O 1
ATOM 2788 N N . PRO B 1 144 ? 7.309 2.777 -17.516 1 93.94 144 PRO B N 1
ATOM 2789 C CA . PRO B 1 144 ? 8.734 2.855 -17.844 1 93.94 144 PRO B CA 1
ATOM 2790 C C . PRO B 1 144 ? 9.164 4.262 -18.266 1 93.94 144 PRO B C 1
ATOM 2792 O O . PRO B 1 144 ? 10.367 4.547 -18.328 1 93.94 144 PRO B O 1
ATOM 2795 N N . ARG B 1 145 ? 8.297 5.172 -18.469 1 93.75 145 ARG B N 1
ATOM 2796 C CA . ARG B 1 145 ? 8.617 6.52 -18.938 1 93.75 145 ARG B CA 1
ATOM 2797 C C . ARG B 1 145 ? 8.898 7.449 -17.766 1 93.75 145 ARG B C 1
ATOM 2799 O O . ARG B 1 145 ? 9.297 8.602 -17.953 1 93.75 145 ARG B O 1
ATOM 2806 N N . THR B 1 146 ? 8.781 6.945 -16.562 1 93.69 146 THR B N 1
ATOM 2807 C CA . THR B 1 146 ? 8.891 7.828 -15.406 1 93.69 146 THR B CA 1
ATOM 2808 C C . THR B 1 146 ? 10.297 7.766 -14.812 1 93.69 146 THR B C 1
ATOM 2810 O O . THR B 1 146 ? 11.008 6.77 -14.984 1 93.69 146 THR B O 1
ATOM 2813 N N . ARG B 1 147 ? 10.648 8.805 -14.117 1 94 147 ARG B N 1
ATOM 2814 C CA . ARG B 1 147 ? 11.914 8.852 -13.383 1 94 147 ARG B CA 1
ATOM 2815 C C . ARG B 1 147 ? 11.938 7.805 -12.273 1 94 147 ARG B C 1
ATOM 2817 O O . ARG B 1 147 ? 12.969 7.176 -12.023 1 94 147 ARG B O 1
ATOM 2824 N N . SER B 1 148 ? 10.836 7.66 -11.641 1 94.44 148 SER B N 1
ATOM 2825 C CA . SER B 1 148 ? 10.758 6.719 -10.531 1 94.44 148 SER B CA 1
ATOM 2826 C C . SER B 1 148 ? 11 5.289 -11 1 94.44 148 SER B C 1
ATOM 2828 O O . SER B 1 148 ? 11.562 4.473 -10.258 1 94.44 148 SER B O 1
ATOM 2830 N N . ALA B 1 149 ? 10.562 4.992 -12.219 1 96.5 149 ALA B N 1
ATOM 2831 C CA . ALA B 1 149 ? 10.844 3.67 -12.781 1 96.5 149 ALA B CA 1
ATOM 2832 C C . ALA B 1 149 ? 12.344 3.449 -12.945 1 96.5 149 ALA B C 1
ATOM 2834 O O . ALA B 1 149 ? 12.867 2.389 -12.586 1 96.5 149 ALA B O 1
ATOM 2835 N N . ARG B 1 150 ? 12.984 4.453 -13.422 1 96.69 150 ARG B N 1
ATOM 2836 C CA . ARG B 1 150 ? 14.43 4.375 -13.602 1 96.69 150 ARG B CA 1
ATOM 2837 C C . ARG B 1 150 ? 15.141 4.25 -12.258 1 96.69 150 ARG B C 1
ATOM 2839 O O . ARG B 1 150 ? 16.078 3.471 -12.117 1 96.69 150 ARG B O 1
ATOM 2846 N N . GLU B 1 151 ? 14.688 4.969 -11.344 1 96.5 151 GLU B N 1
ATOM 2847 C CA . GLU B 1 151 ? 15.258 4.91 -10 1 96.5 151 GLU B CA 1
ATOM 2848 C C . GLU B 1 151 ? 15.094 3.523 -9.391 1 96.5 151 GLU B C 1
ATOM 2850 O O . GLU B 1 151 ? 16 3.014 -8.734 1 96.5 151 GLU B O 1
ATOM 2855 N N . LEU B 1 152 ? 13.953 3.004 -9.586 1 96.69 152 LEU B N 1
ATOM 2856 C CA . LEU B 1 152 ? 13.719 1.657 -9.078 1 96.69 152 LEU B CA 1
ATOM 2857 C C . LEU B 1 152 ? 14.656 0.654 -9.734 1 96.69 152 LEU B C 1
ATOM 2859 O O . LEU B 1 152 ? 15.227 -0.207 -9.055 1 96.69 152 LEU B O 1
ATOM 2863 N N . GLU B 1 153 ? 14.797 0.762 -11.047 1 97.44 153 GLU B N 1
ATOM 2864 C CA . GLU B 1 153 ? 15.703 -0.119 -11.773 1 97.44 153 GLU B CA 1
ATOM 2865 C C . GLU B 1 153 ? 17.125 -0.019 -11.219 1 97.44 153 GLU B C 1
ATOM 2867 O O . GLU B 1 153 ? 17.781 -1.036 -11 1 97.44 153 GLU B O 1
ATOM 2872 N N . GLN B 1 154 ? 17.578 1.169 -10.984 1 96.94 154 GLN B N 1
ATOM 2873 C CA . GLN B 1 154 ? 18.906 1.399 -10.453 1 96.94 154 GLN B CA 1
ATOM 2874 C C . GLN B 1 154 ? 19.047 0.84 -9.039 1 96.94 154 GLN B C 1
ATOM 2876 O O . GLN B 1 154 ? 20.062 0.232 -8.695 1 96.94 154 GLN B O 1
ATOM 2881 N N . PHE B 1 155 ? 18.094 1.042 -8.297 1 96.44 155 PHE B N 1
ATOM 2882 C CA . PHE B 1 155 ? 18.062 0.543 -6.926 1 96.44 155 PHE B CA 1
ATOM 2883 C C . PHE B 1 155 ? 18.188 -0.975 -6.898 1 96.44 155 PHE B C 1
ATOM 2885 O O . PHE B 1 155 ? 19.016 -1.519 -6.16 1 96.44 155 PHE B O 1
ATOM 2892 N N . LEU B 1 156 ? 17.375 -1.646 -7.695 1 97.12 156 LEU B N 1
ATOM 2893 C CA . LEU B 1 156 ? 17.359 -3.104 -7.703 1 97.12 156 LEU B CA 1
ATOM 2894 C C . LEU B 1 156 ? 18.656 -3.658 -8.281 1 97.12 156 LEU B C 1
ATOM 2896 O O . LEU B 1 156 ? 19.125 -4.715 -7.859 1 97.12 156 LEU B O 1
ATOM 2900 N N . ALA B 1 157 ? 19.25 -2.939 -9.242 1 95.94 157 ALA B N 1
ATOM 2901 C CA . ALA B 1 157 ? 20.531 -3.334 -9.812 1 95.94 157 ALA B CA 1
ATOM 2902 C C . ALA B 1 157 ? 21.641 -3.314 -8.758 1 95.94 157 ALA B C 1
ATOM 2904 O O . ALA B 1 157 ? 22.531 -4.176 -8.758 1 95.94 157 ALA B O 1
ATOM 2905 N N . ARG B 1 158 ? 21.562 -2.457 -7.852 1 94.31 158 ARG B N 1
ATOM 2906 C CA . ARG B 1 158 ? 22.562 -2.293 -6.801 1 94.31 158 ARG B CA 1
ATOM 2907 C C . ARG B 1 158 ? 22.484 -3.428 -5.785 1 94.31 158 ARG B C 1
ATOM 2909 O O . ARG B 1 158 ? 23.484 -3.762 -5.145 1 94.31 158 ARG B O 1
ATOM 2916 N N . HIS B 1 159 ? 21.422 -3.98 -5.648 1 92.19 159 HIS B N 1
ATOM 2917 C CA . HIS B 1 159 ? 21.234 -5.023 -4.645 1 92.19 159 HIS B CA 1
ATOM 2918 C C . HIS B 1 159 ? 21.359 -6.41 -5.258 1 92.19 159 HIS B C 1
ATOM 2920 O O . HIS B 1 159 ? 21.266 -7.418 -4.555 1 92.19 159 HIS B O 1
ATOM 2926 N N . GLU B 1 160 ? 21.516 -6.496 -6.547 1 88.81 160 GLU B N 1
ATOM 2927 C CA . GLU B 1 160 ? 21.781 -7.734 -7.273 1 88.81 160 GLU B CA 1
ATOM 2928 C C . GLU B 1 160 ? 20.703 -8.773 -7.023 1 88.81 160 GLU B C 1
ATOM 2930 O O . GLU B 1 160 ? 21 -9.938 -6.746 1 88.81 160 GLU B O 1
ATOM 2935 N N . VAL B 1 161 ? 19.531 -8.336 -7.008 1 91 161 VAL B N 1
ATOM 2936 C CA . VAL B 1 161 ? 18.391 -9.242 -6.895 1 91 161 VAL B CA 1
ATOM 2937 C C . VAL B 1 161 ? 17.781 -9.469 -8.273 1 91 161 VAL B C 1
ATOM 2939 O O . VAL B 1 161 ? 17.719 -8.555 -9.094 1 91 161 VAL B O 1
ATOM 2942 N N . PRO B 1 162 ? 17.422 -10.719 -8.562 1 95.19 162 PRO B N 1
ATOM 2943 C CA . PRO B 1 162 ? 16.766 -10.945 -9.844 1 95.19 162 PRO B CA 1
ATOM 2944 C C . PRO B 1 162 ? 15.422 -10.227 -9.961 1 95.19 162 PRO B C 1
ATOM 2946 O O . PRO B 1 162 ? 14.602 -10.297 -9.039 1 95.19 162 PRO B O 1
ATOM 2949 N N . VAL B 1 163 ? 15.266 -9.5 -11.031 1 97.75 163 VAL B N 1
ATOM 2950 C CA . VAL B 1 163 ? 13.984 -8.875 -11.352 1 97.75 163 VAL B CA 1
ATOM 2951 C C . VAL B 1 163 ? 13.281 -9.664 -12.453 1 97.75 163 VAL B C 1
ATOM 2953 O O . VAL B 1 163 ? 13.789 -9.766 -13.578 1 97.75 163 VAL B O 1
ATOM 2956 N N . LEU B 1 164 ? 12.117 -10.172 -12.07 1 98.06 164 LEU B N 1
ATOM 2957 C CA . LEU B 1 164 ? 11.445 -11.086 -12.992 1 98.06 164 LEU B CA 1
ATOM 2958 C C . LEU B 1 164 ? 10.68 -10.32 -14.055 1 98.06 164 LEU B C 1
ATOM 2960 O O . LEU B 1 164 ? 10.578 -10.766 -15.203 1 98.06 164 LEU B O 1
ATOM 2964 N N . SER B 1 165 ? 10.047 -9.266 -13.68 1 98.25 165 SER B N 1
ATOM 2965 C CA . SER B 1 165 ? 9.18 -8.547 -14.609 1 98.25 165 SER B CA 1
ATOM 2966 C C . SER B 1 165 ? 8.789 -7.18 -14.055 1 98.25 165 SER B C 1
ATOM 2968 O O . SER B 1 165 ? 8.992 -6.906 -12.867 1 98.25 165 SER B O 1
ATOM 2970 N N . TRP B 1 166 ? 8.359 -6.328 -14.93 1 98.19 166 TRP B N 1
ATOM 2971 C CA . TRP B 1 166 ? 7.758 -5.031 -14.633 1 98.19 166 TRP B CA 1
ATOM 2972 C C . TRP B 1 166 ? 6.297 -4.996 -15.07 1 98.19 166 TRP B C 1
ATOM 2974 O O . TRP B 1 166 ? 6.004 -4.965 -16.266 1 98.19 166 TRP B O 1
ATOM 2984 N N . LEU B 1 167 ? 5.422 -5.02 -14.086 1 98.06 167 LEU B N 1
ATOM 2985 C CA . LEU B 1 167 ? 3.998 -5 -14.398 1 98.06 167 LEU B CA 1
ATOM 2986 C C . LEU B 1 167 ? 3.477 -3.566 -14.461 1 98.06 167 LEU B C 1
ATOM 2988 O O . LEU B 1 167 ? 3.805 -2.744 -13.609 1 98.06 167 LEU B O 1
ATOM 2992 N N . ARG B 1 168 ? 2.717 -3.264 -15.43 1 96.31 168 ARG B N 1
ATOM 2993 C CA . ARG B 1 168 ? 2.25 -1.896 -15.641 1 96.31 168 ARG B CA 1
ATOM 2994 C C . ARG B 1 168 ? 1.066 -1.579 -14.734 1 96.31 168 ARG B C 1
ATOM 2996 O O . ARG B 1 168 ? 0.386 -2.488 -14.25 1 96.31 168 ARG B O 1
ATOM 3003 N N . ASP B 1 169 ? 0.888 -0.297 -14.562 1 92.5 169 ASP B N 1
ATOM 3004 C CA . ASP B 1 169 ? -0.298 0.188 -13.867 1 92.5 169 ASP B CA 1
ATOM 3005 C C . ASP B 1 169 ? -1.518 0.181 -14.781 1 92.5 169 ASP B C 1
ATOM 3007 O O . ASP B 1 169 ? -1.589 0.961 -15.734 1 92.5 169 ASP B O 1
ATOM 3011 N N . THR B 1 170 ? -2.461 -0.718 -14.586 1 93.69 170 THR B N 1
ATOM 3012 C CA . THR B 1 170 ? -3.641 -0.824 -15.438 1 93.69 170 THR B CA 1
ATOM 3013 C C . THR B 1 170 ? -4.883 -1.115 -14.602 1 93.69 170 THR B C 1
ATOM 3015 O O . THR B 1 170 ? -4.805 -1.778 -13.57 1 93.69 170 THR B O 1
ATOM 3018 N N . GLN B 1 171 ? -5.984 -0.645 -15.117 1 93.31 171 GLN B N 1
ATOM 3019 C CA . GLN B 1 171 ? -7.266 -0.831 -14.453 1 93.31 171 GLN B CA 1
ATOM 3020 C C . GLN B 1 171 ? -7.727 -2.283 -14.539 1 93.31 171 GLN B C 1
ATOM 3022 O O . GLN B 1 171 ? -8.648 -2.693 -13.828 1 93.31 171 GLN B O 1
ATOM 3027 N N . LEU B 1 172 ? -7.137 -3.045 -15.359 1 95.56 172 LEU B N 1
ATOM 3028 C CA . LEU B 1 172 ? -7.543 -4.43 -15.57 1 95.56 172 LEU B CA 1
ATOM 3029 C C . LEU B 1 172 ? -7.422 -5.23 -14.281 1 95.56 172 LEU B C 1
ATOM 3031 O O . LEU B 1 172 ? -8.305 -6.027 -13.953 1 95.56 172 LEU B O 1
ATOM 3035 N N . TYR B 1 173 ? -6.359 -4.98 -13.5 1 96.5 173 TYR B N 1
ATOM 3036 C CA . TYR B 1 173 ? -6.188 -5.688 -12.234 1 96.5 173 TYR B CA 1
ATOM 3037 C C . TYR B 1 173 ? -7.277 -5.301 -11.242 1 96.5 173 TYR B C 1
ATOM 3039 O O . TYR B 1 173 ? -7.836 -6.164 -10.562 1 96.5 173 TYR B O 1
ATOM 3047 N N . VAL B 1 174 ? -7.535 -4.047 -11.195 1 94.44 174 VAL B N 1
ATOM 3048 C CA . VAL B 1 174 ? -8.5 -3.51 -10.242 1 94.44 174 VAL B CA 1
ATOM 3049 C C . VAL B 1 174 ? -9.906 -4.016 -10.586 1 94.44 174 VAL B C 1
ATOM 3051 O O . VAL B 1 174 ? -10.625 -4.496 -9.711 1 94.44 174 VAL B O 1
ATOM 3054 N N . GLN B 1 175 ? -10.234 -3.939 -11.828 1 93.69 175 GLN B N 1
ATOM 3055 C CA . GLN B 1 175 ? -11.555 -4.363 -12.281 1 93.69 175 GLN B CA 1
ATOM 3056 C C . GLN B 1 175 ? -11.75 -5.863 -12.078 1 93.69 175 GLN B C 1
ATOM 3058 O O . GLN B 1 175 ? -12.82 -6.301 -11.633 1 93.69 175 GLN B O 1
ATOM 3063 N N . ALA B 1 176 ? -10.766 -6.602 -12.414 1 96.62 176 ALA B N 1
ATOM 3064 C CA . ALA B 1 176 ? -10.844 -8.047 -12.227 1 96.62 176 ALA B CA 1
ATOM 3065 C C . ALA B 1 176 ? -11.008 -8.398 -10.75 1 96.62 176 ALA B C 1
ATOM 3067 O O . ALA B 1 176 ? -11.836 -9.234 -10.391 1 96.62 176 ALA B O 1
ATOM 3068 N N . ALA B 1 177 ? -10.281 -7.742 -9.922 1 96.25 177 ALA B N 1
ATOM 3069 C CA . ALA B 1 177 ? -10.289 -8.039 -8.492 1 96.25 177 ALA B CA 1
ATOM 3070 C C . ALA B 1 177 ? -11.672 -7.809 -7.891 1 96.25 177 ALA B C 1
ATOM 3072 O O . ALA B 1 177 ? -12.109 -8.555 -7.008 1 96.25 177 ALA B O 1
ATOM 3073 N N . SER B 1 178 ? -12.367 -6.836 -8.367 1 93.5 178 SER B N 1
ATOM 3074 C CA . SER B 1 178 ? -13.68 -6.496 -7.836 1 93.5 178 SER B CA 1
ATOM 3075 C C . SER B 1 178 ? -14.664 -7.645 -8.031 1 93.5 178 SER B C 1
ATOM 3077 O O . SER B 1 178 ? -15.602 -7.805 -7.238 1 93.5 178 SER B O 1
ATOM 3079 N N . ALA B 1 179 ? -14.359 -8.469 -8.984 1 94.88 179 ALA B N 1
ATOM 3080 C CA . ALA B 1 179 ? -15.266 -9.555 -9.328 1 94.88 179 ALA B CA 1
ATOM 3081 C C . ALA B 1 179 ? -14.695 -10.906 -8.898 1 94.88 179 ALA B C 1
ATOM 3083 O O . ALA B 1 179 ? -15.148 -11.953 -9.367 1 94.88 179 ALA B O 1
ATOM 3084 N N . GLY B 1 180 ? -13.641 -10.891 -8.07 1 96.69 180 GLY B N 1
ATOM 3085 C CA . GLY B 1 180 ? -12.992 -12.133 -7.688 1 96.69 180 GLY B CA 1
ATOM 3086 C C . GLY B 1 180 ? -12.258 -12.797 -8.836 1 96.69 180 GLY B C 1
ATOM 3087 O O . GLY B 1 180 ? -12.078 -14.016 -8.836 1 96.69 180 GLY B O 1
ATOM 3088 N N . MET B 1 181 ? -11.984 -11.961 -9.805 1 97.75 181 MET B N 1
ATOM 3089 C CA . MET B 1 181 ? -11.297 -12.469 -10.992 1 97.75 181 MET B CA 1
ATOM 3090 C C . MET B 1 181 ? -9.852 -11.984 -11.031 1 97.75 181 MET B C 1
ATOM 3092 O O . MET B 1 181 ? -9.445 -11.148 -10.227 1 97.75 181 MET B O 1
ATOM 3096 N N . SER B 1 182 ? -9.094 -12.664 -11.859 1 97.69 182 SER B N 1
ATOM 3097 C CA . SER B 1 182 ? -7.727 -12.266 -12.172 1 97.69 182 SER B CA 1
ATOM 3098 C C . SER B 1 182 ? -7.586 -11.875 -13.641 1 97.69 182 SER B C 1
ATOM 3100 O O . SER B 1 182 ? -8.539 -12 -14.414 1 97.69 182 SER B O 1
ATOM 3102 N N . LEU B 1 183 ? -6.418 -11.352 -13.914 1 96.81 183 LEU B N 1
ATOM 3103 C CA . LEU B 1 183 ? -6.055 -11.07 -15.297 1 96.81 183 LEU B CA 1
ATOM 3104 C C . LEU B 1 183 ? -6.273 -12.297 -16.172 1 96.81 183 LEU B C 1
ATOM 3106 O O . LEU B 1 183 ? -6.684 -12.18 -17.328 1 96.81 183 LEU B O 1
ATOM 3110 N N . PHE B 1 184 ? -6.07 -13.484 -15.648 1 96.62 184 PHE B N 1
ATOM 3111 C CA . PHE B 1 184 ? -6.066 -14.734 -16.406 1 96.62 184 PHE B CA 1
ATOM 3112 C C . PHE B 1 184 ? -7.484 -15.266 -16.578 1 96.62 184 PHE B C 1
ATOM 3114 O O . PHE B 1 184 ? -7.699 -16.25 -17.297 1 96.62 184 PHE B O 1
ATOM 3121 N N . ASP B 1 185 ? -8.383 -14.641 -15.953 1 96.81 185 ASP B N 1
ATOM 3122 C CA . ASP B 1 185 ? -9.789 -14.984 -16.125 1 96.81 185 ASP B CA 1
ATOM 3123 C C . ASP B 1 185 ? -10.438 -14.109 -17.203 1 96.81 185 ASP B C 1
ATOM 3125 O O . ASP B 1 185 ? -11.562 -14.375 -17.625 1 96.81 185 ASP B O 1
ATOM 3129 N N . LEU B 1 186 ? -9.766 -13.047 -17.609 1 95.38 186 LEU B N 1
ATOM 3130 C CA . LEU B 1 186 ? -10.273 -12.125 -18.609 1 95.38 186 LEU B CA 1
ATOM 3131 C C . LEU B 1 186 ? -9.906 -12.594 -20.016 1 95.38 186 LEU B C 1
ATOM 3133 O O . LEU B 1 186 ? -8.961 -13.359 -20.188 1 95.38 186 LEU B O 1
ATOM 3137 N N . PRO B 1 187 ? -10.648 -12.07 -21.031 1 94.06 187 PRO B N 1
ATOM 3138 C CA . PRO B 1 187 ? -10.328 -12.469 -22.406 1 94.06 187 PRO B CA 1
ATOM 3139 C C . PRO B 1 187 ? -8.906 -12.102 -22.812 1 94.06 187 PRO B C 1
ATOM 3141 O O . PRO B 1 187 ? -8.422 -11.016 -22.469 1 94.06 187 PRO B O 1
ATOM 3144 N N . ALA B 1 188 ? -8.32 -13 -23.531 1 91.62 188 ALA B N 1
ATOM 3145 C CA . ALA B 1 188 ? -6.934 -12.812 -23.953 1 91.62 188 ALA B CA 1
ATOM 3146 C C . ALA B 1 188 ? -6.785 -11.562 -24.828 1 91.62 188 ALA B C 1
ATOM 3148 O O . ALA B 1 188 ? -5.746 -10.898 -24.781 1 91.62 188 ALA B O 1
ATOM 3149 N N . SER B 1 189 ? -7.773 -11.242 -25.484 1 93.25 189 SER B N 1
ATOM 3150 C CA . SER B 1 189 ? -7.746 -10.086 -26.391 1 93.25 189 SER B CA 1
ATOM 3151 C C . SER B 1 189 ? -7.562 -8.789 -25.609 1 93.25 189 SER B C 1
ATOM 3153 O O . SER B 1 189 ? -6.961 -7.84 -26.125 1 93.25 189 SER B O 1
ATOM 3155 N N . ARG B 1 190 ? -7.953 -8.797 -24.406 1 92.75 190 ARG B N 1
ATOM 3156 C CA . ARG B 1 190 ? -7.902 -7.582 -23.594 1 92.75 190 ARG B CA 1
ATOM 3157 C C . ARG B 1 190 ? -6.664 -7.57 -22.703 1 92.75 190 ARG B C 1
ATOM 3159 O O . ARG B 1 190 ? -6.301 -6.531 -22.156 1 92.75 190 ARG B O 1
ATOM 3166 N N . THR B 1 191 ? -6.035 -8.797 -22.625 1 95.88 191 THR B N 1
ATOM 3167 C CA . THR B 1 191 ? -5.031 -8.883 -21.562 1 95.88 191 THR B CA 1
ATOM 3168 C C . THR B 1 191 ? -3.697 -9.375 -22.125 1 95.88 191 THR B C 1
ATOM 3170 O O . THR B 1 191 ? -2.812 -9.781 -21.375 1 95.88 191 THR B O 1
ATOM 3173 N N . ALA B 1 192 ? -3.539 -9.352 -23.406 1 95.25 192 ALA B N 1
ATOM 3174 C CA . ALA B 1 192 ? -2.371 -9.938 -24.062 1 95.25 192 ALA B CA 1
ATOM 3175 C C . ALA B 1 192 ? -1.082 -9.305 -23.547 1 95.25 192 ALA B C 1
ATOM 3177 O O . ALA B 1 192 ? -0.144 -10.008 -23.172 1 95.25 192 ALA B O 1
ATOM 3178 N N . ARG B 1 193 ? -1.066 -8.008 -23.547 1 95.5 193 ARG B N 1
ATOM 3179 C CA . ARG B 1 193 ? 0.12 -7.277 -23.109 1 95.5 193 ARG B CA 1
ATOM 3180 C C . ARG B 1 193 ? 0.468 -7.609 -21.656 1 95.5 193 ARG B C 1
ATOM 3182 O O . ARG B 1 193 ? 1.631 -7.859 -21.344 1 95.5 193 ARG B O 1
ATOM 3189 N N . ASP B 1 194 ? -0.493 -7.637 -20.812 1 97.06 194 ASP B N 1
ATOM 3190 C CA . ASP B 1 194 ? -0.288 -7.91 -19.406 1 97.06 194 ASP B CA 1
ATOM 3191 C C . ASP B 1 194 ? 0.114 -9.367 -19.172 1 97.06 194 ASP B C 1
ATOM 3193 O O . ASP B 1 194 ? 0.955 -9.656 -18.312 1 97.06 194 ASP B O 1
ATOM 3197 N N . ARG B 1 195 ? -0.463 -10.234 -19.953 1 96.44 195 ARG B N 1
ATOM 3198 C CA . ARG B 1 195 ? -0.098 -11.641 -19.859 1 96.44 195 ARG B CA 1
ATOM 3199 C C . ARG B 1 195 ? 1.352 -11.859 -20.281 1 96.44 195 ARG B C 1
ATOM 3201 O O . ARG B 1 195 ? 2.062 -12.672 -19.672 1 96.44 195 ARG B O 1
ATOM 3208 N N . GLU B 1 196 ? 1.731 -11.172 -21.281 1 96.75 196 GLU B N 1
ATOM 3209 C CA . GLU B 1 196 ? 3.121 -11.266 -21.719 1 96.75 196 GLU B CA 1
ATOM 3210 C C . GLU B 1 196 ? 4.082 -10.852 -20.609 1 96.75 196 GLU B C 1
ATOM 3212 O O . GLU B 1 196 ? 5.129 -11.477 -20.422 1 96.75 196 GLU B O 1
ATOM 3217 N N . ALA B 1 197 ? 3.73 -9.875 -19.875 1 97.38 197 ALA B N 1
ATOM 3218 C CA . ALA B 1 197 ? 4.574 -9.383 -18.797 1 97.38 197 ALA B CA 1
ATOM 3219 C C . ALA B 1 197 ? 4.684 -10.414 -17.672 1 97.38 197 ALA B C 1
ATOM 3221 O O . ALA B 1 197 ? 5.641 -10.398 -16.891 1 97.38 197 ALA B O 1
ATOM 3222 N N . TRP B 1 198 ? 3.709 -11.344 -17.609 1 97.81 198 TRP B N 1
ATOM 3223 C CA . TRP B 1 198 ? 3.703 -12.352 -16.562 1 97.81 198 TRP B CA 1
ATOM 3224 C C . TRP B 1 198 ? 4.582 -13.539 -16.938 1 97.81 198 TRP B C 1
ATOM 3226 O O . TRP B 1 198 ? 4.938 -14.352 -16.078 1 97.81 198 TRP B O 1
ATOM 3236 N N . LEU B 1 199 ? 4.977 -13.695 -18.172 1 97.12 199 LEU B N 1
ATOM 3237 C CA . LEU B 1 199 ? 5.645 -14.891 -18.672 1 97.12 199 LEU B CA 1
ATOM 3238 C C . LEU B 1 199 ? 6.957 -15.133 -17.938 1 97.12 199 LEU B C 1
ATOM 3240 O O . LEU B 1 199 ? 7.234 -16.25 -17.5 1 97.12 199 LEU B O 1
ATOM 3244 N N . PRO B 1 200 ? 7.793 -14.117 -17.719 1 97.75 200 PRO B N 1
ATOM 3245 C CA . PRO B 1 200 ? 9.047 -14.375 -17 1 97.75 200 PRO B CA 1
ATOM 3246 C C . PRO B 1 200 ? 8.82 -14.852 -15.57 1 97.75 200 PRO B C 1
ATOM 3248 O O . PRO B 1 200 ? 9.617 -15.641 -15.047 1 97.75 200 PRO B O 1
ATOM 3251 N N . ILE B 1 201 ? 7.781 -14.367 -14.922 1 98.06 201 ILE B N 1
ATOM 3252 C CA . ILE B 1 201 ? 7.441 -14.797 -13.57 1 98.06 201 ILE B CA 1
ATOM 3253 C C . ILE B 1 201 ? 7.102 -16.281 -13.57 1 98.06 201 ILE B C 1
ATOM 3255 O O . ILE B 1 201 ? 7.637 -17.047 -12.758 1 98.06 201 ILE B O 1
ATOM 3259 N N . LEU B 1 202 ? 6.266 -16.641 -14.516 1 97 202 LEU B N 1
ATOM 3260 C CA . LEU B 1 202 ? 5.789 -18.016 -14.617 1 97 202 LEU B CA 1
ATOM 3261 C C . LEU B 1 202 ? 6.926 -18.953 -14.992 1 97 202 LEU B C 1
ATOM 3263 O O . LEU B 1 202 ? 7.023 -20.062 -14.469 1 97 202 LEU B O 1
ATOM 3267 N N . ARG B 1 203 ? 7.805 -18.5 -15.883 1 95.81 203 ARG B N 1
ATOM 3268 C CA . ARG B 1 203 ? 8.961 -19.297 -16.266 1 95.81 203 ARG B CA 1
ATOM 3269 C C . ARG B 1 203 ? 9.891 -19.516 -15.086 1 95.81 203 ARG B C 1
ATOM 3271 O O . ARG B 1 203 ? 10.398 -20.625 -14.883 1 95.81 203 ARG B O 1
ATOM 3278 N N . TRP B 1 204 ? 10.078 -18.516 -14.312 1 96.06 204 TRP B N 1
ATOM 3279 C CA . TRP B 1 204 ? 10.945 -18.609 -13.141 1 96.06 204 TRP B CA 1
ATOM 3280 C C . TRP B 1 204 ? 10.398 -19.594 -12.125 1 96.06 204 TRP B C 1
ATOM 3282 O O . TRP B 1 204 ? 11.156 -20.266 -11.422 1 96.06 204 TRP B O 1
ATOM 3292 N N . LEU B 1 205 ? 9.102 -19.688 -12.086 1 95.94 205 LEU B N 1
ATOM 3293 C CA . LEU B 1 205 ? 8.445 -20.594 -11.148 1 95.94 205 LEU B CA 1
ATOM 3294 C C . LEU B 1 205 ? 8.359 -22 -11.711 1 95.94 205 LEU B C 1
ATOM 3296 O O . LEU B 1 205 ? 7.777 -22.891 -11.086 1 95.94 205 LEU B O 1
ATOM 3300 N N . GLY B 1 206 ? 8.875 -22.234 -12.844 1 87.06 206 GLY B N 1
ATOM 3301 C CA . GLY B 1 206 ? 8.992 -23.578 -13.406 1 87.06 206 GLY B CA 1
ATOM 3302 C C . GLY B 1 206 ? 7.871 -23.922 -14.359 1 87.06 206 GLY B C 1
ATOM 3303 O O . GLY B 1 206 ? 7.68 -25.094 -14.695 1 87.06 206 GLY B O 1
ATOM 3304 N N . GLU B 1 207 ? 7.145 -22.844 -14.742 1 79.44 207 GLU B N 1
ATOM 3305 C CA . GLU B 1 207 ? 6.055 -23.078 -15.68 1 79.44 207 GLU B CA 1
ATOM 3306 C C . GLU B 1 207 ? 6.512 -22.875 -17.125 1 79.44 207 GLU B C 1
ATOM 3308 O O . GLU B 1 207 ? 7.484 -22.156 -17.375 1 79.44 207 GLU B O 1
ATOM 3313 N N . ASP B 1 208 ? 6.082 -23.688 -17.969 1 68.12 208 ASP B N 1
ATOM 3314 C CA . ASP B 1 208 ? 6.18 -23.469 -19.406 1 68.12 208 ASP B CA 1
ATOM 3315 C C . ASP B 1 208 ? 4.891 -22.859 -19.953 1 68.12 208 ASP B C 1
ATOM 3317 O O . ASP B 1 208 ? 3.955 -23.594 -20.297 1 68.12 208 ASP B O 1
ATOM 3321 N N . PRO B 1 209 ? 4.738 -21.5 -19.859 1 59.16 209 PRO B N 1
ATOM 3322 C CA . PRO B 1 209 ? 3.451 -20.891 -20.188 1 59.16 209 PRO B CA 1
ATOM 3323 C C . PRO B 1 209 ? 3.035 -21.141 -21.641 1 59.16 209 PRO B C 1
ATOM 3325 O O . PRO B 1 209 ? 1.893 -20.875 -22.016 1 59.16 209 PRO B O 1
ATOM 3328 N N . ALA B 1 210 ? 3.934 -21.281 -22.672 1 53.72 210 ALA B N 1
ATOM 3329 C CA . ALA B 1 210 ? 3.486 -21.656 -24.016 1 53.72 210 ALA B CA 1
ATOM 3330 C C . ALA B 1 210 ? 2.35 -22.672 -23.938 1 53.72 210 ALA B C 1
ATOM 3332 O O . ALA B 1 210 ? 1.517 -22.75 -24.844 1 53.72 210 ALA B O 1
ATOM 3333 N N . ALA B 1 211 ? 2.148 -23.297 -22.906 1 45.97 211 ALA B N 1
ATOM 3334 C CA . ALA B 1 211 ? 1.112 -24.312 -22.781 1 45.97 211 ALA B CA 1
ATOM 3335 C C . ALA B 1 211 ? -0.243 -23.688 -22.469 1 45.97 211 ALA B C 1
ATOM 3337 O O . ALA B 1 211 ? -1.285 -24.312 -22.672 1 45.97 211 ALA B O 1
ATOM 3338 N N . TRP B 1 212 ? -0.351 -22.609 -21.828 1 44.59 212 TRP B N 1
ATOM 3339 C CA . TRP B 1 212 ? -1.604 -22 -21.375 1 44.59 212 TRP B CA 1
ATOM 3340 C C . TRP B 1 212 ? -2.322 -21.328 -22.547 1 44.59 212 TRP B C 1
ATOM 3342 O O . TRP B 1 212 ? -3.553 -21.25 -22.562 1 44.59 212 TRP B O 1
ATOM 3352 N N . CYS B 1 213 ? -1.639 -20.641 -23.484 1 40 213 CYS B N 1
ATOM 3353 C CA . CYS B 1 213 ? -2.268 -19.906 -24.594 1 40 213 CYS B CA 1
ATOM 3354 C C . CYS B 1 213 ? -3.127 -20.828 -25.438 1 40 213 CYS B C 1
ATOM 3356 O O . CYS B 1 213 ? -3.955 -20.375 -26.219 1 40 213 CYS B O 1
ATOM 3358 N N . ASP B 1 214 ? -2.744 -22.031 -25.734 1 34.28 214 ASP B N 1
ATOM 3359 C CA . ASP B 1 214 ? -3.361 -22.844 -26.781 1 34.28 214 ASP B CA 1
ATOM 3360 C C . ASP B 1 214 ? -4.621 -23.531 -26.266 1 34.28 214 ASP B C 1
ATOM 3362 O O . ASP B 1 214 ? -5.211 -24.359 -26.953 1 34.28 214 ASP B O 1
ATOM 3366 N N . LYS B 1 215 ? -4.969 -23.391 -24.969 1 35.72 215 LYS B N 1
ATOM 3367 C CA . LYS B 1 215 ? -6.215 -24.125 -24.75 1 35.72 215 LYS B CA 1
ATOM 3368 C C . LYS B 1 215 ? -7.422 -23.203 -24.891 1 35.72 215 LYS B C 1
ATOM 3370 O O . LYS B 1 215 ? -7.355 -22.031 -24.516 1 35.72 215 LYS B O 1
#

Secondary structure (DSSP, 8-state):
-EEEEE--SSTTSSHHHHHHHHHHHHHHTT--EEEEE-STT-HHHHHHHHS-TTSPP-EEEE--TT--PPPPTT--EEEEE--TT--HHHHHHHHTT-SEEEEEE-SSHHHHHHHHHHHHHHHH-HHHHTTSSEEEEEE-S--TTSHHHHHHHHHHHHTTPPEEEE----HHHHHHHHTT--GGGS-HHHHHHHHHHHHHHHHHTT--GGGTTT-/-EEEEE--SSTTSSHHHHHHHHHHHHHHTT--EEEEE-STT-HHHHHHHHS-TTSPP-EEEE--TT--PPPPTT--EEEEE--TT--HHHHHHHHTT-SEEEEEE-SSHHHHHHHHHHHHHHHH-HHHHTTSSEEEEEE-S--TTSHHHHHHHHHHHHTTPPEEEE----HHHHHHHHTT--GGGS-HHHHHHHHHHHHHHHHHTT--GGGTTT-

Foldseek 3Di:
DAEEEEDFQDPPLCLLLVLLQVQLVCLLVVFAEEEEEADPVSLNVVLLVLADPVGRHYHYDHDDQVDPDDDDPRHDYYYYRHDRRDDDPSVLVSLLVHAEYEYRAELDPVRLVRVVVVLVRQCVRPCVVVNSHAYAYEYEQDDPVDPSNVVVVVSCVVSPGHYQFYAHDDCLSVVQSVNSGHLLVDDCVVRVVRVVRCCSVCVVSVDPCVVSVPD/DAEEEEDFQDPPLCLLLVLLQVQLVCLLVVFAEEEEEADPVSLNVVLLVLADPVGRHYHYDHDDLPDPDDDDPRHDYYYYRHDRRDDDPSVLVSLLVHAEYEYRAELDPVRLVRVVVVLVRQCPRPCVVVNSHAYAYEYEQDDPVDPSNVVVVVSCVVSPGHYQFYAHDDCLSVVQSVNSGHLLRDDCVVRVVRVVRCCSVCVVSVDPCVVSVPD

Organism: Chromobacterium violaceum (strain ATCC 12472 / DSM 30191 / JCM 1249 / CCUG 213 / NBRC 12614 / NCIMB 9131 / NCTC 9757 / MK) (NCBI:txid243365)

Nearest PDB structures (foldseek):
  4e07-assembly3_A  TM=8.696E-01  e=7.649E-14  Escherichia coli
  4e09-assembly1_A-2  TM=8.415E-01  e=1.265E-12  Escherichia coli
  4e03-assembly3_A  TM=8.255E-01  e=1.265E-12  Escherichia coli
  4dzz-assembly3_A  TM=8.062E-01  e=1.265E-12  Escherichia coli
  2oze-assembly1_A-2  TM=6.816E-01  e=2.279E-06  Streptococcus pyogenes

InterPro domains:
  IPR002586 CobQ/CobB/MinD/ParA nucleotide binding domain [PF01656] (5-182)
  IPR027417 P-loop containing nucleoside triphosphate hydrolase [G3DSA:3.40.50.300] (4-208)
  IPR027417 P-loop containing nucleoside triphosphate hydrolase [SSF52540] (1-194)
  IPR050678 DNA Partitioning ATPase [PTHR13696] (1-53)

Radius of gyration: 21.44 Å; Cα contacts (8 Å, |Δi|>4): 842; chains: 2; bounding box: 45×69×52 Å

Solvent-accessible surface area (backbone atoms only — not comparable to full-atom values): 22612 Å² total; per-residue (Å²): 112,48,30,36,34,26,46,42,50,48,31,55,28,42,38,56,62,51,34,49,34,51,43,45,42,43,13,67,69,70,41,45,29,35,41,27,26,50,26,91,75,29,59,54,50,54,31,54,73,48,33,57,85,89,44,65,63,68,41,78,36,83,41,53,82,91,41,88,66,78,76,63,89,79,50,41,34,38,32,33,24,50,33,48,63,60,48,70,69,56,40,52,54,52,44,68,68,24,46,31,34,41,29,42,38,37,49,36,49,67,44,49,56,41,44,52,59,48,52,57,52,48,65,66,33,65,34,43,66,67,68,54,22,45,70,36,29,33,38,26,57,36,50,83,88,38,70,42,34,52,50,41,52,53,54,44,60,73,66,70,54,54,70,46,35,65,38,60,70,58,66,60,58,46,58,24,41,64,53,28,37,28,64,78,72,46,60,61,90,81,32,49,70,64,51,57,43,43,44,48,48,42,42,72,73,71,42,70,61,84,62,63,76,77,106,113,48,32,37,33,27,48,43,51,48,30,56,28,42,40,54,61,52,34,49,34,52,42,45,44,43,12,66,70,70,41,44,26,35,42,28,26,49,28,90,77,31,57,55,50,54,32,55,71,49,33,57,84,89,43,65,63,68,42,78,35,84,41,52,81,90,41,89,66,80,76,63,89,78,50,40,33,38,33,33,25,50,32,47,63,60,48,68,68,57,40,52,55,53,42,67,70,25,48,30,34,40,28,40,38,37,48,35,49,68,43,49,56,43,44,51,58,46,53,56,52,49,65,66,33,63,35,42,66,67,67,53,21,46,70,36,30,31,38,26,57,37,52,85,88,39,69,43,34,52,50,40,53,52,53,43,60,72,66,70,55,53,69,46,34,63,37,60,69,57,65,59,58,46,58,23,41,64,52,29,39,28,63,79,72,47,62,60,90,81,31,48,73,62,51,56,44,43,46,50,49,42,42,73,73,71,43,70,61,83,62,61,76,78,106